Protein AF-A0A6N8GCE9-F1 (afdb_monomer)

Secondary structure (DSSP, 8-state):
---TTHHHHTTTTTHHHHHHHHHHTTTS-SSHHHHHHTTB-TTSSB-HHHHHHHHTT-HHHHHHHHHHHHHHTT--HHHHHHHHHHHHHHS-TTT-EEEHHHHHHHHHHHTT--EEEE---TTTHHHHHHHHT-TT-EEEE-SSHHHHHHHHHHHTSSSTTSEEEEEEHHHHHHHHHHHHHHHHHTT---EEEEEEPPTTTGGG--TT--TTHHHHTGGG-SEEEEPPPPPSSHHHHHHHHHHHHHHHHHHHHHHHSSSP--EEEEEEHHHHHSEEEEHHHHHHSPPPPS---PPPPHHHHHHHHHHHHH-SSEEEEE-GGGGGSTTHHHHHHHHHHHHT--EEE---SSS-SEE----TTTSTTEEEE--TT-HHHHHHHHH-SEEEEES-TT-SHHHH-SPPSSEEEEEES-HHHHHTT----TTS-EEES-HHHHHHHHHHHTTTTTSPPPPPSS-HHHHHHHTT--SSPPPHHHHHHHHHHHHHHHHHHHTSSSEEEEEE-THHHHHHHTTGGGS-TT-EEEE-TT--TTHHHHHHHHHHHSSS--EEEEEEEHHHHHHTTHHHHHHHHTT--EEEEEEE-SB-HHHHHHHHHHH---TT--GGGBPPTT--HHHHHHHTT--EEEEE--TTS-HHHHHHHHHHHHHHHHHHHT-SS-EEEEEE----GGGGTTSS---SSTTTTSS--

Radius of gyration: 27.59 Å; Cα contacts (8 Å, |Δi|>4): 1452; chains: 1; bounding box: 76×66×86 Å

Sequence (693 aa):
MDHPETRKRDLADGEAFVGDLRSALRGQPVDVPSLAGLFRGGDGRVDALRCAQLLSGGRVRAERILHGLCRERGAAEERSAEISRAVVGDLPVGGIRLSGAEAVAVMLAAAGVHSVFAYAGTSELALCDAVERTAAVRLVNGRGDKESAFFAAGASLLRPNRGAAVLHGARGLTNAAGALADARRNESGTMFVVGLPSSGSARFLPPHGEKGLLQGMAALANWTWESPAVPTASAQRAQAGRRFVERFRHGLAATAEPPHGPALFGLPQDVAEQRWIPLQALLEAPVPGPPRRAGADGAALDAAVRALRAAERPLVLIDDYALRYDGVQAALDGLSRTIGAPVLQLRYRRGPMLFERLQPTRVANFGGWMNRFSATHADLLAACDLLITVEDRNCYQRVAGRLPDCRKIAINTDPEKVRKNEYLGSDDPLVIGDPALALRGLAEALGAETGPPRAVWAPIEEIRAAAWETPEPASPEIARGRRGVAEVLAEVLGNWPRPVLVDDSQMFGGLLAEHYDRLPAELRVFGGHGGFVGGGLAYAVGAALAGHGIRVMCTLGDQAFTNSFQGLVAALQEQARVLFVVCNNGASVSLNKQADASFGAQPGRRSYLDNVDGFSYHGVAASMGIPAERVAVPIGGPAEDVDAALVRLAGAMKKAGEAAGPSLVELVLPSDPEVWRGIWLTQGFEQIAEAAV

Foldseek 3Di:
DPDPCVVVCVVVLCVQLLVVLLVQCPPHDLALVSSLCVQADPVRHGNLLNLLLLDLVHLVSSLVSQLVSCVVVPHDNVRSSVSSCSSSVPPPQQPFFDFLLSLLLSVLSSLQAQEEEECDDDLCVLNLVNNVVNRRYHYFHQLALLLRLLLQLLLQLLHASLYEYEAEAPVSCVSNLLSLQLSQLSLRLYEYEYRHAALVCQVVVPVRYDPCSQVVSCVSWQEEDAQHHQDPDLVVLAVSLLVSSQRSLVSSQSCRAPSHHYYYYHAGSNRRPDGRRRSVSSNPRDRDDHHDFFAWDPVLLVLVLVQLVPWPQEEEEEECVLVSFPQLLVLQLLLCQLSLYAYAYWFDLLFDAKDADDDCVSRVNHLYHQDQPFPQNVVSQQPGQEYEYEQCLPCACVTNNDGYPHAYEYEHQDVVSVVVNVPDDPSHRYIHTNNSNSSNSSSVSSPSVNDGGDHRPDDSNVSNVRNLDFPWDFDPQLVVLLQLLLLLVQVLQVPFDQEEEEELARLNSSSNSSVVVSHDNNYIYHYRSSNDQQSQLSSQQSNLSSPPSYAYEYEHEPRSCVNHVSSLVSLVVVLRRYEYEHAYQFFQLLVQVLCCLQPNHDPPPDCVRGDDPPDDSQVVSVVSVAAEEEAEQERPDDNVSNVVSSVVSSVQSNVQSVDSTHHYYYYYYHSDVSSSTSRNDPDDDSPVPPPPD

Nearest PDB structures (foldseek):
  1ozh-assembly1_B  TM=7.887E-01  e=1.002E-26  Klebsiella pneumoniae
  1ozh-assembly1_D  TM=8.028E-01  e=3.265E-26  Klebsiella pneumoniae
  5dx6-assembly1_A  TM=7.936E-01  e=6.701E-26  Klebsiella pneumoniae
  5wdg-assembly1_A  TM=7.971E-01  e=8.663E-26  Klebsiella pneumoniae
  1ozg-assembly1_A-2  TM=7.825E-01  e=1.306E-25  Klebsiella pneumoniae

pLDDT: mean 89.73, std 11.56, range [26.58, 98.81]

Mean predicted aligned error: 6.52 Å

Solvent-accessible surface area (backbone atoms only — not comparable to full-atom values): 35043 Å² total; per-residue (Å²): 125,87,52,86,58,57,76,64,42,70,55,54,68,46,42,43,45,50,46,51,51,53,58,75,47,60,94,55,73,90,47,47,69,54,60,47,48,70,38,31,44,99,86,68,45,75,30,46,64,59,46,44,58,48,37,63,73,31,68,72,49,31,28,50,53,45,23,50,57,27,45,78,70,69,45,53,70,69,59,16,56,49,36,18,47,50,39,62,66,68,51,63,44,90,79,35,50,29,23,41,14,41,50,50,34,44,51,40,38,73,61,55,20,35,27,37,17,28,36,79,49,84,44,34,42,53,36,54,53,29,26,61,73,31,66,45,31,44,68,38,72,23,80,33,27,32,40,4,36,24,20,9,26,19,16,4,61,90,44,47,32,14,8,22,16,40,25,32,31,41,62,24,44,61,55,16,44,66,34,39,44,28,25,34,58,60,39,11,5,16,46,35,37,28,18,24,56,33,62,91,51,47,88,70,48,46,101,51,44,57,90,62,50,71,66,72,48,38,89,40,33,74,33,73,48,70,60,73,72,76,56,85,52,70,74,55,22,52,54,50,26,32,51,50,51,38,51,54,46,49,35,58,44,47,10,56,27,82,78,24,12,22,15,41,38,37,39,22,22,54,45,25,61,43,67,54,29,42,49,48,32,65,62,67,39,73,74,75,71,78,68,72,78,44,67,45,48,65,68,31,46,52,48,38,47,54,52,59,73,72,42,81,37,36,37,36,43,34,27,41,67,39,71,76,45,73,60,24,56,58,17,46,29,47,28,29,33,52,66,12,18,46,32,28,32,64,47,59,55,67,9,54,41,62,37,55,74,91,44,54,93,60,21,72,49,48,22,44,42,48,31,64,77,21,66,68,49,51,51,53,43,67,65,31,49,26,43,35,37,30,37,38,73,61,64,30,55,74,45,58,28,86,75,57,99,48,52,44,32,38,32,24,67,49,70,69,51,51,58,78,44,72,76,77,57,96,83,39,27,64,30,48,18,34,56,29,58,40,33,36,53,50,20,56,78,71,38,44,91,80,50,76,71,40,71,58,79,60,69,52,69,61,46,40,63,35,33,74,59,62,93,40,73,51,56,72,60,32,49,50,38,57,47,50,56,51,48,45,53,20,54,50,45,56,73,41,66,65,28,33,38,22,36,30,26,48,56,58,30,10,53,44,55,78,44,51,92,68,38,46,87,77,45,40,37,44,20,54,60,56,72,57,72,13,48,30,47,18,24,30,38,16,38,34,54,31,77,76,79,44,38,25,39,25,39,23,17,53,71,19,48,73,64,30,51,59,23,57,58,41,19,60,77,69,42,19,36,31,32,36,34,33,47,31,31,68,42,46,57,62,58,50,55,47,43,29,76,72,72,50,80,56,89,97,58,67,70,89,45,45,54,71,83,89,70,52,69,28,56,53,38,41,74,75,70,34,58,46,44,76,40,63,39,54,51,63,54,59,69,68,59,32,50,56,24,48,54,51,41,41,54,52,49,45,57,35,66,66,45,82,29,38,17,38,37,27,40,34,41,64,62,50,65,68,72,42,42,60,38,49,71,73,80,64,70,86,70,57,82,72,82,75,122

Structure (mmCIF, N/CA/C/O backbone):
data_AF-A0A6N8GCE9-F1
#
_entry.id   AF-A0A6N8GCE9-F1
#
loop_
_atom_site.group_PDB
_atom_site.id
_atom_site.type_symbol
_atom_site.label_atom_id
_atom_site.label_alt_id
_atom_site.label_comp_id
_atom_site.label_asym_id
_atom_site.label_entity_id
_atom_site.label_seq_id
_atom_site.pdbx_PDB_ins_code
_atom_site.Cartn_x
_atom_site.Cartn_y
_atom_site.Cartn_z
_atom_site.occupancy
_atom_site.B_iso_or_equiv
_atom_site.auth_seq_id
_atom_site.auth_comp_id
_atom_site.auth_asym_id
_atom_site.auth_atom_id
_atom_site.pdbx_PDB_model_num
ATOM 1 N N . MET A 1 1 ? 4.314 -14.664 1.016 1.00 34.03 1 MET A N 1
ATOM 2 C CA . MET A 1 1 ? 5.022 -15.610 1.915 1.00 34.03 1 MET A CA 1
ATOM 3 C C . MET A 1 1 ? 4.354 -15.570 3.280 1.00 34.03 1 MET A C 1
ATOM 5 O O . MET A 1 1 ? 4.801 -14.833 4.155 1.00 34.03 1 MET A O 1
ATOM 9 N N . ASP A 1 2 ? 3.324 -16.384 3.482 1.00 32.47 2 ASP A N 1
ATOM 10 C CA . ASP A 1 2 ? 2.883 -16.752 4.826 1.00 32.47 2 ASP A CA 1
ATOM 11 C C . ASP A 1 2 ? 3.786 -17.868 5.358 1.00 32.47 2 ASP A C 1
ATOM 13 O O . ASP A 1 2 ? 3.602 -19.061 5.122 1.00 32.47 2 ASP A O 1
ATOM 17 N N . HIS A 1 3 ? 4.848 -17.444 6.040 1.00 27.77 3 HIS A N 1
ATOM 18 C CA . HIS A 1 3 ? 5.704 -18.327 6.820 1.00 27.77 3 HIS A CA 1
ATOM 19 C C . HIS A 1 3 ? 4.835 -19.010 7.900 1.00 27.77 3 HIS A C 1
ATOM 21 O O . HIS A 1 3 ? 4.002 -18.321 8.489 1.00 27.77 3 HIS A O 1
ATOM 27 N N . PRO A 1 4 ? 5.052 -20.289 8.271 1.00 26.58 4 PRO A N 1
ATOM 28 C CA . PRO A 1 4 ? 4.343 -20.989 9.365 1.00 26.58 4 PRO A CA 1
ATOM 29 C C . PRO A 1 4 ? 4.339 -20.277 10.745 1.00 26.58 4 PRO A C 1
ATOM 31 O O . PRO A 1 4 ? 3.676 -20.714 11.683 1.00 26.58 4 PRO A O 1
ATOM 34 N N . GLU A 1 5 ? 5.035 -19.146 10.855 1.00 34.41 5 GLU A N 1
ATOM 35 C CA . GLU A 1 5 ? 4.984 -18.155 11.931 1.00 34.41 5 GLU A CA 1
ATOM 36 C C . GLU A 1 5 ? 3.671 -17.344 11.994 1.00 34.41 5 GLU A C 1
ATOM 38 O O . GLU A 1 5 ? 3.374 -16.786 13.047 1.00 34.41 5 GLU A O 1
ATOM 43 N N . THR A 1 6 ? 2.851 -17.263 10.936 1.00 33.88 6 THR A N 1
ATOM 44 C CA . THR A 1 6 ? 1.575 -16.513 10.985 1.00 33.88 6 THR A CA 1
ATOM 45 C C . THR A 1 6 ? 0.570 -17.124 11.959 1.00 33.88 6 THR A C 1
ATOM 47 O O . THR A 1 6 ? -0.031 -16.389 12.737 1.00 33.88 6 THR A O 1
ATOM 50 N N . ARG A 1 7 ? 0.496 -18.460 12.059 1.00 29.72 7 ARG A N 1
ATOM 51 C CA . ARG A 1 7 ? -0.297 -19.138 13.108 1.00 29.72 7 ARG A CA 1
ATOM 52 C C . ARG A 1 7 ? 0.268 -18.963 14.519 1.00 29.72 7 ARG A C 1
ATOM 54 O O . ARG A 1 7 ? -0.495 -19.003 15.478 1.00 29.72 7 ARG A O 1
ATOM 61 N N . LYS A 1 8 ? 1.583 -18.759 14.667 1.00 29.20 8 LYS A N 1
ATOM 62 C CA . LYS A 1 8 ? 2.183 -18.371 15.956 1.00 29.20 8 LYS A CA 1
ATOM 63 C C . LYS A 1 8 ? 1.929 -16.895 16.292 1.00 29.20 8 LYS A C 1
ATOM 65 O O . LYS A 1 8 ? 2.035 -16.533 17.454 1.00 29.20 8 LYS A O 1
ATOM 70 N N . ARG A 1 9 ? 1.575 -16.052 15.314 1.00 40.53 9 ARG A N 1
ATOM 71 C CA . ARG A 1 9 ? 1.371 -14.600 15.475 1.00 40.53 9 ARG A CA 1
ATOM 72 C C . ARG A 1 9 ? -0.063 -14.175 15.776 1.00 40.53 9 ARG A C 1
ATOM 74 O O . ARG A 1 9 ? -0.219 -13.142 16.410 1.00 40.53 9 ARG A O 1
ATOM 81 N N . ASP A 1 10 ? -1.074 -14.992 15.488 1.00 36.59 10 ASP A N 1
ATOM 82 C CA . ASP A 1 10 ? -2.416 -14.795 16.076 1.00 36.59 10 ASP A CA 1
ATOM 83 C C . ASP A 1 10 ? -2.387 -14.859 17.623 1.00 36.59 10 ASP A C 1
ATOM 85 O O . ASP A 1 10 ? -3.305 -14.392 18.300 1.00 36.59 10 ASP A O 1
ATOM 89 N N . LEU A 1 11 ? -1.308 -15.407 18.203 1.00 34.66 11 LEU A N 1
ATOM 90 C CA . LEU A 1 11 ? -1.023 -15.358 19.639 1.00 34.66 11 LEU A CA 1
ATOM 91 C C . LEU A 1 11 ? -0.397 -14.019 20.085 1.00 34.66 11 LEU A C 1
ATOM 93 O O . LEU A 1 11 ? -0.577 -13.654 21.243 1.00 34.66 11 LEU A O 1
ATOM 97 N N . ALA A 1 12 ? 0.269 -13.268 19.195 1.00 43.06 12 ALA A N 1
ATOM 98 C CA . ALA A 1 12 ? 0.932 -11.994 19.504 1.00 43.06 12 ALA A CA 1
ATOM 99 C C . ALA A 1 12 ? -0.064 -10.829 19.675 1.00 43.06 12 ALA A C 1
ATOM 101 O O . ALA A 1 12 ? 0.099 -10.019 20.582 1.00 43.06 12 ALA A O 1
ATOM 102 N N . ASP A 1 13 ? -1.159 -10.797 18.904 1.00 47.06 13 ASP A N 1
ATOM 103 C CA . ASP A 1 13 ? -2.209 -9.765 19.040 1.00 47.06 13 ASP A CA 1
ATOM 104 C C . ASP A 1 13 ? -3.003 -9.912 20.364 1.00 47.06 13 ASP A C 1
ATOM 106 O O . ASP A 1 13 ? -3.667 -8.986 20.827 1.00 47.06 13 ASP A O 1
ATOM 110 N N . GLY A 1 14 ? -2.912 -11.077 21.020 1.00 56.16 14 GLY A N 1
ATOM 111 C CA . GLY A 1 14 ? -3.415 -11.290 22.378 1.00 56.16 14 GLY A CA 1
ATOM 112 C C . GLY A 1 14 ? -2.440 -10.879 23.485 1.00 56.16 14 GLY A C 1
ATOM 113 O O . GLY A 1 14 ? -2.882 -10.669 24.612 1.00 56.16 14 GLY A O 1
ATOM 114 N N . GLU A 1 15 ? -1.138 -10.747 23.211 1.00 69.38 15 GLU A N 1
ATOM 115 C CA . GLU A 1 15 ? -0.131 -10.550 24.263 1.00 69.38 15 GLU A CA 1
ATOM 116 C C . GLU A 1 15 ? -0.245 -9.205 24.969 1.00 69.38 15 GLU A C 1
ATOM 118 O O . GLU A 1 15 ? -0.011 -9.153 26.174 1.00 69.38 15 GLU A O 1
ATOM 123 N N . ALA A 1 16 ? -0.624 -8.135 24.267 1.00 77.56 16 ALA A N 1
ATOM 124 C CA . ALA A 1 16 ? -0.735 -6.813 24.880 1.00 77.56 16 ALA A CA 1
ATOM 125 C C . ALA A 1 16 ? -1.890 -6.758 25.894 1.00 77.56 16 ALA A C 1
ATOM 127 O O . ALA A 1 16 ? -1.699 -6.350 27.040 1.00 77.56 16 ALA A O 1
ATOM 128 N N . PHE A 1 17 ? -3.065 -7.275 25.517 1.00 86.38 17 PHE A N 1
ATOM 129 C CA . PHE A 1 17 ? -4.209 -7.384 26.426 1.00 86.38 17 PHE A CA 1
ATOM 130 C C . PHE A 1 17 ? -3.944 -8.366 27.575 1.00 86.38 17 PHE A C 1
ATOM 132 O O . PHE A 1 17 ? -4.231 -8.067 28.732 1.00 86.38 17 PHE A O 1
ATOM 139 N N . VAL A 1 18 ? -3.337 -9.522 27.289 1.00 86.25 18 VAL A N 1
ATOM 140 C CA . VAL A 1 18 ? -2.917 -10.469 28.334 1.00 86.25 18 VAL A CA 1
ATOM 141 C C . VAL A 1 18 ? -1.883 -9.820 29.262 1.00 86.25 18 VAL A C 1
ATOM 143 O O . VAL A 1 18 ? -1.948 -10.012 30.472 1.00 86.25 18 VAL A O 1
ATOM 146 N N . GLY A 1 19 ? -0.959 -9.019 28.731 1.00 86.06 19 GLY A N 1
ATOM 147 C CA . GLY A 1 19 ? 0.030 -8.252 29.485 1.00 86.06 19 GLY A CA 1
ATOM 148 C C . GLY A 1 19 ? -0.599 -7.232 30.435 1.00 86.06 19 GLY A C 1
ATOM 149 O O . GLY A 1 19 ? -0.195 -7.174 31.599 1.00 86.06 19 GLY A O 1
ATOM 150 N N . ASP A 1 20 ? -1.621 -6.499 29.982 1.00 87.50 20 ASP A N 1
ATOM 151 C CA . ASP A 1 20 ? -2.422 -5.610 30.836 1.00 87.50 20 ASP A CA 1
ATOM 152 C C . ASP A 1 20 ? -3.073 -6.392 31.988 1.00 87.50 20 ASP A C 1
ATOM 154 O O . ASP A 1 20 ? -2.887 -6.056 33.161 1.00 87.50 20 ASP A O 1
ATOM 158 N N . LEU A 1 21 ? -3.730 -7.519 31.680 1.00 90.50 21 LEU A N 1
ATOM 159 C CA . LEU A 1 21 ? -4.319 -8.388 32.702 1.00 90.50 21 LEU A CA 1
ATOM 160 C C . LEU A 1 21 ? -3.263 -8.905 33.692 1.00 90.50 21 LEU A C 1
ATOM 162 O O . LEU A 1 21 ? -3.479 -8.834 34.901 1.00 90.50 21 LEU A O 1
ATOM 166 N N . ARG A 1 22 ? -2.094 -9.368 33.221 1.00 89.94 22 ARG A N 1
ATOM 167 C CA . ARG A 1 22 ? -0.982 -9.811 34.088 1.00 89.94 22 ARG A CA 1
ATOM 168 C C . ARG A 1 22 ? -0.533 -8.714 35.043 1.00 89.94 22 ARG A C 1
ATOM 170 O O . ARG A 1 22 ? -0.231 -9.010 36.204 1.00 89.94 22 ARG A O 1
ATOM 177 N N . SER A 1 23 ? -0.442 -7.481 34.543 1.00 88.94 23 SER A N 1
ATOM 178 C CA . SER A 1 23 ? -0.054 -6.314 35.330 1.00 88.94 23 SER A CA 1
ATOM 179 C C . SER A 1 23 ? -1.089 -6.028 36.417 1.00 88.94 23 SER A C 1
ATOM 181 O O . SER A 1 23 ? -0.726 -5.930 37.589 1.00 88.94 23 SER A O 1
ATOM 183 N N . ALA A 1 24 ? -2.374 -6.016 36.057 1.00 88.19 24 ALA A N 1
ATOM 184 C CA . ALA A 1 24 ? -3.479 -5.795 36.987 1.00 88.19 24 ALA A CA 1
ATOM 185 C C . ALA A 1 24 ? -3.624 -6.915 38.041 1.00 88.19 24 ALA A C 1
ATOM 187 O O . ALA A 1 24 ? -3.973 -6.646 39.187 1.00 88.19 24 ALA A O 1
ATOM 188 N N . LEU A 1 25 ? -3.285 -8.160 37.688 1.00 88.75 25 LEU A N 1
ATOM 189 C CA . LEU A 1 25 ? -3.241 -9.319 38.595 1.00 88.75 25 LEU A CA 1
ATOM 190 C C . LEU A 1 25 ? -2.006 -9.342 39.516 1.00 88.75 25 LEU A C 1
ATOM 192 O O . LEU A 1 25 ? -1.860 -10.253 40.337 1.00 88.75 25 LEU A O 1
ATOM 196 N N . ARG A 1 26 ? -1.050 -8.416 39.372 1.00 88.38 26 ARG A N 1
ATOM 197 C CA . ARG A 1 26 ? 0.213 -8.467 40.123 1.00 88.38 26 ARG A CA 1
ATOM 198 C C . ARG A 1 26 ? -0.030 -8.300 41.624 1.00 88.38 26 ARG A C 1
ATOM 200 O O . ARG A 1 26 ? -0.511 -7.272 42.075 1.00 88.38 26 ARG A O 1
ATOM 207 N N . GLY A 1 27 ? 0.373 -9.312 42.396 1.00 84.50 27 GLY A N 1
ATOM 208 C CA . GLY A 1 27 ? 0.229 -9.321 43.855 1.00 84.50 27 GLY A CA 1
ATOM 209 C C . GLY A 1 27 ? -1.147 -9.774 44.352 1.00 84.50 27 GLY A C 1
ATOM 210 O O . GLY A 1 27 ? -1.374 -9.752 45.556 1.00 84.50 27 GLY A O 1
ATOM 211 N N . GLN A 1 28 ? -2.043 -10.205 43.457 1.00 87.81 28 GLN A N 1
ATOM 212 C CA . GLN A 1 28 ? -3.352 -10.757 43.810 1.00 87.81 28 GLN A CA 1
ATOM 213 C C . GLN A 1 28 ? -3.366 -12.295 43.733 1.00 87.81 28 GLN A C 1
ATOM 215 O O . GLN A 1 28 ? -2.576 -12.873 42.976 1.00 87.81 28 GLN A O 1
ATOM 220 N N . PRO A 1 29 ? -4.238 -12.976 44.505 1.00 89.50 29 PRO A N 1
ATOM 221 C CA . PRO A 1 29 ? -4.447 -14.412 44.359 1.00 89.50 29 PRO A CA 1
ATOM 222 C C . PRO A 1 29 ? -5.081 -14.753 43.002 1.00 89.50 29 PRO A C 1
ATOM 224 O O . PRO A 1 29 ? -5.680 -13.916 42.331 1.00 89.50 29 PRO A O 1
ATOM 227 N N . VAL A 1 30 ? -4.941 -16.015 42.591 1.00 90.44 30 VAL A N 1
ATOM 228 C CA . VAL A 1 30 ? -5.613 -16.556 41.403 1.00 90.44 30 VAL A CA 1
ATOM 229 C C . VAL A 1 30 ? -6.821 -17.364 41.846 1.00 90.44 30 VAL A C 1
ATOM 231 O O . VAL A 1 30 ? -6.747 -18.569 42.098 1.00 90.44 30 VAL A O 1
ATOM 234 N N . ASP A 1 31 ? -7.936 -16.660 41.964 1.00 93.06 31 ASP A N 1
ATOM 235 C CA . ASP A 1 31 ? -9.258 -17.188 42.265 1.00 93.06 31 ASP A CA 1
ATOM 236 C C . ASP A 1 31 ? -10.333 -16.429 41.466 1.00 93.06 31 ASP A C 1
ATOM 238 O O . ASP A 1 31 ? -10.045 -15.466 40.750 1.00 93.06 31 ASP A O 1
ATOM 242 N N . VAL A 1 32 ? -11.579 -16.905 41.539 1.00 92.88 32 VAL A N 1
ATOM 243 C CA . VAL A 1 32 ? -12.702 -16.297 40.809 1.00 92.88 32 VAL A CA 1
ATOM 244 C C . VAL A 1 32 ? -12.897 -14.820 41.192 1.00 92.88 32 VAL A C 1
ATOM 246 O O . VAL A 1 32 ? -12.979 -14.008 40.269 1.00 92.88 32 VAL A O 1
ATOM 249 N N . PRO A 1 33 ? -12.919 -14.419 42.484 1.00 92.62 33 PRO A N 1
ATOM 250 C CA . PRO A 1 33 ? -13.047 -13.010 42.867 1.00 92.62 33 PRO A CA 1
ATOM 251 C C . PRO A 1 33 ? -11.972 -12.091 42.279 1.00 92.62 33 PRO A C 1
ATOM 253 O O . PRO A 1 33 ? -12.318 -11.048 41.722 1.00 92.62 33 PRO A O 1
ATOM 256 N N . SER A 1 34 ? -10.692 -12.465 42.360 1.00 91.56 34 SER A N 1
ATOM 257 C CA . SER A 1 34 ? -9.597 -11.636 41.848 1.00 91.56 34 SER A CA 1
ATOM 258 C C . SER A 1 34 ? -9.646 -11.487 40.331 1.00 91.56 34 SER A C 1
ATOM 260 O O . SER A 1 34 ? -9.533 -10.371 39.826 1.00 91.56 34 SER A O 1
ATOM 262 N N . LEU A 1 35 ? -9.892 -12.573 39.589 1.00 92.50 35 LEU A N 1
ATOM 263 C CA . LEU A 1 35 ? -10.019 -12.489 38.132 1.00 92.50 35 LEU A CA 1
ATOM 264 C C . LEU A 1 35 ? -11.285 -11.736 37.699 1.00 92.50 35 LEU A C 1
ATOM 266 O O . LEU A 1 35 ? -11.220 -10.920 36.782 1.00 92.50 35 LEU A O 1
ATOM 270 N N . ALA A 1 36 ? -12.426 -11.961 38.356 1.00 91.56 36 ALA A N 1
ATOM 271 C CA . ALA A 1 36 ? -13.659 -11.225 38.075 1.00 91.56 36 ALA A CA 1
ATOM 272 C C . ALA A 1 36 ? -13.522 -9.728 38.403 1.00 91.56 36 ALA A C 1
ATOM 274 O O . ALA A 1 36 ? -14.105 -8.886 37.715 1.00 91.56 36 ALA A O 1
ATOM 275 N N . GLY A 1 37 ? -12.722 -9.390 39.419 1.00 91.44 37 GLY A N 1
ATOM 276 C CA . GLY A 1 37 ? -12.398 -8.019 39.804 1.00 91.44 37 GLY A CA 1
ATOM 277 C C . GLY A 1 37 ? -11.698 -7.221 38.702 1.00 91.44 37 GLY A C 1
ATOM 278 O O . GLY A 1 37 ? -11.915 -6.017 38.607 1.00 91.44 37 GLY A O 1
ATOM 279 N N . LEU A 1 38 ? -10.948 -7.877 37.807 1.00 91.56 38 LEU A N 1
ATOM 280 C CA . LEU A 1 38 ? -10.295 -7.215 36.668 1.00 91.56 38 LEU A CA 1
ATOM 281 C C . LEU A 1 38 ? -11.294 -6.576 35.709 1.00 91.56 38 LEU A C 1
ATOM 283 O O . LEU A 1 38 ? -10.965 -5.595 35.050 1.00 91.56 38 LEU A O 1
ATOM 287 N N . PHE A 1 39 ? -12.506 -7.122 35.632 1.00 92.81 39 PHE A N 1
ATOM 288 C CA . PHE A 1 39 ? -13.575 -6.672 34.743 1.00 92.81 39 PHE A CA 1
ATOM 289 C C . PHE A 1 39 ? -14.533 -5.700 35.437 1.00 92.81 39 PHE A C 1
ATOM 291 O O . PHE A 1 39 ? -15.679 -5.531 35.009 1.00 92.81 39 PHE A O 1
ATOM 298 N N . ARG A 1 40 ? -14.075 -5.061 36.518 1.00 89.81 40 ARG A N 1
ATOM 299 C CA . ARG A 1 40 ? -14.790 -4.018 37.249 1.00 89.81 40 ARG A CA 1
ATOM 300 C C . ARG A 1 40 ? -13.925 -2.762 37.368 1.00 89.81 40 ARG A C 1
ATOM 302 O O . ARG A 1 40 ? -12.711 -2.849 37.520 1.00 89.81 40 ARG A O 1
ATOM 309 N N . GLY A 1 41 ? -14.561 -1.598 37.290 1.00 83.56 41 GLY A N 1
ATOM 310 C CA . GLY A 1 41 ? -13.933 -0.306 37.546 1.00 83.56 41 GLY A CA 1
ATOM 311 C C . GLY A 1 41 ? -13.708 -0.060 39.040 1.00 83.56 41 GLY A C 1
ATOM 312 O O . GLY A 1 41 ? -14.193 -0.806 39.892 1.00 83.56 41 GLY A O 1
ATOM 313 N N . GLY A 1 42 ? -13.006 1.030 39.368 1.00 79.94 42 GLY A N 1
ATOM 314 C CA . GLY A 1 42 ? -12.732 1.423 40.759 1.00 79.94 42 GLY A CA 1
ATOM 315 C C . GLY A 1 42 ? -13.983 1.740 41.593 1.00 79.94 42 GLY A C 1
ATOM 316 O O . GLY A 1 42 ? -13.923 1.727 42.817 1.00 79.94 42 GLY A O 1
ATOM 317 N N . ASP A 1 43 ? -15.125 1.972 40.942 1.00 83.94 43 ASP A N 1
ATOM 318 C CA . ASP A 1 43 ? -16.443 2.154 41.561 1.00 83.94 43 ASP A CA 1
ATOM 319 C C . ASP A 1 43 ? -17.227 0.832 41.734 1.00 83.94 43 ASP A C 1
ATOM 321 O O . ASP A 1 43 ? -18.391 0.840 42.141 1.00 83.94 43 ASP A O 1
ATOM 325 N N . GLY A 1 44 ? -16.616 -0.311 41.397 1.00 81.94 44 GLY A N 1
ATOM 326 C CA . GLY A 1 44 ? -17.207 -1.649 41.473 1.00 81.94 44 GLY A CA 1
ATOM 327 C C . GLY A 1 44 ? -18.161 -2.006 40.325 1.00 81.94 44 GLY A C 1
ATOM 328 O O . GLY A 1 44 ? -18.638 -3.152 40.256 1.00 81.94 44 GLY A O 1
ATOM 329 N N . ARG A 1 45 ? -18.440 -1.070 39.405 1.00 87.62 45 ARG A N 1
ATOM 330 C CA . ARG A 1 45 ? -19.270 -1.324 38.218 1.00 87.62 45 ARG A CA 1
ATOM 331 C C . ARG A 1 45 ? -18.502 -2.138 37.191 1.00 87.62 45 ARG A C 1
ATOM 333 O O . ARG A 1 45 ? -17.282 -2.135 37.167 1.00 87.62 45 ARG A O 1
ATOM 340 N N . VAL A 1 46 ? -19.225 -2.841 36.326 1.00 89.94 46 VAL A N 1
ATOM 341 C CA . VAL A 1 46 ? -18.611 -3.653 35.269 1.00 89.94 46 VAL A CA 1
ATOM 342 C C . VAL A 1 46 ? -17.896 -2.757 34.259 1.00 89.94 46 VAL A C 1
ATOM 344 O O . VAL A 1 46 ? -18.504 -1.846 33.696 1.00 89.94 46 VAL A O 1
ATOM 347 N N . ASP A 1 47 ? -16.627 -3.057 33.995 1.00 92.69 47 ASP A N 1
ATOM 348 C CA . ASP A 1 47 ? -15.858 -2.443 32.919 1.00 92.69 47 ASP A CA 1
ATOM 349 C C . ASP A 1 47 ? -16.258 -3.093 31.592 1.00 92.69 47 ASP A C 1
ATOM 351 O O . ASP A 1 47 ? -15.796 -4.174 31.209 1.00 92.69 47 ASP A O 1
ATOM 355 N N . ALA A 1 48 ? -17.170 -2.426 30.895 1.00 93.19 48 ALA A N 1
ATOM 356 C CA . ALA A 1 48 ? -17.699 -2.901 29.632 1.00 93.19 48 ALA A CA 1
ATOM 357 C C . ALA A 1 48 ? -16.618 -3.054 28.553 1.00 93.19 48 ALA A C 1
ATOM 359 O O . ALA A 1 48 ? -16.656 -4.035 27.809 1.00 93.19 48 ALA A O 1
ATOM 360 N N . LEU A 1 49 ? -15.667 -2.115 28.467 1.00 93.38 49 LEU A N 1
ATOM 361 C CA . LEU A 1 49 ? -14.625 -2.126 27.442 1.00 93.38 49 LEU A CA 1
ATOM 362 C C . LEU A 1 49 ? -13.676 -3.303 27.670 1.00 93.38 49 LEU A C 1
ATOM 364 O O . LEU A 1 49 ? -13.379 -4.044 26.733 1.00 93.38 49 LEU A O 1
ATOM 368 N N . ARG A 1 50 ? -13.250 -3.539 28.914 1.00 92.75 50 ARG A N 1
ATOM 369 C CA . ARG A 1 50 ? -12.389 -4.683 29.239 1.00 92.75 50 ARG A CA 1
ATOM 370 C C . ARG A 1 50 ? -13.109 -6.021 29.045 1.00 92.75 50 ARG A C 1
ATOM 372 O O . ARG A 1 50 ? -12.513 -6.956 28.508 1.00 92.75 50 ARG A O 1
ATOM 379 N N . CYS A 1 51 ? -14.400 -6.103 29.387 1.00 94.12 51 CYS A N 1
ATOM 380 C CA . CYS A 1 51 ? -15.231 -7.267 29.049 1.00 94.12 51 CYS A CA 1
ATOM 381 C C . CYS A 1 51 ? -15.265 -7.507 27.534 1.00 94.12 51 CYS A C 1
ATOM 383 O O . CYS A 1 51 ? -15.127 -8.643 27.086 1.00 94.12 51 CYS A O 1
ATOM 385 N N . ALA A 1 52 ? -15.436 -6.444 26.743 1.00 93.88 52 ALA A N 1
ATOM 386 C CA . ALA A 1 52 ? -15.486 -6.524 25.290 1.00 93.88 52 ALA A CA 1
ATOM 387 C C . ALA A 1 52 ? -14.158 -6.965 24.672 1.00 93.88 52 ALA A C 1
ATOM 389 O O . ALA A 1 52 ? -14.171 -7.813 23.784 1.00 93.88 52 ALA A O 1
ATOM 390 N N . GLN A 1 53 ? -13.026 -6.461 25.169 1.00 92.94 53 GLN A N 1
ATOM 391 C CA . GLN A 1 53 ? -11.698 -6.894 24.729 1.00 92.94 53 GLN A CA 1
ATOM 392 C C . GLN A 1 53 ? -11.497 -8.399 24.958 1.00 92.94 53 GLN A C 1
ATOM 394 O O . GLN A 1 53 ? -11.153 -9.113 24.014 1.00 92.94 53 GLN A O 1
ATOM 399 N N . LEU A 1 54 ? -11.820 -8.901 26.159 1.00 92.38 54 LEU A N 1
ATOM 400 C CA . LEU A 1 54 ? -11.732 -10.330 26.478 1.00 92.38 54 LEU A CA 1
ATOM 401 C C . LEU A 1 54 ? -12.638 -11.181 25.573 1.00 92.38 54 LEU A C 1
ATOM 403 O O . LEU A 1 54 ? -12.224 -12.223 25.065 1.00 92.38 54 LEU A O 1
ATOM 407 N N . LEU A 1 55 ? -13.884 -10.744 25.391 1.00 91.50 55 LEU A N 1
ATOM 408 C CA . LEU A 1 55 ? -14.928 -11.511 24.713 1.00 91.50 55 LEU A CA 1
ATOM 409 C C . LEU A 1 55 ? -14.933 -11.343 23.187 1.00 91.50 55 LEU A C 1
ATOM 411 O O . LEU A 1 55 ? -15.641 -12.084 22.510 1.00 91.50 55 LEU A O 1
ATOM 415 N N . SER A 1 56 ? -14.142 -10.426 22.629 1.00 86.44 56 SER A N 1
ATOM 416 C CA . SER A 1 56 ? -14.106 -10.110 21.191 1.00 86.44 56 SER A CA 1
ATOM 417 C C . SER A 1 56 ? -13.844 -11.321 20.284 1.00 86.44 56 SER A C 1
ATOM 419 O O . SER A 1 56 ? -14.375 -11.382 19.178 1.00 86.44 56 SER A O 1
ATOM 421 N N . GLY A 1 57 ? -13.074 -12.307 20.761 1.00 81.62 57 GLY A N 1
ATOM 422 C CA . GLY A 1 57 ? -12.823 -13.577 20.069 1.00 81.62 57 GLY A CA 1
ATOM 423 C C . GLY A 1 57 ? -13.676 -14.754 20.555 1.00 81.62 57 GLY A C 1
ATOM 424 O O . GLY A 1 57 ? -13.321 -15.904 20.303 1.00 81.62 57 GLY A O 1
ATOM 425 N N . GLY A 1 58 ? -14.763 -14.485 21.279 1.00 87.56 58 GLY A N 1
ATOM 426 C CA . GLY A 1 58 ? -15.684 -15.485 21.816 1.00 87.56 58 GLY A CA 1
ATOM 427 C C . GLY A 1 58 ? -15.286 -16.053 23.183 1.00 87.56 58 GLY A C 1
ATOM 428 O O . GLY A 1 58 ? -14.151 -15.926 23.646 1.00 87.56 58 GLY A O 1
ATOM 429 N N . ARG A 1 59 ? -16.248 -16.727 23.831 1.00 91.06 59 ARG A N 1
ATOM 430 C CA . ARG A 1 59 ? -16.101 -17.286 25.190 1.00 91.06 59 ARG A CA 1
ATOM 431 C C . ARG A 1 59 ? -14.959 -18.298 25.302 1.00 91.06 59 ARG A C 1
ATOM 433 O O . ARG A 1 59 ? -14.188 -18.235 26.246 1.00 91.06 59 ARG A O 1
ATOM 440 N N . VAL A 1 60 ? -14.777 -19.154 24.297 1.00 90.75 60 VAL A N 1
ATOM 441 C CA . VAL A 1 60 ? -13.699 -20.163 24.290 1.00 90.75 60 VAL A CA 1
ATOM 442 C C . VAL A 1 60 ? -12.310 -19.512 24.299 1.00 90.75 60 VAL A C 1
ATOM 444 O O . VAL A 1 60 ? -11.406 -19.977 24.994 1.00 90.75 60 VAL A O 1
ATOM 447 N N . ARG A 1 61 ? -12.116 -18.419 23.545 1.00 89.25 61 ARG A N 1
ATOM 448 C CA . ARG A 1 61 ? -10.849 -17.670 23.560 1.00 89.25 61 ARG A CA 1
ATOM 449 C C . ARG A 1 61 ? -10.653 -16.965 24.901 1.00 89.25 61 ARG A C 1
ATOM 451 O O . ARG A 1 61 ? -9.551 -17.016 25.439 1.00 89.25 61 ARG A O 1
ATOM 458 N N . ALA A 1 62 ? -11.709 -16.354 25.439 1.00 91.62 62 ALA A N 1
ATOM 459 C CA . ALA A 1 62 ? -11.694 -15.714 26.752 1.00 91.62 62 ALA A CA 1
ATOM 460 C C . ALA A 1 62 ? -11.275 -16.694 27.861 1.00 91.62 62 ALA A C 1
ATOM 462 O O . ALA A 1 62 ? -10.357 -16.404 28.627 1.00 91.62 62 ALA A O 1
ATOM 463 N N . GLU A 1 63 ? -11.884 -17.882 27.893 1.00 94.62 63 GLU A N 1
ATOM 464 C CA . GLU A 1 63 ? -11.547 -18.949 28.841 1.00 94.62 63 GLU A CA 1
ATOM 465 C C . GLU A 1 63 ? -10.083 -19.364 28.701 1.00 94.62 63 GLU A C 1
ATOM 467 O O . GLU A 1 63 ? -9.379 -19.454 29.700 1.00 94.62 63 GLU A O 1
ATOM 472 N N . ARG A 1 64 ? -9.584 -19.529 27.468 1.00 93.38 64 ARG A N 1
ATOM 473 C CA . ARG A 1 64 ? -8.177 -19.876 27.212 1.00 93.38 64 ARG A CA 1
ATOM 474 C C . ARG A 1 64 ? -7.202 -18.808 27.713 1.00 93.38 64 ARG A C 1
ATOM 476 O O . ARG A 1 64 ? -6.158 -19.159 28.257 1.00 93.38 64 ARG A O 1
ATOM 483 N N . ILE A 1 65 ? -7.530 -17.528 27.533 1.00 92.06 65 ILE A N 1
ATOM 484 C CA . ILE A 1 65 ? -6.721 -16.405 28.028 1.00 92.06 65 ILE A CA 1
ATOM 485 C C . ILE A 1 65 ? -6.629 -16.455 29.556 1.00 92.06 65 ILE A C 1
ATOM 487 O O . ILE A 1 65 ? -5.528 -16.465 30.105 1.00 92.06 65 ILE A O 1
ATOM 491 N N . LEU A 1 66 ? -7.774 -16.538 30.240 1.00 94.38 66 LEU A N 1
ATOM 492 C CA . LEU A 1 66 ? -7.802 -16.588 31.703 1.00 94.38 66 LEU A CA 1
ATOM 493 C C . LEU A 1 66 ? -7.160 -17.871 32.241 1.00 94.38 66 LEU A C 1
ATOM 495 O O . LEU A 1 66 ? -6.427 -17.821 33.223 1.00 94.38 66 LEU A O 1
ATOM 499 N N . HIS A 1 67 ? -7.365 -19.003 31.565 1.00 94.69 67 HIS A N 1
ATOM 500 C CA . HIS A 1 67 ? -6.698 -20.263 31.875 1.00 94.69 67 HIS A CA 1
ATOM 501 C C . HIS A 1 67 ? -5.174 -20.107 31.829 1.00 94.69 67 HIS A C 1
ATOM 503 O O . HIS A 1 67 ? -4.498 -20.470 32.787 1.00 94.69 67 HIS A O 1
ATOM 509 N N . GLY A 1 68 ? -4.634 -19.521 30.755 1.00 92.56 68 GLY A N 1
ATOM 510 C CA . GLY A 1 68 ? -3.201 -19.244 30.623 1.00 92.56 68 GLY A CA 1
ATOM 511 C C . GLY A 1 68 ? -2.661 -18.400 31.779 1.00 92.56 68 GLY A C 1
ATOM 512 O O . GLY A 1 68 ? -1.671 -18.784 32.398 1.00 92.56 68 GLY A O 1
ATOM 513 N N . LEU A 1 69 ? -3.364 -17.323 32.145 1.00 91.56 69 LEU A N 1
ATOM 514 C CA . LEU A 1 69 ? -3.011 -16.478 33.294 1.00 91.56 69 LEU A CA 1
ATOM 515 C C . LEU A 1 69 ? -2.990 -17.260 34.616 1.00 91.56 69 LEU A C 1
ATOM 517 O O . LEU A 1 69 ? -2.084 -17.075 35.430 1.00 91.56 69 LEU A O 1
ATOM 521 N N . CYS A 1 70 ? -3.956 -18.157 34.829 1.00 92.94 70 CYS A N 1
ATOM 522 C CA . CYS A 1 70 ? -3.984 -19.019 36.009 1.00 92.94 70 CYS A CA 1
ATOM 523 C C . CYS A 1 70 ? -2.784 -19.980 36.046 1.00 92.94 70 CYS A C 1
ATOM 525 O O . CYS A 1 70 ? -2.145 -20.135 37.092 1.00 92.94 70 CYS A O 1
ATOM 527 N N . ARG A 1 71 ? -2.441 -20.595 34.904 1.00 93.12 71 ARG A N 1
ATOM 528 C CA . ARG A 1 71 ? -1.304 -21.525 34.786 1.00 93.12 71 ARG A CA 1
ATOM 529 C C . ARG A 1 71 ? 0.035 -20.823 34.995 1.00 93.12 71 ARG A C 1
ATOM 531 O O . ARG A 1 71 ? 0.869 -21.346 35.730 1.00 93.12 71 ARG A O 1
ATOM 538 N N . GLU A 1 72 ? 0.213 -19.621 34.442 1.00 90.25 72 GLU A N 1
ATOM 539 C CA . GLU A 1 72 ? 1.399 -18.771 34.657 1.00 90.25 72 GLU A CA 1
ATOM 540 C C . GLU A 1 72 ? 1.630 -18.449 36.147 1.00 90.25 72 GLU A C 1
ATOM 542 O O . GLU A 1 72 ? 2.757 -18.206 36.575 1.00 90.25 72 GLU A O 1
ATOM 547 N N . ARG A 1 73 ? 0.569 -18.483 36.960 1.00 89.12 73 ARG A N 1
ATOM 548 C CA . ARG A 1 73 ? 0.593 -18.226 38.407 1.00 89.12 73 ARG A CA 1
ATOM 549 C C . ARG A 1 73 ? 0.641 -19.497 39.262 1.00 89.12 73 ARG A C 1
ATOM 551 O O . ARG A 1 73 ? 0.505 -19.415 40.479 1.00 89.12 73 ARG A O 1
ATOM 558 N N . GLY A 1 74 ? 0.837 -20.663 38.645 1.00 88.88 74 GLY A N 1
ATOM 559 C CA . GLY A 1 74 ? 1.031 -21.933 39.346 1.00 88.88 74 GLY A CA 1
ATOM 560 C C . GLY A 1 74 ? -0.254 -22.642 39.785 1.00 88.88 74 GLY A C 1
ATOM 561 O O . GLY A 1 74 ? -0.172 -23.619 40.528 1.00 88.88 74 GLY A O 1
ATOM 562 N N . ALA A 1 75 ? -1.437 -22.208 39.334 1.00 90.88 75 ALA A N 1
ATOM 563 C CA . ALA A 1 75 ? -2.666 -22.962 39.577 1.00 90.88 75 ALA A CA 1
ATOM 564 C C . ALA A 1 75 ? -2.646 -24.302 38.815 1.00 90.88 75 ALA A C 1
ATOM 566 O O . ALA A 1 75 ? -2.161 -24.380 37.682 1.00 90.88 75 ALA A O 1
ATOM 567 N N . ALA A 1 76 ? -3.186 -25.365 39.422 1.00 94.19 76 ALA A N 1
ATOM 568 C CA . ALA A 1 76 ? -3.337 -26.673 38.776 1.00 94.19 76 ALA A CA 1
ATOM 569 C C . ALA A 1 76 ? -4.242 -26.590 37.528 1.00 94.19 76 ALA A C 1
ATOM 571 O O . ALA A 1 76 ? -5.062 -25.677 37.421 1.00 94.19 76 ALA A O 1
ATOM 572 N N . GLU A 1 77 ? -4.105 -27.539 36.596 1.00 93.31 77 GLU A N 1
ATOM 573 C CA . GLU A 1 77 ? -4.849 -27.564 35.321 1.00 93.31 77 GLU A CA 1
ATOM 574 C C . GLU A 1 77 ? -6.372 -27.519 35.539 1.00 93.31 77 GLU A C 1
ATOM 576 O O . GLU A 1 77 ? -7.042 -26.593 35.087 1.00 93.31 77 GLU A O 1
ATOM 581 N N . GLU A 1 78 ? -6.913 -28.455 36.325 1.00 93.69 78 GLU A N 1
ATOM 582 C CA . GLU A 1 78 ? -8.355 -28.545 36.601 1.00 93.69 78 GLU A CA 1
ATOM 583 C C . GLU A 1 78 ? -8.897 -27.275 37.266 1.00 93.69 78 GLU A C 1
ATOM 585 O O . GLU A 1 78 ? -9.914 -26.727 36.838 1.00 93.69 78 GLU A O 1
ATOM 590 N N . ARG A 1 79 ? -8.160 -26.746 38.250 1.00 93.38 79 ARG A N 1
ATOM 591 C CA . ARG A 1 79 ? -8.518 -25.505 38.948 1.00 93.38 79 ARG A CA 1
ATOM 592 C C . ARG A 1 79 ? -8.475 -24.289 38.019 1.00 93.38 79 ARG A C 1
ATOM 594 O O . ARG A 1 79 ? -9.322 -23.408 38.117 1.00 93.38 79 ARG A O 1
ATOM 601 N N . SER A 1 80 ? -7.518 -24.236 37.095 1.00 93.38 80 SER A N 1
ATOM 602 C CA . SER A 1 80 ? -7.418 -23.160 36.098 1.00 93.38 80 SER A CA 1
ATOM 603 C C . SER A 1 80 ? -8.609 -23.187 35.136 1.00 93.38 80 SER A C 1
ATOM 605 O O . SER A 1 80 ? -9.164 -22.134 34.805 1.00 93.38 80 SER A O 1
ATOM 607 N N . ALA A 1 81 ? -9.034 -24.380 34.710 1.00 93.75 81 ALA A N 1
ATOM 608 C CA . ALA A 1 81 ? -10.202 -24.571 33.852 1.00 93.75 81 ALA A CA 1
ATOM 609 C C . ALA A 1 81 ? -11.520 -24.253 34.578 1.00 93.75 81 ALA A C 1
ATOM 611 O O . ALA A 1 81 ? -12.458 -23.734 33.975 1.00 93.75 81 ALA A O 1
ATOM 612 N N . GLU A 1 82 ? -11.610 -24.545 35.874 1.00 96.06 82 GLU A N 1
ATOM 613 C CA . GLU A 1 82 ? -12.752 -24.171 36.712 1.00 96.06 82 GLU A CA 1
ATOM 614 C C . GLU A 1 82 ? -12.862 -22.649 36.875 1.00 96.06 82 GLU A C 1
ATOM 616 O O . GLU A 1 82 ? -13.892 -22.074 36.522 1.00 96.06 82 GLU A O 1
ATOM 621 N N . ILE A 1 83 ? -11.786 -21.986 37.319 1.00 95.00 83 ILE A N 1
ATOM 622 C CA . ILE A 1 83 ? -11.766 -20.532 37.545 1.00 95.00 83 ILE A CA 1
ATOM 623 C C . ILE A 1 83 ? -12.094 -19.775 36.254 1.00 95.00 83 ILE A C 1
ATOM 625 O O . ILE A 1 83 ? -12.934 -18.878 36.259 1.00 95.00 83 ILE A O 1
ATOM 629 N N . SER A 1 84 ? -11.451 -20.131 35.138 1.00 94.75 84 SER A N 1
ATOM 630 C CA . SER A 1 84 ? -11.656 -19.445 33.856 1.00 94.75 84 SER A CA 1
ATOM 631 C C . SER A 1 84 ? -13.095 -19.563 33.343 1.00 94.75 84 SER A C 1
ATOM 633 O O . SER A 1 84 ? -13.678 -18.551 32.951 1.00 94.75 84 SER A O 1
ATOM 635 N N . ARG A 1 85 ? -13.697 -20.761 33.402 1.00 96.06 85 ARG A N 1
ATOM 636 C CA . ARG A 1 85 ? -15.106 -20.974 33.027 1.00 96.06 85 ARG A CA 1
ATOM 637 C C . ARG A 1 85 ? -16.066 -20.232 33.945 1.00 96.06 85 ARG A C 1
ATOM 639 O O . ARG A 1 85 ? -17.011 -19.634 33.441 1.00 96.06 85 ARG A O 1
ATOM 646 N N . ALA A 1 86 ? -15.814 -20.232 35.255 1.00 95.81 86 ALA A N 1
ATOM 647 C CA . ALA A 1 86 ? -16.637 -19.497 36.213 1.00 95.81 86 ALA A CA 1
ATOM 648 C C . ALA A 1 86 ? -16.624 -17.991 35.909 1.00 95.81 86 ALA A C 1
ATOM 650 O O . ALA A 1 86 ? -17.676 -17.393 35.697 1.00 95.81 86 ALA A O 1
ATOM 651 N N . VAL A 1 87 ? -15.436 -17.394 35.759 1.00 94.69 87 VAL A N 1
ATOM 652 C CA . VAL A 1 87 ? -15.300 -15.957 35.473 1.00 94.69 87 VAL A CA 1
ATOM 653 C C . VAL A 1 87 ? -15.973 -15.582 34.151 1.00 94.69 87 VAL A C 1
ATOM 655 O O . VAL A 1 87 ? -16.735 -14.621 34.117 1.00 94.69 87 VAL A O 1
ATOM 658 N N . VAL A 1 88 ? -15.736 -16.328 33.063 1.00 93.31 88 VAL A N 1
ATOM 659 C CA . VAL A 1 88 ? -16.355 -16.039 31.752 1.00 93.31 88 VAL A CA 1
ATOM 660 C C . VAL A 1 88 ? -17.866 -16.297 31.764 1.00 93.31 88 VAL A C 1
ATOM 662 O O . VAL A 1 88 ? -18.624 -15.576 31.106 1.00 93.31 88 VAL A O 1
ATOM 665 N N . GLY A 1 89 ? -18.319 -17.312 32.501 1.00 90.81 89 GLY A N 1
ATOM 666 C CA . GLY A 1 89 ? -19.730 -17.630 32.717 1.00 90.81 89 GLY A CA 1
ATOM 667 C C . GLY A 1 89 ? -20.492 -16.483 33.379 1.00 90.81 89 GLY A C 1
ATOM 668 O O . GLY A 1 89 ? -21.553 -16.104 32.883 1.00 90.81 89 GLY A O 1
ATOM 669 N N . ASP A 1 90 ? -19.895 -15.884 34.410 1.00 90.25 90 ASP A N 1
ATOM 670 C CA . ASP A 1 90 ? -20.514 -14.864 35.264 1.00 90.25 90 ASP A CA 1
ATOM 671 C C . ASP A 1 90 ? -20.502 -13.443 34.674 1.00 90.25 90 ASP A C 1
ATOM 673 O O . ASP A 1 90 ? -21.134 -12.532 35.221 1.00 90.25 90 ASP A O 1
ATOM 677 N N . LEU A 1 91 ? -19.814 -13.213 33.548 1.00 89.50 91 LEU A N 1
ATOM 678 C CA . LEU A 1 91 ? -19.828 -11.905 32.891 1.00 89.50 91 LEU A CA 1
ATOM 679 C C . LEU A 1 91 ? -21.259 -11.546 32.432 1.00 89.50 91 LEU A C 1
ATOM 681 O O . LEU A 1 91 ? -21.863 -12.296 31.657 1.00 89.50 91 LEU A O 1
ATOM 685 N N . PRO A 1 92 ? -21.812 -10.376 32.820 1.00 86.25 92 PRO A N 1
ATOM 686 C CA . PRO A 1 92 ? -23.216 -10.036 32.582 1.00 86.25 92 PRO A CA 1
ATOM 687 C C . PRO A 1 92 ? -23.468 -9.511 31.157 1.00 86.25 92 PRO A C 1
ATOM 689 O O . PRO A 1 92 ? -23.961 -8.399 30.954 1.00 86.25 92 PRO A O 1
ATOM 692 N N . VAL A 1 93 ? -23.152 -10.318 30.142 1.00 85.38 93 VAL A N 1
ATOM 693 C CA . VAL A 1 93 ? -23.136 -9.921 28.722 1.00 85.38 93 VAL A CA 1
ATOM 694 C C . VAL A 1 93 ? -24.442 -9.258 28.255 1.00 85.38 93 VAL A C 1
ATOM 696 O O . VAL A 1 93 ? -24.405 -8.254 27.542 1.00 85.38 93 VAL A O 1
ATOM 699 N N . GLY A 1 94 ? -25.601 -9.767 28.688 1.00 81.69 94 GLY A N 1
ATOM 700 C CA . GLY A 1 94 ? -26.912 -9.226 28.304 1.00 81.69 94 GLY A CA 1
ATOM 701 C C . GLY A 1 94 ? -27.198 -7.815 28.842 1.00 81.69 94 GLY A C 1
ATOM 702 O O . GLY A 1 94 ? -27.919 -7.042 28.199 1.00 81.69 94 GLY A O 1
ATOM 703 N N . GLY A 1 95 ? -26.600 -7.453 29.982 1.00 85.31 95 GLY A N 1
ATOM 704 C CA . GLY A 1 95 ? -26.798 -6.167 30.660 1.00 85.31 95 GLY A CA 1
ATOM 705 C C . GLY A 1 95 ? -25.789 -5.082 30.277 1.00 85.31 95 GLY A C 1
ATOM 706 O O . GLY A 1 95 ? -26.030 -3.905 30.530 1.00 85.31 95 GLY A O 1
ATOM 707 N N . ILE A 1 96 ? -24.676 -5.449 29.636 1.00 90.62 96 ILE A N 1
ATOM 708 C CA . ILE A 1 96 ? -23.601 -4.510 29.302 1.00 90.62 96 ILE A CA 1
ATOM 709 C C . ILE A 1 96 ? -23.893 -3.812 27.967 1.00 90.62 96 ILE A C 1
ATOM 711 O O . ILE A 1 96 ? -24.335 -4.426 26.985 1.00 90.62 96 ILE A O 1
ATOM 715 N N . ARG A 1 97 ? -23.627 -2.504 27.927 1.00 93.88 97 ARG A N 1
ATOM 716 C CA . ARG A 1 97 ? -23.630 -1.689 26.709 1.00 93.88 97 ARG A CA 1
ATOM 717 C C . ARG A 1 97 ? -22.293 -0.976 26.554 1.00 93.88 97 ARG A C 1
ATOM 719 O O . ARG A 1 97 ? -21.771 -0.431 27.527 1.00 93.88 97 ARG A O 1
ATOM 726 N N . LEU A 1 98 ? -21.783 -0.959 25.333 1.00 96.44 98 LEU A N 1
ATOM 727 C CA . LEU A 1 98 ? -20.621 -0.187 24.909 1.00 96.44 98 LEU A CA 1
ATOM 728 C C . LEU A 1 98 ? -21.064 1.126 24.280 1.00 96.44 98 LEU A C 1
ATOM 730 O O . LEU A 1 98 ? -22.188 1.228 23.763 1.00 96.44 98 LEU A O 1
ATOM 734 N N . SER A 1 99 ? -20.170 2.109 24.306 1.00 97.75 99 SER A N 1
ATOM 735 C CA . SER A 1 99 ? -20.297 3.236 23.392 1.00 97.75 99 SER A CA 1
ATOM 736 C C . SER A 1 99 ? -20.006 2.827 21.945 1.00 97.75 99 SER A C 1
ATOM 738 O O . SER A 1 99 ? -19.415 1.771 21.698 1.00 97.75 99 SER A O 1
ATOM 740 N N . GLY A 1 100 ? -20.445 3.634 20.974 1.00 97.94 100 GLY A N 1
ATOM 741 C CA . GLY A 1 100 ? -20.094 3.399 19.569 1.00 97.94 100 GLY A CA 1
ATOM 742 C C . GLY A 1 100 ? -18.577 3.413 19.362 1.00 97.94 100 GLY A C 1
ATOM 743 O O . GLY A 1 100 ? -18.039 2.536 18.689 1.00 97.94 100 GLY A O 1
ATOM 744 N N . ALA A 1 101 ? -17.887 4.346 20.024 1.00 98.25 101 ALA A N 1
ATOM 745 C CA . ALA A 1 101 ? -16.431 4.449 20.039 1.00 98.25 101 ALA A CA 1
ATOM 746 C C . ALA A 1 101 ? -15.743 3.192 20.603 1.00 98.25 101 ALA A C 1
ATOM 748 O O . ALA A 1 101 ? -14.849 2.640 19.964 1.00 98.25 101 ALA A O 1
ATOM 749 N N . GLU A 1 102 ? -16.191 2.694 21.760 1.00 97.94 102 GLU A N 1
ATOM 750 C CA . GLU A 1 102 ? -15.652 1.472 22.377 1.00 97.94 102 GLU A CA 1
ATOM 751 C C . GLU A 1 102 ? -15.861 0.242 21.484 1.00 97.94 102 GLU A C 1
ATOM 753 O O . GLU A 1 102 ? -14.962 -0.585 21.346 1.00 97.94 102 GLU A O 1
ATOM 758 N N . ALA A 1 103 ? -17.026 0.125 20.837 1.00 97.50 103 ALA A N 1
ATOM 759 C CA . ALA A 1 103 ? -17.289 -0.970 19.908 1.00 97.50 103 ALA A CA 1
ATOM 760 C C . ALA A 1 103 ? -16.351 -0.925 18.689 1.00 97.50 103 ALA A C 1
ATOM 762 O O . ALA A 1 103 ? -15.816 -1.964 18.300 1.00 97.50 103 ALA A O 1
ATOM 763 N N . VAL A 1 104 ? -16.122 0.259 18.108 1.00 98.00 104 VAL A N 1
ATOM 764 C CA . VAL A 1 104 ? -15.177 0.451 16.994 1.00 98.00 104 VAL A CA 1
ATOM 765 C C . VAL A 1 104 ? -13.753 0.087 17.412 1.00 98.00 104 VAL A C 1
ATOM 767 O O . VAL A 1 104 ? -13.120 -0.711 16.724 1.00 98.00 104 VAL A O 1
ATOM 770 N N . ALA A 1 105 ? -13.267 0.598 18.546 1.00 97.50 105 ALA A N 1
ATOM 771 C CA . ALA A 1 105 ? -11.916 0.318 19.037 1.00 97.50 105 ALA A CA 1
ATOM 772 C C . ALA A 1 105 ? -11.672 -1.189 19.241 1.00 97.50 105 ALA A C 1
ATOM 774 O O . ALA A 1 105 ? -10.678 -1.734 18.759 1.00 97.50 105 ALA A O 1
ATOM 775 N N . VAL A 1 106 ? -12.630 -1.892 19.859 1.00 95.56 106 VAL A N 1
ATOM 776 C CA . VAL A 1 106 ? -12.558 -3.351 20.055 1.00 95.56 106 VAL A CA 1
ATOM 777 C C . VAL A 1 106 ? -12.569 -4.104 18.725 1.00 95.56 106 VAL A C 1
ATOM 779 O O . VAL A 1 106 ? -11.843 -5.085 18.572 1.00 95.56 106 VAL A O 1
ATOM 782 N N . MET A 1 107 ? -13.375 -3.673 17.750 1.00 95.56 107 MET A N 1
ATOM 783 C CA . MET A 1 107 ? -13.421 -4.325 16.438 1.00 95.56 107 MET A CA 1
ATOM 784 C C . MET A 1 107 ? -12.158 -4.077 15.605 1.00 95.56 107 MET A C 1
ATOM 786 O O . MET A 1 107 ? -11.728 -4.994 14.909 1.00 95.56 107 MET A O 1
ATOM 790 N N . LEU A 1 108 ? -11.546 -2.891 15.695 1.00 95.50 108 LEU A N 1
ATOM 791 C CA . LEU A 1 108 ? -10.240 -2.607 15.086 1.00 95.50 108 LEU A CA 1
ATOM 792 C C . LEU A 1 108 ? -9.164 -3.531 15.671 1.00 95.50 108 LEU A C 1
ATOM 794 O O . LEU A 1 108 ? -8.473 -4.218 14.920 1.00 95.50 108 LEU A O 1
ATOM 798 N N . ALA A 1 109 ? -9.090 -3.617 17.003 1.00 92.69 109 ALA A N 1
ATOM 799 C CA . ALA A 1 109 ? -8.170 -4.515 17.700 1.00 92.69 109 ALA A CA 1
ATOM 800 C C . ALA A 1 109 ? -8.373 -5.980 17.279 1.00 92.69 109 ALA A C 1
ATOM 802 O O . ALA A 1 109 ? -7.422 -6.681 16.940 1.00 92.69 109 ALA A O 1
ATOM 803 N N . ALA A 1 110 ? -9.628 -6.438 17.235 1.00 89.62 110 ALA A N 1
ATOM 804 C CA . ALA A 1 110 ? -9.967 -7.803 16.839 1.00 89.62 110 ALA A CA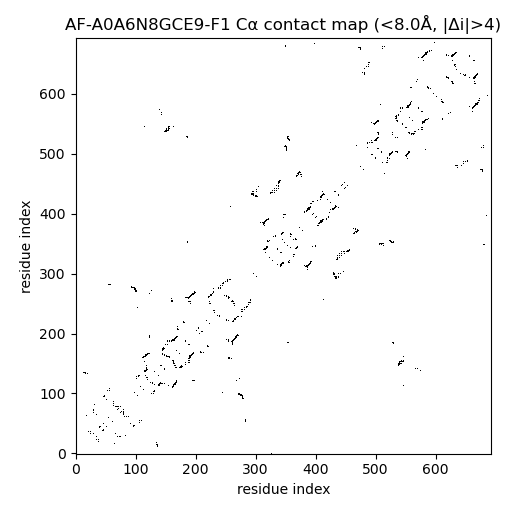 1
ATOM 805 C C . ALA A 1 110 ? -9.625 -8.118 15.371 1.00 89.62 110 ALA A C 1
ATOM 807 O O . ALA A 1 110 ? -9.418 -9.283 15.039 1.00 89.62 110 ALA A O 1
ATOM 808 N N . ALA A 1 111 ? -9.556 -7.103 14.505 1.00 89.25 111 ALA A N 1
ATOM 809 C CA . ALA A 1 111 ? -9.141 -7.235 13.109 1.00 89.25 111 ALA A CA 1
ATOM 810 C C . ALA A 1 111 ? -7.613 -7.202 12.911 1.00 89.25 111 ALA A C 1
ATOM 812 O O . ALA A 1 111 ? -7.142 -7.332 11.780 1.00 89.25 111 ALA A O 1
ATOM 813 N N . GLY A 1 112 ? -6.838 -7.046 13.991 1.00 89.19 112 GLY A N 1
ATOM 814 C CA . GLY A 1 112 ? -5.377 -6.996 13.949 1.00 89.19 112 GLY A CA 1
ATOM 815 C C . GLY A 1 112 ? -4.805 -5.622 13.591 1.00 89.19 112 GLY A C 1
ATOM 816 O O . GLY A 1 112 ? -3.640 -5.543 13.183 1.00 89.19 112 GLY A O 1
ATOM 817 N N . VAL A 1 113 ? -5.600 -4.552 13.734 1.00 93.00 113 VAL A N 1
ATOM 818 C CA . VAL A 1 113 ? -5.105 -3.174 13.624 1.00 93.00 113 VAL A CA 1
ATOM 819 C C . VAL A 1 113 ? -4.160 -2.919 14.787 1.00 93.00 113 VAL A C 1
ATOM 821 O O . VAL A 1 113 ? -4.561 -2.987 15.943 1.00 93.00 113 VAL A O 1
ATOM 824 N N . HIS A 1 114 ? -2.906 -2.614 14.470 1.00 91.31 114 HIS A N 1
ATOM 825 C CA . HIS A 1 114 ? -1.860 -2.364 15.458 1.00 91.31 114 HIS A CA 1
ATOM 826 C C . HIS A 1 114 ? -1.759 -0.878 15.813 1.00 91.31 114 HIS A C 1
ATOM 828 O O . HIS A 1 114 ? -1.420 -0.509 16.938 1.00 91.31 114 HIS A O 1
ATOM 834 N N . SER A 1 115 ? -2.030 0.004 14.849 1.00 94.25 115 SER A N 1
ATOM 835 C CA . SER A 1 115 ? -1.908 1.448 15.043 1.00 94.25 115 SER A CA 1
ATOM 836 C C . SER A 1 115 ? -3.068 2.200 14.413 1.00 94.25 115 SER A C 1
ATOM 838 O O . SER A 1 115 ? -3.459 1.942 13.274 1.00 94.25 115 SER A O 1
ATOM 840 N N . VAL A 1 116 ? -3.610 3.147 15.168 1.00 97.56 116 VAL A N 1
ATOM 841 C CA . VAL A 1 116 ? -4.629 4.087 14.714 1.00 97.56 116 VAL A CA 1
ATOM 842 C C . VAL A 1 116 ? -4.001 5.468 14.675 1.00 97.56 116 VAL A C 1
ATOM 844 O O . VAL A 1 116 ? -3.499 5.958 15.684 1.00 97.56 116 VAL A O 1
ATOM 847 N N . PHE A 1 117 ? -4.036 6.095 13.509 1.00 97.81 117 PHE A N 1
ATOM 848 C CA . PHE A 1 117 ? -3.477 7.420 13.286 1.00 97.81 117 PHE A CA 1
ATOM 849 C C . PHE A 1 117 ? -4.606 8.440 13.297 1.00 97.81 117 PHE A C 1
ATOM 851 O O . PHE A 1 117 ? -5.568 8.310 12.540 1.00 97.81 117 PHE A O 1
ATOM 858 N N . ALA A 1 118 ? -4.512 9.437 14.167 1.00 96.19 118 ALA A N 1
ATOM 859 C CA . ALA A 1 118 ? -5.573 10.417 14.344 1.00 96.19 118 ALA A CA 1
ATOM 860 C C . ALA A 1 118 ? -5.018 11.837 14.373 1.00 96.19 118 ALA A C 1
ATOM 862 O O . ALA A 1 118 ? -4.012 12.114 15.034 1.00 96.19 118 ALA A O 1
ATOM 863 N N . TYR A 1 119 ? -5.735 12.751 13.729 1.00 91.62 119 TYR A N 1
ATOM 864 C CA . TYR A 1 119 ? -5.614 14.181 13.974 1.00 91.62 119 TYR A CA 1
ATOM 865 C C . TYR A 1 119 ? -6.921 14.670 14.596 1.00 91.62 119 TYR A C 1
ATOM 867 O O . TYR A 1 119 ? -7.821 15.156 13.923 1.00 91.62 119 TYR A O 1
ATOM 875 N N . ALA A 1 120 ? -7.053 14.413 15.897 1.00 81.88 120 ALA A N 1
ATOM 876 C CA . ALA A 1 120 ? 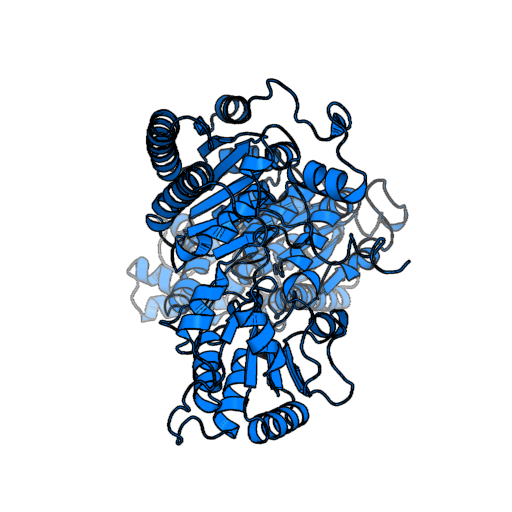-8.339 14.470 16.573 1.00 81.88 120 ALA A CA 1
ATOM 877 C C . ALA A 1 120 ? -8.879 15.902 16.735 1.00 81.88 120 ALA A C 1
ATOM 879 O O . ALA A 1 120 ? -8.235 16.765 17.332 1.00 81.88 120 ALA A O 1
ATOM 880 N N . GLY A 1 121 ? -10.107 16.109 16.275 1.00 84.31 121 GLY A N 1
ATOM 881 C CA . GLY A 1 121 ? -11.042 17.149 16.685 1.00 84.31 121 GLY A CA 1
ATOM 882 C C . GLY A 1 121 ? -12.081 16.653 17.704 1.00 84.31 121 GLY A C 1
ATOM 883 O O . GLY A 1 121 ? -11.962 15.584 18.306 1.00 84.31 121 GLY A O 1
ATOM 884 N N . THR A 1 122 ? -13.120 17.460 17.932 1.00 85.69 122 THR A N 1
ATOM 885 C CA . THR A 1 122 ? -14.115 17.220 18.993 1.00 85.69 122 THR A CA 1
ATOM 886 C C . THR A 1 122 ? -15.080 16.067 18.711 1.00 85.69 122 THR A C 1
ATOM 888 O O . THR A 1 122 ? -15.564 15.456 19.658 1.00 85.69 122 THR A O 1
ATOM 891 N N . SER A 1 123 ? -15.372 15.753 17.445 1.00 89.56 123 SER A N 1
ATOM 892 C CA . SER A 1 123 ? -16.392 14.754 17.069 1.00 89.56 123 SER A CA 1
ATOM 893 C C . SER A 1 123 ? -15.917 13.308 17.261 1.00 89.56 123 SER A C 1
ATOM 895 O O . SER A 1 123 ? -16.712 12.390 17.435 1.00 89.56 123 SER A O 1
ATOM 897 N N . GLU A 1 124 ? -14.607 13.111 17.240 1.00 92.56 124 GLU A N 1
ATOM 898 C CA . GLU A 1 124 ? -13.897 11.840 17.237 1.00 92.56 124 GLU A CA 1
ATOM 899 C C . GLU A 1 124 ? -13.126 11.595 18.540 1.00 92.56 124 GLU A C 1
ATOM 901 O O . GLU A 1 124 ? -12.562 10.518 18.727 1.00 92.56 124 GLU A O 1
ATOM 906 N N . LEU A 1 125 ? -13.125 12.560 19.468 1.00 94.94 125 LEU A N 1
ATOM 907 C CA . LEU A 1 125 ? -12.387 12.473 20.730 1.00 94.94 125 LEU A CA 1
ATOM 908 C C . LEU A 1 125 ? -12.778 11.233 21.546 1.00 94.94 125 LEU A C 1
ATOM 910 O O . LEU A 1 125 ? -11.910 10.571 22.108 1.00 94.94 125 LEU A O 1
ATOM 914 N N . ALA A 1 126 ? -14.065 10.872 21.549 1.00 96.88 126 ALA A N 1
ATOM 915 C CA . ALA A 1 126 ? -14.546 9.653 22.197 1.00 96.88 126 ALA A CA 1
ATOM 916 C C . ALA A 1 126 ? -13.940 8.378 21.587 1.00 96.88 126 ALA A C 1
ATOM 918 O O . ALA A 1 126 ? -13.674 7.417 22.308 1.00 96.88 126 ALA A O 1
ATOM 919 N N . LEU A 1 127 ? -13.710 8.361 20.269 1.00 97.69 127 LEU A N 1
ATOM 920 C CA . LEU A 1 127 ? -13.046 7.248 19.592 1.00 97.69 127 LEU A CA 1
ATOM 921 C C . LEU A 1 127 ? -11.557 7.202 19.933 1.00 97.69 127 LEU A C 1
ATOM 923 O O . LEU A 1 127 ? -11.055 6.125 20.240 1.00 97.69 127 LEU A O 1
ATOM 927 N N . CYS A 1 128 ? -10.872 8.345 19.939 1.00 97.31 128 CYS A N 1
ATOM 928 C CA . CYS A 1 128 ? -9.474 8.423 20.360 1.00 97.31 128 CYS A CA 1
ATOM 929 C C . CYS A 1 128 ? -9.287 7.922 21.803 1.00 97.31 128 CYS A C 1
ATOM 931 O O . CYS A 1 128 ? -8.430 7.076 22.038 1.00 97.31 128 CYS A O 1
ATOM 933 N N . ASP A 1 129 ? -10.137 8.354 22.741 1.00 96.81 129 ASP A N 1
ATOM 934 C CA . ASP A 1 129 ? -10.134 7.857 24.127 1.00 96.81 129 ASP A CA 1
ATOM 935 C C . ASP A 1 129 ? -10.356 6.336 24.200 1.00 96.81 129 ASP A C 1
ATOM 937 O O . ASP A 1 129 ? -9.643 5.623 24.906 1.00 96.81 129 ASP A O 1
ATOM 941 N N . ALA A 1 130 ? -11.324 5.814 23.443 1.00 97.00 130 ALA A N 1
ATOM 942 C CA . ALA A 1 130 ? -11.604 4.382 23.426 1.00 97.00 130 ALA A CA 1
ATOM 943 C C . ALA A 1 130 ? -10.441 3.555 22.852 1.00 97.00 130 ALA A C 1
ATOM 945 O O . ALA A 1 130 ? -10.160 2.464 23.354 1.00 97.00 130 ALA A O 1
ATOM 946 N N . VAL A 1 131 ? -9.771 4.061 21.813 1.00 96.75 131 VAL A N 1
ATOM 947 C CA . VAL A 1 131 ? -8.581 3.429 21.229 1.00 96.75 131 VAL A CA 1
ATOM 948 C C . VAL A 1 131 ? -7.427 3.432 22.228 1.00 96.75 131 VAL A C 1
ATOM 950 O O . VAL A 1 131 ? -6.849 2.375 22.450 1.00 96.75 131 VAL A O 1
ATOM 953 N N . GLU A 1 132 ? -7.150 4.560 22.886 1.00 95.19 132 GLU A N 1
ATOM 954 C CA . GLU A 1 132 ? -6.090 4.673 23.902 1.00 95.19 132 GLU A CA 1
ATOM 955 C C . GLU A 1 132 ? -6.288 3.677 25.061 1.00 95.19 132 GLU A C 1
ATOM 957 O O . GLU A 1 132 ? -5.337 3.081 25.562 1.00 95.19 132 GLU A O 1
ATOM 962 N N . ARG A 1 133 ? -7.543 3.433 25.462 1.00 93.75 133 ARG A N 1
ATOM 963 C CA . ARG A 1 133 ? -7.896 2.452 26.506 1.00 93.75 133 ARG A CA 1
ATOM 964 C C . ARG A 1 133 ? -7.942 0.995 26.017 1.00 93.75 133 ARG A C 1
ATOM 966 O O . ARG A 1 133 ? -8.242 0.095 26.808 1.00 93.75 133 ARG A O 1
ATOM 973 N N . THR A 1 134 ? -7.678 0.735 24.737 1.00 93.62 134 THR A N 1
ATOM 974 C CA . THR A 1 134 ? -7.689 -0.611 24.147 1.00 93.62 134 THR A CA 1
ATOM 975 C C . THR A 1 134 ? -6.260 -1.138 24.016 1.00 93.62 134 THR A C 1
ATOM 977 O O . THR A 1 134 ? -5.508 -0.715 23.148 1.00 93.62 134 THR A O 1
ATOM 980 N N . ALA A 1 135 ? -5.887 -2.118 24.844 1.00 83.31 135 ALA A N 1
ATOM 981 C CA . ALA A 1 135 ? -4.490 -2.510 25.074 1.00 83.31 135 ALA A CA 1
ATOM 982 C C . ALA A 1 135 ? -3.724 -3.004 23.828 1.00 83.31 135 ALA A C 1
ATOM 984 O O . ALA A 1 135 ? -2.498 -2.983 23.820 1.00 83.31 135 ALA A O 1
ATOM 985 N N . ALA A 1 136 ? -4.424 -3.472 22.790 1.00 79.62 136 ALA A N 1
ATOM 986 C CA . ALA A 1 136 ? -3.821 -4.029 21.575 1.00 79.62 136 ALA A CA 1
ATOM 987 C C . ALA A 1 136 ? -3.633 -3.011 20.434 1.00 79.62 136 ALA A C 1
ATOM 989 O O . ALA A 1 136 ? -3.126 -3.381 19.376 1.00 79.62 136 ALA A O 1
ATOM 990 N N . VAL A 1 137 ? -4.048 -1.754 20.621 1.00 89.12 137 VAL A N 1
ATOM 991 C CA . VAL A 1 137 ? -4.017 -0.732 19.568 1.00 89.12 137 VAL A CA 1
ATOM 992 C C . VAL A 1 137 ? -3.285 0.496 20.073 1.00 89.12 137 VAL A C 1
ATOM 994 O O . VAL A 1 137 ? -3.623 1.055 21.110 1.00 89.12 137 VAL A O 1
ATOM 997 N N . ARG A 1 138 ? -2.293 0.952 19.313 1.00 91.69 138 ARG A N 1
ATOM 998 C CA . ARG A 1 138 ? -1.579 2.190 19.613 1.00 91.69 138 ARG A CA 1
ATOM 999 C C . ARG A 1 138 ? -2.269 3.374 18.945 1.00 91.69 138 ARG A C 1
ATOM 1001 O O . ARG A 1 138 ? -2.406 3.376 17.721 1.00 91.69 138 ARG A O 1
ATOM 1008 N N . LEU A 1 139 ? -2.642 4.396 19.712 1.00 95.25 139 LEU A N 1
ATOM 1009 C CA . LEU A 1 139 ? -3.038 5.683 19.148 1.00 95.25 139 LEU A CA 1
ATOM 1010 C C . LEU A 1 139 ? -1.785 6.507 18.825 1.00 95.25 139 LEU A C 1
ATOM 1012 O O . LEU A 1 139 ? -0.903 6.681 19.662 1.00 95.25 139 LEU A O 1
ATOM 1016 N N . VAL A 1 140 ? -1.703 7.012 17.599 1.00 95.81 140 VAL A N 1
ATOM 1017 C CA . VAL A 1 140 ? -0.592 7.838 17.120 1.00 95.81 140 VAL A CA 1
ATOM 1018 C C . VAL A 1 140 ? -1.151 9.159 16.614 1.00 95.81 140 VAL A C 1
ATOM 1020 O O . VAL A 1 140 ? -2.102 9.189 15.831 1.00 95.81 140 VAL A O 1
ATOM 1023 N N . ASN A 1 141 ? -0.547 10.271 17.035 1.00 94.75 141 ASN A N 1
ATOM 1024 C CA . ASN A 1 141 ? -0.916 11.578 16.505 1.00 94.75 141 ASN A CA 1
ATOM 1025 C C . ASN A 1 141 ? -0.414 11.700 15.063 1.00 94.75 141 ASN A C 1
ATOM 1027 O O . ASN A 1 141 ? 0.789 11.794 14.817 1.00 94.75 141 ASN A O 1
ATOM 1031 N N . GLY A 1 142 ? -1.344 11.729 14.115 1.00 91.75 142 GLY A N 1
ATOM 1032 C CA . GLY A 1 142 ? -1.037 11.758 12.694 1.00 91.75 142 GLY A CA 1
ATOM 1033 C C . GLY A 1 142 ? -0.683 13.139 12.147 1.00 91.75 142 GLY A C 1
ATOM 1034 O O . GLY A 1 142 ? -0.444 13.246 10.957 1.00 91.75 142 GLY A O 1
ATOM 1035 N N . ARG A 1 143 ? -0.619 14.203 12.963 1.00 93.00 143 ARG A N 1
ATOM 1036 C CA . ARG A 1 143 ? -0.128 15.551 12.574 1.00 93.00 143 ARG A CA 1
ATOM 1037 C C . ARG A 1 143 ? -0.895 16.268 11.446 1.00 93.00 143 ARG A C 1
ATOM 1039 O O . ARG A 1 143 ? -0.513 17.372 11.068 1.00 93.00 143 ARG A O 1
ATOM 1046 N N . GLY A 1 144 ? -1.983 15.670 10.980 1.00 94.56 144 GLY A N 1
ATOM 1047 C CA . GLY A 1 144 ? -2.905 16.148 9.955 1.00 94.56 144 GLY A CA 1
ATOM 1048 C C . GLY A 1 144 ? -3.741 14.976 9.434 1.00 94.56 144 GLY A C 1
ATOM 1049 O O . GLY A 1 144 ? -3.352 13.817 9.587 1.00 94.56 144 GLY A O 1
ATOM 1050 N N . ASP A 1 145 ? -4.909 15.235 8.848 1.00 95.81 145 ASP A N 1
ATOM 1051 C CA . ASP A 1 145 ? -5.773 14.168 8.315 1.00 95.81 145 ASP A CA 1
ATOM 1052 C C . ASP A 1 145 ? -5.163 13.471 7.092 1.00 95.81 145 ASP A C 1
ATOM 1054 O O . ASP A 1 145 ? -5.235 12.248 6.970 1.00 95.81 145 ASP A O 1
ATOM 1058 N N . LYS A 1 146 ? -4.510 14.241 6.210 1.00 95.31 146 LYS A N 1
ATOM 1059 C CA . LYS A 1 146 ? -3.788 13.719 5.040 1.00 95.31 146 LYS A CA 1
ATOM 1060 C C . LYS A 1 146 ? -2.685 12.757 5.481 1.00 95.31 146 LYS A C 1
ATOM 1062 O O . LYS A 1 146 ? -2.585 11.642 4.979 1.00 95.31 146 LYS A O 1
ATOM 1067 N N . GLU A 1 147 ? -1.880 13.175 6.446 1.00 95.69 147 GLU A N 1
ATOM 1068 C CA . GLU A 1 147 ? -0.796 12.384 7.011 1.00 95.69 147 GLU A CA 1
ATOM 1069 C C . GLU A 1 147 ? -1.318 11.171 7.783 1.00 95.69 147 GLU A C 1
ATOM 1071 O O . GLU A 1 147 ? -0.819 10.073 7.567 1.00 95.69 147 GLU A O 1
ATOM 1076 N N . SER A 1 148 ? -2.366 11.328 8.603 1.00 97.19 148 SER A N 1
ATOM 1077 C CA . SER A 1 148 ? -3.040 10.210 9.287 1.00 97.19 148 SER A CA 1
ATOM 1078 C C . SER A 1 148 ? -3.473 9.136 8.291 1.00 97.19 148 SER A C 1
ATOM 1080 O O . SER A 1 148 ? -3.251 7.945 8.519 1.00 97.19 148 SER A O 1
ATOM 1082 N N . ALA A 1 149 ? -4.035 9.558 7.157 1.00 97.00 149 ALA A N 1
ATOM 1083 C CA . ALA A 1 149 ? -4.438 8.656 6.094 1.00 97.00 149 ALA A CA 1
ATOM 1084 C C . ALA A 1 149 ? -3.243 7.940 5.437 1.00 97.00 149 ALA A C 1
ATOM 1086 O O . ALA A 1 149 ? -3.286 6.719 5.274 1.00 97.00 149 ALA A O 1
ATOM 1087 N N . PHE A 1 150 ? -2.158 8.656 5.123 1.00 96.62 150 PHE A N 1
ATOM 1088 C CA . PHE A 1 150 ? -0.942 8.044 4.575 1.00 96.62 150 PHE A CA 1
ATOM 1089 C C . PHE A 1 150 ? -0.226 7.118 5.567 1.00 96.62 150 PHE A C 1
ATOM 1091 O O . PHE A 1 150 ? 0.225 6.047 5.166 1.00 96.62 150 PHE A O 1
ATOM 1098 N N . PHE A 1 151 ? -0.154 7.463 6.857 1.00 97.25 151 PHE A N 1
ATOM 1099 C CA . PHE A 1 151 ? 0.405 6.577 7.881 1.00 97.25 151 PHE A CA 1
ATOM 1100 C C . PHE A 1 151 ? -0.401 5.276 7.977 1.00 97.25 151 PHE A C 1
ATOM 1102 O O . PHE A 1 151 ? 0.174 4.187 7.989 1.00 97.25 151 PHE A O 1
ATOM 1109 N N . ALA A 1 152 ? -1.735 5.365 7.993 1.00 97.56 152 ALA A N 1
ATOM 1110 C CA . ALA A 1 152 ? -2.604 4.192 8.054 1.00 97.56 152 ALA A CA 1
ATOM 1111 C C . ALA A 1 152 ? -2.461 3.297 6.812 1.00 97.56 152 ALA A C 1
ATOM 1113 O O . ALA A 1 152 ? -2.373 2.068 6.936 1.00 97.56 152 ALA A O 1
ATOM 1114 N N . ALA A 1 153 ? -2.379 3.914 5.629 1.00 95.94 153 ALA A N 1
ATOM 1115 C CA . ALA A 1 153 ? -2.134 3.216 4.375 1.00 95.94 153 ALA A CA 1
ATOM 1116 C C . ALA A 1 153 ? -0.734 2.578 4.345 1.00 95.94 153 ALA A C 1
ATOM 1118 O O . ALA A 1 153 ? -0.613 1.432 3.922 1.00 95.94 153 ALA A O 1
ATOM 1119 N N . GLY A 1 154 ? 0.290 3.262 4.869 1.00 94.94 154 GLY A N 1
ATOM 1120 C CA . GLY A 1 154 ? 1.657 2.763 5.077 1.00 94.94 154 GLY A CA 1
ATOM 1121 C C . GLY A 1 154 ? 1.728 1.543 5.961 1.00 94.94 154 GLY A C 1
ATOM 1122 O O . GLY A 1 154 ? 2.305 0.525 5.577 1.00 94.94 154 GLY A O 1
ATOM 1123 N N . ALA A 1 155 ? 1.067 1.609 7.112 1.00 95.44 155 ALA A N 1
ATOM 1124 C CA . ALA A 1 155 ? 0.987 0.480 8.021 1.00 95.44 155 ALA A CA 1
ATOM 1125 C C . ALA A 1 155 ? 0.333 -0.741 7.355 1.00 95.44 155 ALA A C 1
ATOM 1127 O O . ALA A 1 155 ? 0.699 -1.874 7.660 1.00 95.44 155 ALA A O 1
ATOM 1128 N N . SER A 1 156 ? -0.580 -0.511 6.404 1.00 94.56 156 SER A N 1
ATOM 1129 C CA . SER A 1 156 ? -1.350 -1.553 5.717 1.00 94.56 156 SER A CA 1
ATOM 1130 C C . SER A 1 156 ? -0.784 -1.994 4.353 1.00 94.56 156 SER A C 1
ATOM 1132 O O . SER A 1 156 ? -1.385 -2.842 3.695 1.00 94.56 156 SER A O 1
ATOM 1134 N N . LEU A 1 157 ? 0.375 -1.473 3.919 1.00 88.94 157 LEU A N 1
ATOM 1135 C CA . LEU A 1 157 ? 0.959 -1.766 2.595 1.00 88.94 157 LEU A CA 1
ATOM 1136 C C . LEU A 1 157 ? 1.255 -3.255 2.376 1.00 88.94 157 LEU A C 1
ATOM 1138 O O . LEU A 1 157 ? 1.054 -3.793 1.284 1.00 88.94 157 LEU A O 1
ATOM 1142 N N . LEU A 1 158 ? 1.770 -3.910 3.420 1.00 87.38 158 LEU A N 1
ATOM 1143 C CA . LEU A 1 158 ? 2.163 -5.318 3.377 1.00 87.38 158 LEU A CA 1
ATOM 1144 C C . LEU A 1 158 ? 0.998 -6.261 3.654 1.00 87.38 158 LEU A C 1
ATOM 1146 O O . LEU A 1 158 ? 0.975 -7.371 3.126 1.00 87.38 158 LEU A O 1
ATOM 1150 N N . ARG A 1 159 ? 0.084 -5.848 4.533 1.00 89.38 159 ARG A N 1
ATOM 1151 C CA . ARG A 1 159 ? -1.086 -6.619 4.952 1.00 89.38 159 ARG A CA 1
ATOM 1152 C C . ARG A 1 159 ? -2.230 -5.655 5.258 1.00 89.38 159 ARG A C 1
ATOM 1154 O O . ARG A 1 159 ? -1.987 -4.677 5.964 1.00 89.38 159 ARG A O 1
ATOM 1161 N N . PRO A 1 160 ? -3.460 -5.942 4.807 1.00 92.44 160 PRO A N 1
ATOM 1162 C CA . PRO A 1 160 ? -4.600 -5.081 5.082 1.00 92.44 160 PRO A CA 1
ATOM 1163 C C . PRO A 1 160 ? -4.884 -4.994 6.589 1.00 92.44 160 PRO A C 1
ATOM 1165 O O . PRO A 1 160 ? -4.539 -5.898 7.362 1.00 92.44 160 PRO A O 1
ATOM 1168 N N . ASN A 1 161 ? -5.542 -3.907 6.995 1.00 93.69 161 ASN A N 1
ATOM 1169 C CA . ASN A 1 161 ? -6.007 -3.649 8.362 1.00 93.69 161 ASN A CA 1
ATOM 1170 C C . ASN A 1 161 ? -4.914 -3.711 9.434 1.00 93.69 161 ASN A C 1
ATOM 1172 O O . ASN A 1 161 ? -5.165 -4.152 10.551 1.00 93.69 161 ASN A O 1
ATOM 1176 N N . ARG A 1 162 ? -3.693 -3.275 9.119 1.00 94.38 162 ARG A N 1
ATOM 1177 C CA . ARG A 1 162 ? -2.633 -3.115 10.130 1.00 94.38 162 ARG A CA 1
ATOM 1178 C C . ARG A 1 162 ? -2.569 -1.695 10.672 1.00 94.38 162 ARG A C 1
ATOM 1180 O O . ARG A 1 162 ? -2.248 -1.510 11.845 1.00 94.38 162 ARG A O 1
ATOM 1187 N N . GLY A 1 163 ? -2.952 -0.723 9.847 1.00 96.00 163 GLY A N 1
ATOM 1188 C CA . GLY A 1 163 ? -3.268 0.636 10.263 1.00 96.00 163 GLY A CA 1
ATOM 1189 C C . GLY A 1 163 ? -4.734 0.983 10.032 1.00 96.00 163 GLY A C 1
ATOM 1190 O O . GLY A 1 163 ? -5.382 0.440 9.135 1.00 96.00 163 GLY A O 1
ATOM 1191 N N . ALA A 1 164 ? -5.236 1.934 10.811 1.00 98.06 164 ALA A N 1
ATOM 1192 C CA . ALA A 1 164 ? -6.479 2.644 10.530 1.00 98.06 164 ALA A CA 1
ATOM 1193 C C . ALA A 1 164 ? -6.289 4.144 10.770 1.00 98.06 164 ALA A C 1
ATOM 1195 O O . ALA A 1 164 ? -5.418 4.541 11.544 1.00 98.06 164 ALA A O 1
ATOM 1196 N N . ALA A 1 165 ? -7.089 4.977 10.111 1.00 98.12 165 ALA A N 1
ATOM 1197 C CA . ALA A 1 165 ? -7.072 6.418 10.338 1.00 98.12 165 ALA A CA 1
ATOM 1198 C C . ALA A 1 165 ? -8.394 6.889 10.942 1.00 98.12 165 ALA A C 1
ATOM 1200 O O . ALA A 1 165 ? -9.463 6.431 10.535 1.00 98.12 165 ALA A O 1
ATOM 1201 N N . VAL A 1 166 ? -8.312 7.832 11.874 1.00 97.94 166 VAL A N 1
ATOM 1202 C CA . VAL A 1 166 ? -9.454 8.618 12.342 1.00 97.94 166 VAL A CA 1
ATOM 1203 C C . VAL A 1 166 ? -9.339 9.999 11.717 1.00 97.94 166 VAL A C 1
ATOM 1205 O O . VAL A 1 166 ? -8.369 10.714 11.970 1.00 97.94 166 VAL A O 1
ATOM 1208 N N . LEU A 1 167 ? -10.311 10.335 10.872 1.00 95.94 167 LEU A N 1
ATOM 1209 C CA . LEU A 1 167 ? -10.337 11.569 10.096 1.00 95.94 167 LEU A CA 1
ATOM 1210 C C . LEU A 1 167 ? -11.412 12.511 10.625 1.00 95.94 167 LEU A C 1
ATOM 1212 O O . LEU A 1 167 ? -12.534 12.088 10.928 1.00 95.94 167 LEU A O 1
ATOM 1216 N N . HIS A 1 168 ? -11.093 13.796 10.667 1.00 93.62 168 HIS A N 1
ATOM 1217 C CA . HIS A 1 168 ? -12.009 14.822 11.122 1.00 93.62 168 HIS A CA 1
ATOM 1218 C C . HIS A 1 168 ? -13.064 15.154 10.059 1.00 93.62 168 HIS A C 1
ATOM 1220 O O . HIS A 1 168 ? -12.735 15.721 9.022 1.00 93.62 168 HIS A O 1
ATOM 1226 N N . GLY A 1 169 ? -14.342 14.893 10.337 1.00 88.38 169 GLY A N 1
ATOM 1227 C CA . GLY A 1 169 ? -15.513 15.448 9.644 1.00 88.38 169 GLY A CA 1
ATOM 1228 C C . GLY A 1 169 ? -15.378 15.694 8.146 1.00 88.38 169 GLY A C 1
ATOM 1229 O O . GLY A 1 169 ? -14.787 14.915 7.400 1.00 88.38 169 GLY A O 1
ATOM 1230 N N . ALA A 1 170 ? -15.958 16.801 7.686 1.00 89.69 170 ALA A N 1
ATOM 1231 C CA . ALA A 1 170 ? -15.852 17.171 6.286 1.00 89.69 170 ALA A CA 1
ATOM 1232 C C . ALA A 1 170 ? -14.450 17.656 5.909 1.00 89.69 170 ALA A C 1
ATOM 1234 O O . ALA A 1 170 ? -13.903 17.230 4.897 1.00 89.69 170 ALA A O 1
ATOM 1235 N N . ARG A 1 171 ? -13.859 18.540 6.723 1.00 90.75 171 ARG A N 1
ATOM 1236 C CA . ARG A 1 171 ? -12.598 19.224 6.389 1.00 90.75 171 ARG A CA 1
ATOM 1237 C C . ARG A 1 171 ? -11.407 18.267 6.379 1.00 90.75 171 ARG A C 1
ATOM 1239 O O . ARG A 1 171 ? -10.608 18.298 5.446 1.00 90.75 171 ARG A O 1
ATOM 1246 N N . GLY A 1 172 ? -11.323 17.391 7.372 1.00 94.00 172 GLY A N 1
ATOM 1247 C CA . GLY A 1 172 ? -10.300 16.357 7.445 1.00 94.00 172 GLY A CA 1
ATOM 1248 C C . GLY A 1 172 ? -10.469 15.301 6.360 1.00 94.00 172 GLY A C 1
ATOM 1249 O O . GLY A 1 172 ? -9.498 14.990 5.676 1.00 94.00 172 GLY A O 1
ATOM 1250 N N . LEU A 1 173 ? -11.698 14.841 6.087 1.00 94.06 173 LEU A N 1
ATOM 1251 C CA . LEU A 1 173 ? -11.947 13.936 4.957 1.00 94.06 173 LEU A CA 1
ATOM 1252 C C . LEU A 1 173 ? -11.532 14.561 3.614 1.00 94.06 173 LEU A C 1
ATOM 1254 O O . LEU A 1 173 ? -10.888 13.891 2.808 1.00 94.06 173 LEU A O 1
ATOM 1258 N N . THR A 1 174 ? -11.840 15.841 3.371 1.00 95.00 174 THR A N 1
ATOM 1259 C CA . THR A 1 174 ? -11.392 16.521 2.143 1.00 95.00 174 THR A CA 1
ATOM 1260 C C . THR A 1 174 ? -9.878 16.710 2.092 1.00 95.00 174 THR A C 1
ATOM 1262 O O . THR A 1 174 ? -9.295 16.533 1.026 1.00 95.00 174 THR A O 1
ATOM 1265 N N . ASN A 1 175 ? -9.221 16.986 3.225 1.00 94.06 175 ASN A N 1
ATOM 1266 C CA . ASN A 1 175 ? -7.756 17.044 3.299 1.00 94.06 175 ASN A CA 1
ATOM 1267 C C . ASN A 1 175 ? -7.117 15.674 3.009 1.00 94.06 175 ASN A C 1
ATOM 1269 O O . ASN A 1 175 ? -6.063 15.599 2.381 1.00 94.06 175 ASN A O 1
ATOM 1273 N N . ALA A 1 176 ? -7.767 14.588 3.430 1.00 95.25 176 ALA A N 1
ATOM 1274 C CA . ALA A 1 176 ? -7.309 13.218 3.230 1.00 95.25 176 ALA A CA 1
ATOM 1275 C C . ALA A 1 176 ? -7.655 12.627 1.852 1.00 95.25 176 ALA A C 1
ATOM 1277 O O . ALA A 1 176 ? -7.172 11.543 1.527 1.00 95.25 176 ALA A O 1
ATOM 1278 N N . ALA A 1 177 ? -8.451 13.306 1.019 1.00 94.44 177 ALA A N 1
ATOM 1279 C CA . ALA A 1 177 ? -8.942 12.755 -0.248 1.00 94.44 177 ALA A CA 1
ATOM 1280 C C . ALA A 1 177 ? -7.813 12.302 -1.192 1.00 94.44 177 ALA A C 1
ATOM 1282 O O . ALA A 1 177 ? -7.912 11.240 -1.807 1.00 94.44 177 ALA A O 1
ATOM 1283 N N . GLY A 1 178 ? -6.711 13.059 -1.255 1.00 92.62 178 GLY A N 1
ATOM 1284 C CA . GLY A 1 178 ? -5.529 12.673 -2.031 1.00 92.62 178 GLY A CA 1
ATOM 1285 C C . GLY A 1 178 ? -4.876 11.381 -1.528 1.00 92.62 178 GLY A C 1
ATOM 1286 O O . GLY A 1 178 ? -4.543 10.509 -2.326 1.00 92.62 178 GLY A O 1
ATOM 1287 N N . ALA A 1 179 ? -4.778 11.216 -0.206 1.00 93.88 179 ALA A N 1
ATOM 1288 C CA . ALA A 1 179 ? -4.248 10.004 0.416 1.00 93.88 179 ALA A CA 1
ATOM 1289 C C . ALA A 1 179 ? -5.177 8.795 0.220 1.00 93.88 179 ALA A C 1
ATOM 1291 O O . ALA A 1 179 ? -4.699 7.690 -0.016 1.00 93.88 179 ALA A O 1
ATOM 1292 N N . LEU A 1 180 ? -6.501 8.994 0.254 1.00 94.81 180 LEU A N 1
ATOM 1293 C CA . LEU A 1 180 ? -7.484 7.946 -0.052 1.00 94.81 180 LEU A CA 1
ATOM 1294 C C . LEU A 1 180 ? -7.361 7.459 -1.499 1.00 94.81 180 LEU A C 1
ATOM 1296 O O . LEU A 1 180 ? -7.331 6.253 -1.751 1.00 94.81 180 LEU A O 1
ATOM 1300 N N . ALA A 1 181 ? -7.266 8.396 -2.446 1.00 93.56 181 ALA A N 1
ATOM 1301 C CA . ALA A 1 181 ? -7.094 8.080 -3.859 1.00 93.56 181 ALA A CA 1
ATOM 1302 C C . ALA A 1 181 ? -5.796 7.296 -4.105 1.00 93.56 181 ALA A C 1
ATOM 1304 O O . ALA A 1 181 ? -5.802 6.291 -4.820 1.00 93.56 181 ALA A O 1
ATOM 1305 N N . ASP A 1 182 ? -4.702 7.717 -3.471 1.00 91.81 182 ASP A N 1
ATOM 1306 C CA . ASP A 1 1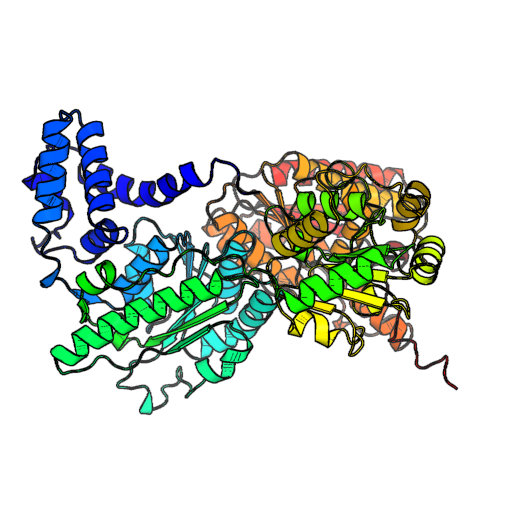82 ? -3.413 7.046 -3.590 1.00 91.81 182 ASP A CA 1
ATOM 1307 C C . ASP A 1 182 ? -3.411 5.666 -2.904 1.00 91.81 182 ASP A C 1
ATOM 1309 O O . ASP A 1 182 ? -2.972 4.688 -3.506 1.00 91.81 182 ASP A O 1
ATOM 1313 N N . ALA A 1 183 ? -4.022 5.523 -1.722 1.00 92.69 183 ALA A N 1
ATOM 1314 C CA . ALA A 1 183 ? -4.192 4.232 -1.049 1.00 92.69 183 ALA A CA 1
ATOM 1315 C C . ALA A 1 183 ? -5.007 3.235 -1.892 1.00 92.69 183 ALA A C 1
ATOM 1317 O O . ALA A 1 183 ? -4.633 2.066 -1.995 1.00 92.69 183 ALA A O 1
ATOM 1318 N N . ARG A 1 184 ? -6.080 3.688 -2.560 1.00 91.69 184 ARG A N 1
ATOM 1319 C CA . ARG A 1 184 ? -6.825 2.872 -3.538 1.00 91.69 184 ARG A CA 1
ATOM 1320 C C . ARG A 1 184 ? -5.938 2.456 -4.705 1.00 91.69 184 ARG A C 1
ATOM 1322 O O . ARG A 1 184 ? -6.011 1.317 -5.160 1.00 91.69 184 ARG A O 1
ATOM 1329 N N . ARG A 1 185 ? -5.111 3.371 -5.215 1.00 88.25 185 ARG A N 1
ATOM 1330 C CA . ARG A 1 185 ? -4.262 3.119 -6.383 1.00 88.25 185 ARG A CA 1
ATOM 1331 C C . ARG A 1 185 ? -3.123 2.145 -6.057 1.00 88.25 185 ARG A C 1
ATOM 1333 O O . ARG A 1 185 ? -2.839 1.279 -6.879 1.00 88.25 185 ARG A O 1
ATOM 1340 N N . ASN A 1 186 ? -2.572 2.217 -4.848 1.00 87.94 186 ASN A N 1
ATOM 1341 C CA . ASN A 1 186 ? -1.575 1.285 -4.310 1.00 87.94 186 ASN A CA 1
ATOM 1342 C C . ASN A 1 186 ? -2.179 -0.019 -3.758 1.00 87.94 186 ASN A C 1
ATOM 1344 O O . ASN A 1 186 ? -1.449 -0.854 -3.226 1.00 87.94 186 ASN A O 1
ATOM 1348 N N . GLU A 1 187 ? -3.501 -0.198 -3.870 1.00 90.81 187 GLU A N 1
ATOM 1349 C CA . GLU A 1 187 ? -4.234 -1.334 -3.311 1.00 90.81 187 GLU A CA 1
ATOM 1350 C C . GLU A 1 187 ? -3.847 -1.581 -1.833 1.00 90.81 187 GLU A C 1
ATOM 1352 O O . GLU A 1 187 ? -3.425 -2.675 -1.443 1.00 90.81 187 GLU A O 1
ATOM 1357 N N . SER A 1 188 ? -3.907 -0.526 -1.011 1.00 92.38 188 SER A N 1
ATOM 1358 C CA . SER A 1 188 ? -3.697 -0.600 0.437 1.00 92.38 188 SER A CA 1
ATOM 1359 C C . SER A 1 188 ? -5.041 -0.732 1.154 1.00 92.38 188 SER A C 1
ATOM 1361 O O . SER A 1 188 ? -5.888 0.164 1.115 1.00 92.38 188 SER A O 1
ATOM 1363 N N . GLY A 1 189 ? -5.254 -1.893 1.775 1.00 95.12 189 GLY A N 1
ATOM 1364 C CA . GLY A 1 189 ? -6.489 -2.230 2.477 1.00 95.12 189 GLY A CA 1
ATOM 1365 C C . GLY A 1 189 ? -6.560 -1.558 3.840 1.00 95.12 189 GLY A C 1
ATOM 1366 O O . GLY A 1 189 ? -6.049 -2.101 4.819 1.00 95.12 189 GLY A O 1
ATOM 1367 N N . THR A 1 190 ? -7.188 -0.385 3.918 1.00 97.56 190 THR A N 1
ATOM 1368 C CA . THR A 1 190 ? -7.161 0.464 5.120 1.00 97.56 190 THR A CA 1
ATOM 1369 C C . THR A 1 190 ? -8.551 0.950 5.512 1.00 97.56 190 THR A C 1
ATOM 1371 O O . THR A 1 190 ? -9.325 1.413 4.674 1.00 97.56 190 THR A O 1
ATOM 1374 N N . MET A 1 191 ? -8.860 0.863 6.808 1.00 98.12 191 MET A N 1
ATOM 1375 C CA . MET A 1 191 ? -10.082 1.416 7.391 1.00 98.12 191 MET A CA 1
ATOM 1376 C C . MET A 1 191 ? -9.882 2.891 7.758 1.00 98.12 191 MET A C 1
ATOM 1378 O O . MET A 1 191 ? -8.980 3.226 8.530 1.00 98.12 191 MET A O 1
ATOM 1382 N N . PHE A 1 192 ? -10.757 3.759 7.256 1.00 98.19 192 PHE A N 1
ATOM 1383 C CA . PHE A 1 192 ? -10.813 5.178 7.597 1.00 98.19 192 PHE A CA 1
ATOM 1384 C C . PHE A 1 192 ? -12.131 5.465 8.319 1.00 98.19 192 PHE A C 1
ATOM 1386 O O . PHE A 1 192 ? -13.214 5.379 7.733 1.00 98.19 192 PHE A O 1
ATOM 1393 N N . VAL A 1 193 ? -12.046 5.805 9.603 1.00 98.12 193 VAL A N 1
ATOM 1394 C CA . VAL A 1 193 ? -13.198 6.197 10.416 1.00 98.12 193 VAL A CA 1
ATOM 1395 C C . VAL A 1 193 ? -13.316 7.714 10.386 1.00 98.12 193 VAL A C 1
ATOM 1397 O O . VAL A 1 193 ? -12.428 8.420 10.854 1.00 98.12 193 VAL A O 1
ATOM 1400 N N . VAL A 1 194 ? -14.404 8.225 9.823 1.00 96.38 194 VAL A N 1
ATOM 1401 C CA . VAL A 1 194 ? -14.645 9.663 9.669 1.00 96.38 194 VAL A CA 1
ATOM 1402 C C . VAL A 1 194 ? -15.555 10.126 10.802 1.00 96.38 194 VAL A C 1
ATOM 1404 O O . VAL A 1 194 ? -16.718 9.725 10.858 1.00 96.38 194 VAL A O 1
ATOM 1407 N N . GLY A 1 195 ? -15.042 10.953 11.712 1.00 94.69 195 GLY A N 1
ATOM 1408 C CA . GLY A 1 195 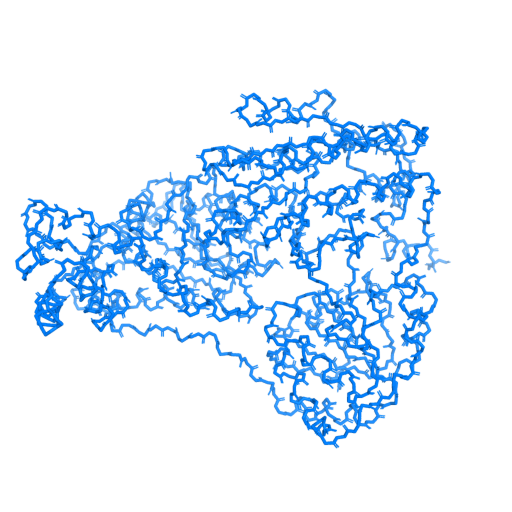? -15.824 11.523 12.810 1.00 94.69 195 GLY A CA 1
ATOM 1409 C C . GLY A 1 195 ? -16.783 12.590 12.293 1.00 94.69 195 GLY A C 1
ATOM 1410 O O . GLY A 1 195 ? -16.341 13.621 11.807 1.00 94.69 195 GLY A O 1
ATOM 1411 N N . LEU A 1 196 ? -18.091 12.364 12.377 1.00 93.38 196 LEU A N 1
ATOM 1412 C CA . LEU A 1 196 ? -19.112 13.266 11.839 1.00 93.38 196 LEU A CA 1
ATOM 1413 C C . LEU A 1 196 ? -19.754 14.115 12.948 1.00 93.38 196 LEU A C 1
ATOM 1415 O O . LEU A 1 196 ? -19.799 13.682 14.104 1.00 93.38 196 LEU A O 1
ATOM 1419 N N . PRO A 1 197 ? -20.322 15.291 12.616 1.00 92.56 197 PRO A N 1
ATOM 1420 C CA . PRO A 1 197 ? -21.125 16.050 13.566 1.00 92.56 197 PRO A CA 1
ATOM 1421 C C . PRO A 1 197 ? -22.251 15.201 14.163 1.00 92.56 197 PRO A C 1
ATOM 1423 O O . PRO A 1 197 ? -22.768 14.291 13.513 1.00 92.56 197 PRO A O 1
ATOM 1426 N N . SER A 1 198 ? -22.670 15.539 15.383 1.00 93.44 198 SER A N 1
ATOM 1427 C CA . SER A 1 198 ? -23.818 14.894 16.027 1.00 93.44 198 SER A CA 1
ATOM 1428 C C . SER A 1 198 ? -25.041 14.861 15.103 1.00 93.44 198 SER A C 1
ATOM 1430 O O . SER A 1 198 ? -25.422 15.873 14.506 1.00 93.44 198 SER A O 1
ATOM 1432 N N . SER A 1 199 ? -25.722 13.720 15.044 1.00 90.81 199 SER A N 1
ATOM 1433 C CA . SER A 1 199 ? -26.882 13.500 14.169 1.00 90.81 199 SER A CA 1
ATOM 1434 C C . SER A 1 199 ? -27.997 14.528 14.413 1.00 90.81 199 SER A C 1
ATOM 1436 O O . SER A 1 199 ? -28.675 14.974 13.487 1.00 90.81 199 SER A O 1
ATOM 1438 N N . GLY A 1 200 ? -28.156 14.965 15.669 1.00 87.62 200 GLY A N 1
ATOM 1439 C CA . GLY A 1 200 ? -29.113 15.998 16.069 1.00 87.62 200 GLY A CA 1
ATOM 1440 C C . GLY A 1 200 ? -28.795 17.413 15.568 1.00 87.62 200 GLY A C 1
ATOM 1441 O O . GLY A 1 200 ? -29.719 18.224 15.472 1.00 87.62 200 GLY A O 1
ATOM 1442 N N . SER A 1 201 ? -27.540 17.722 15.227 1.00 87.00 201 SER A N 1
ATOM 1443 C CA . SER A 1 201 ? -27.122 19.031 14.702 1.00 87.00 201 SER A CA 1
ATOM 1444 C C . SER A 1 201 ? -26.757 19.006 13.215 1.00 87.00 201 SER A C 1
ATOM 1446 O O . SER A 1 201 ? -26.755 20.060 12.584 1.00 87.00 201 SER A O 1
ATOM 1448 N N . ALA A 1 202 ? -26.544 17.827 12.622 1.00 85.00 202 ALA A N 1
ATOM 1449 C CA . ALA A 1 202 ? -26.156 17.659 11.218 1.00 85.00 202 ALA A CA 1
ATOM 1450 C C . ALA A 1 202 ? -27.084 18.382 10.218 1.00 85.00 202 ALA A C 1
ATOM 1452 O O . ALA A 1 202 ? -26.614 18.912 9.213 1.00 85.00 202 ALA A O 1
ATOM 1453 N N . ARG A 1 203 ? -28.392 18.486 10.515 1.00 83.44 203 ARG A N 1
ATOM 1454 C CA . ARG A 1 203 ? -29.368 19.213 9.672 1.00 83.44 203 ARG A CA 1
ATOM 1455 C C . ARG A 1 203 ? -29.063 20.703 9.499 1.00 83.44 203 ARG A C 1
ATOM 1457 O O . ARG A 1 203 ? -29.553 21.308 8.554 1.00 83.44 203 ARG A O 1
ATOM 1464 N N . PHE A 1 204 ? -28.306 21.288 10.424 1.00 86.56 204 PHE A N 1
ATOM 1465 C CA . PHE A 1 204 ? -27.936 22.698 10.390 1.00 86.56 204 PHE A CA 1
ATOM 1466 C C . PHE A 1 204 ? -26.659 22.954 9.593 1.00 86.56 204 PHE A C 1
ATOM 1468 O O . PHE A 1 204 ? -26.251 24.106 9.518 1.00 86.56 204 PHE A O 1
ATOM 1475 N N . LEU A 1 205 ? -26.038 21.903 9.032 1.00 80.25 205 LEU A N 1
ATOM 1476 C CA . LEU A 1 205 ? -24.752 21.976 8.334 1.00 80.25 205 LEU A CA 1
ATOM 1477 C C . LEU A 1 205 ? -23.749 22.816 9.135 1.00 80.25 205 LEU A C 1
ATOM 1479 O O . LEU A 1 205 ? -23.337 23.886 8.682 1.00 80.25 205 LEU A O 1
ATOM 1483 N N . PRO A 1 206 ? -23.396 22.382 10.364 1.00 79.69 206 PRO A N 1
ATOM 1484 C CA . PRO A 1 206 ? -22.392 23.099 11.137 1.00 79.69 206 PRO A CA 1
ATOM 1485 C C . PRO A 1 206 ? -21.117 23.245 10.289 1.00 79.69 206 PRO A C 1
ATOM 1487 O O . PRO A 1 206 ? -20.901 22.419 9.405 1.00 79.69 206 PRO A O 1
ATOM 1490 N N . PRO A 1 207 ? -20.233 24.220 10.561 1.00 73.88 207 PRO A N 1
ATOM 1491 C CA . PRO A 1 207 ? -19.083 24.543 9.696 1.00 73.88 207 PRO A CA 1
ATOM 1492 C C . PRO A 1 207 ? -18.183 23.359 9.267 1.00 73.88 207 PRO A C 1
ATOM 1494 O O . PRO A 1 207 ? -17.442 23.450 8.282 1.00 73.88 207 PRO A O 1
ATOM 1497 N N . HIS A 1 208 ? -18.254 22.246 10.003 1.00 77.00 208 HIS A N 1
ATOM 1498 C CA . HIS A 1 208 ? -17.500 21.006 9.810 1.00 77.00 208 HIS A CA 1
ATOM 1499 C C . HIS A 1 208 ? -18.309 19.846 9.181 1.00 77.00 208 HIS A C 1
ATOM 1501 O O . HIS A 1 208 ? -17.788 18.734 9.086 1.00 77.00 208 HIS A O 1
ATOM 1507 N N . GLY A 1 209 ? -19.564 20.065 8.770 1.00 84.25 209 GLY A N 1
ATOM 1508 C CA . GLY A 1 209 ? -20.448 19.064 8.166 1.00 84.25 209 GLY A CA 1
ATOM 1509 C C . GLY A 1 209 ? -20.826 19.399 6.724 1.00 84.25 209 GLY A C 1
ATOM 1510 O O . GLY A 1 209 ? -21.141 20.540 6.414 1.00 84.25 209 GLY A O 1
ATOM 1511 N N . GLU A 1 210 ? -20.844 18.388 5.858 1.00 89.56 210 GLU A N 1
ATOM 1512 C CA . GLU A 1 210 ? -21.237 18.504 4.449 1.00 89.56 210 GLU A CA 1
ATOM 1513 C C . GLU A 1 210 ? -22.170 17.338 4.105 1.00 89.56 210 GLU A C 1
ATOM 1515 O O . GLU A 1 210 ? -21.850 16.170 4.351 1.00 89.56 210 GLU A O 1
ATOM 1520 N N . LYS A 1 211 ? -23.352 17.633 3.555 1.00 87.44 211 LYS A N 1
ATOM 1521 C CA . LYS A 1 211 ? -24.355 16.598 3.272 1.00 87.44 211 LYS A CA 1
ATOM 1522 C C . LYS A 1 211 ? -23.869 15.673 2.154 1.00 87.44 211 LYS A C 1
ATOM 1524 O O . LYS A 1 211 ? -23.599 16.126 1.048 1.00 87.44 211 LYS A O 1
ATOM 1529 N N . GLY A 1 212 ? -23.840 14.368 2.419 1.00 88.88 212 GLY A N 1
ATOM 1530 C CA . GLY A 1 212 ? -23.524 13.354 1.407 1.00 88.88 212 GLY A CA 1
ATOM 1531 C C . GLY A 1 212 ? -22.053 13.304 0.986 1.00 88.88 212 GLY A C 1
ATOM 1532 O O . GLY A 1 212 ? -21.738 12.613 0.021 1.00 88.88 212 GLY A O 1
ATOM 1533 N N . LEU A 1 213 ? -21.148 13.984 1.698 1.00 91.38 213 LEU A N 1
ATOM 1534 C CA . LEU A 1 213 ? -19.723 14.009 1.359 1.00 91.38 213 LEU A CA 1
ATOM 1535 C C . LEU A 1 213 ? -19.104 12.605 1.319 1.00 91.38 213 LEU A C 1
ATOM 1537 O O . LEU A 1 213 ? -18.387 12.280 0.378 1.00 91.38 213 LEU A O 1
ATOM 1541 N N . LEU A 1 214 ? -19.418 11.752 2.299 1.00 91.88 214 LEU A N 1
ATOM 1542 C CA . LEU A 1 214 ? -18.887 10.386 2.357 1.00 91.88 214 LEU A CA 1
ATOM 1543 C C . LEU A 1 214 ? -19.335 9.549 1.147 1.00 91.88 214 LEU A C 1
ATOM 1545 O O . LEU A 1 214 ? -18.540 8.803 0.581 1.00 91.88 214 LEU A O 1
ATOM 1549 N N . GLN A 1 215 ? -20.581 9.735 0.696 1.00 91.38 215 GLN A N 1
ATOM 1550 C CA . GLN A 1 215 ? -21.092 9.119 -0.530 1.00 91.38 215 GLN A CA 1
ATOM 1551 C C . GLN A 1 215 ? -20.430 9.706 -1.786 1.00 91.38 215 GLN A C 1
ATOM 1553 O O . GLN A 1 215 ? -20.131 8.962 -2.716 1.00 91.38 215 GLN A O 1
ATOM 1558 N N . GLY A 1 216 ? -20.166 11.016 -1.810 1.00 93.75 216 GLY A N 1
ATOM 1559 C CA . GLY A 1 216 ? -19.432 11.674 -2.895 1.00 93.75 216 GLY A CA 1
ATOM 1560 C C . GLY A 1 216 ? -18.002 11.147 -3.058 1.00 93.75 216 GLY A C 1
ATOM 1561 O O . GLY A 1 216 ? -17.490 11.096 -4.172 1.00 93.75 216 GLY A O 1
ATOM 1562 N N . MET A 1 217 ? -17.389 10.675 -1.970 1.00 93.38 217 MET A N 1
ATOM 1563 C CA . MET A 1 217 ? -16.054 10.067 -1.964 1.00 93.38 217 MET A CA 1
ATOM 1564 C C . MET A 1 217 ? -16.062 8.549 -2.216 1.00 93.38 217 MET A C 1
ATOM 1566 O O . MET A 1 217 ? -15.000 7.928 -2.204 1.00 93.38 217 MET A O 1
ATOM 1570 N N . ALA A 1 218 ? -17.220 7.927 -2.473 1.00 91.31 218 ALA A N 1
ATOM 1571 C CA . ALA A 1 218 ? -17.325 6.470 -2.600 1.00 91.31 218 ALA A CA 1
ATOM 1572 C C . ALA A 1 218 ? -16.475 5.885 -3.740 1.00 91.31 218 ALA A C 1
ATOM 1574 O O . ALA A 1 218 ? -15.999 4.762 -3.620 1.00 91.31 218 ALA A O 1
ATOM 1575 N N . ALA A 1 219 ? -16.207 6.651 -4.803 1.00 92.62 219 ALA A N 1
ATOM 1576 C CA . ALA A 1 219 ? -15.321 6.223 -5.890 1.00 92.62 219 ALA A CA 1
ATOM 1577 C C . ALA A 1 219 ? -13.863 5.984 -5.441 1.00 92.62 219 ALA A C 1
ATOM 1579 O O . ALA A 1 219 ? -13.111 5.286 -6.120 1.00 92.62 219 ALA A O 1
ATOM 1580 N N . LEU A 1 220 ? -13.458 6.547 -4.297 1.00 94.19 220 LEU A N 1
ATOM 1581 C CA . LEU A 1 220 ? -12.121 6.384 -3.722 1.00 94.19 220 LEU A CA 1
ATOM 1582 C C . LEU A 1 220 ? -12.022 5.180 -2.773 1.00 94.19 220 LEU A C 1
ATOM 1584 O O . LEU A 1 220 ? -10.936 4.884 -2.285 1.00 94.19 220 LEU A O 1
ATOM 1588 N N . ALA A 1 221 ? -13.117 4.457 -2.529 1.00 95.62 221 ALA A N 1
ATOM 1589 C CA . ALA A 1 221 ? -13.174 3.361 -1.568 1.00 95.62 221 ALA A CA 1
ATOM 1590 C C . ALA A 1 221 ? -13.815 2.103 -2.170 1.00 95.62 221 ALA A C 1
ATOM 1592 O O . ALA A 1 221 ? -14.603 2.166 -3.110 1.00 95.62 221 ALA A O 1
ATOM 1593 N N . ASN A 1 222 ? -13.464 0.939 -1.634 1.00 94.88 222 ASN A N 1
ATOM 1594 C CA . ASN A 1 222 ? -14.124 -0.328 -1.961 1.00 94.88 222 ASN A CA 1
ATOM 1595 C C . ASN A 1 222 ? -15.447 -0.469 -1.203 1.00 94.88 222 ASN A C 1
ATOM 1597 O O . ASN A 1 222 ? -16.331 -1.227 -1.599 1.00 94.88 222 ASN A O 1
ATOM 1601 N N . TRP A 1 223 ? -15.583 0.259 -0.095 1.00 96.81 223 TRP A N 1
ATOM 1602 C CA . TRP A 1 223 ? -16.751 0.195 0.761 1.00 96.81 223 TRP A CA 1
ATOM 1603 C C . TRP A 1 223 ? -16.970 1.510 1.498 1.00 96.81 223 TRP A C 1
ATOM 1605 O O . TRP A 1 223 ? -16.021 2.128 1.984 1.00 96.81 223 TRP A O 1
ATOM 1615 N N . THR A 1 224 ? -18.229 1.916 1.630 1.00 97.44 224 THR A N 1
ATOM 1616 C CA . THR A 1 224 ? -18.613 3.082 2.422 1.00 97.44 224 THR A CA 1
ATOM 1617 C C . THR A 1 224 ? -19.867 2.798 3.240 1.00 97.44 224 THR A C 1
ATOM 1619 O O . THR A 1 224 ? -20.778 2.083 2.809 1.00 97.44 224 THR A O 1
ATOM 1622 N N . TRP A 1 225 ? -19.931 3.372 4.437 1.00 97.50 225 TRP A N 1
ATOM 1623 C CA . TRP A 1 225 ? -21.148 3.390 5.238 1.00 97.50 225 TRP A CA 1
ATOM 1624 C C . TRP A 1 225 ? -21.134 4.549 6.223 1.00 97.50 225 TRP A C 1
ATOM 1626 O O . TRP A 1 225 ? -20.128 4.807 6.874 1.00 97.50 225 TRP A O 1
ATOM 1636 N N . GLU A 1 226 ? -22.276 5.208 6.369 1.00 95.56 226 GLU A N 1
ATOM 1637 C CA . GLU A 1 226 ? -22.498 6.251 7.364 1.00 95.56 226 GLU A CA 1
ATOM 1638 C C . GLU A 1 226 ? -23.493 5.745 8.411 1.00 95.56 226 GLU A C 1
ATOM 1640 O O . GLU A 1 226 ? -24.570 5.237 8.068 1.00 95.56 226 GLU A O 1
ATOM 1645 N N . SER A 1 227 ? -23.132 5.850 9.692 1.00 95.81 227 SER A N 1
ATOM 1646 C CA . SER A 1 227 ? -24.020 5.421 10.767 1.00 95.81 227 SER A CA 1
ATOM 1647 C C . SER A 1 227 ? -25.209 6.372 10.907 1.00 95.81 227 SER A C 1
ATOM 1649 O O . SER A 1 227 ? -25.004 7.575 11.047 1.00 95.81 227 SER A O 1
ATOM 1651 N N . PRO A 1 228 ? -26.452 5.859 10.964 1.00 94.38 228 PRO A N 1
ATOM 1652 C CA . PRO A 1 228 ? -27.601 6.680 11.321 1.00 94.38 228 PRO A CA 1
ATOM 1653 C C . PRO A 1 228 ? -27.596 7.022 12.819 1.00 94.38 228 PRO A C 1
ATOM 1655 O O . PRO A 1 228 ? -26.876 6.405 13.611 1.00 94.38 228 PRO A O 1
ATOM 1658 N N . ALA A 1 229 ? -28.471 7.955 13.202 1.00 94.56 229 ALA A N 1
ATOM 1659 C CA . ALA A 1 229 ? -28.740 8.300 14.595 1.00 94.56 229 ALA A CA 1
ATOM 1660 C C . ALA A 1 229 ? -29.188 7.082 15.421 1.00 94.56 229 ALA A C 1
ATOM 1662 O O . ALA A 1 229 ? -29.880 6.186 14.921 1.00 94.56 229 ALA A O 1
ATOM 1663 N N . VAL A 1 230 ? -28.851 7.081 16.712 1.00 95.56 230 VAL A N 1
ATOM 1664 C CA . VAL A 1 230 ? -29.264 6.019 17.637 1.00 95.56 230 VAL A CA 1
ATOM 1665 C C . VAL A 1 230 ? -30.781 6.081 17.869 1.00 95.56 230 VAL A C 1
ATOM 1667 O O . VAL A 1 230 ? -31.286 7.115 18.317 1.00 95.56 230 VAL A O 1
ATOM 1670 N N . PRO A 1 231 ? -31.535 4.987 17.644 1.00 93.94 231 PRO A N 1
ATOM 1671 C CA . PRO A 1 231 ? -32.964 4.968 17.935 1.00 93.94 231 PRO A CA 1
ATOM 1672 C C . PRO A 1 231 ? -33.272 5.216 19.419 1.00 93.94 231 PRO A C 1
ATOM 1674 O O . PRO A 1 231 ? -32.576 4.737 20.327 1.00 93.94 231 PRO A O 1
ATOM 1677 N N . THR A 1 232 ? -34.370 5.927 19.674 1.00 90.44 232 THR A N 1
ATOM 1678 C CA . THR A 1 232 ? -34.877 6.187 21.030 1.00 90.44 232 THR A CA 1
ATOM 1679 C C . THR A 1 232 ? -35.553 4.954 21.632 1.00 90.44 232 THR A C 1
ATOM 1681 O O . THR A 1 232 ? -35.383 4.679 22.818 1.00 90.44 232 THR A O 1
ATOM 1684 N N . ALA A 1 233 ? -36.270 4.167 20.822 1.00 90.62 233 ALA A N 1
ATOM 1685 C CA . ALA A 1 233 ? -36.949 2.953 21.267 1.00 90.62 233 ALA A CA 1
ATOM 1686 C C . ALA A 1 233 ? -35.960 1.805 21.555 1.00 90.62 233 ALA A C 1
ATOM 1688 O O . ALA A 1 233 ? -35.154 1.430 20.702 1.00 90.62 233 ALA A O 1
ATOM 1689 N N . SER A 1 234 ? -36.070 1.191 22.740 1.00 83.19 234 SER A N 1
ATOM 1690 C CA . SER A 1 234 ? -35.130 0.166 23.233 1.00 83.19 234 SER A CA 1
ATOM 1691 C C . SER A 1 234 ? -34.972 -1.041 22.290 1.00 83.19 234 SER A C 1
ATOM 1693 O O . SER A 1 234 ? -33.850 -1.452 21.990 1.00 83.19 234 SER A O 1
ATOM 1695 N N . ALA A 1 235 ? -36.078 -1.569 21.751 1.00 83.56 235 ALA A N 1
ATOM 1696 C CA . ALA A 1 235 ? -36.044 -2.709 20.829 1.00 83.56 235 ALA A CA 1
ATOM 1697 C C . ALA A 1 235 ? -35.302 -2.381 19.518 1.00 83.56 235 ALA A C 1
ATOM 1699 O O . ALA A 1 235 ? -34.447 -3.146 19.069 1.00 83.56 235 ALA A O 1
ATOM 1700 N N . GLN A 1 236 ? -35.566 -1.203 18.944 1.00 91.38 236 GLN A N 1
ATOM 1701 C CA . GLN A 1 236 ? -34.896 -0.728 17.729 1.00 91.38 236 GLN A CA 1
ATOM 1702 C C . GLN A 1 236 ? -33.411 -0.451 17.977 1.00 91.38 236 GLN A C 1
ATOM 1704 O O . GLN A 1 236 ? -32.578 -0.730 17.118 1.00 91.38 236 GLN A O 1
ATOM 1709 N N . ARG A 1 237 ? -33.059 0.045 19.169 1.00 92.94 237 ARG A N 1
ATOM 1710 C CA . ARG A 1 237 ? -31.672 0.307 19.564 1.00 92.94 237 ARG A CA 1
ATOM 1711 C C . ARG A 1 237 ? -30.830 -0.973 19.579 1.00 92.94 237 ARG A C 1
ATOM 1713 O O . ARG A 1 237 ? -29.704 -0.958 19.091 1.00 92.94 237 ARG A O 1
ATOM 1720 N N . ALA A 1 238 ? -31.374 -2.088 20.072 1.00 89.19 238 ALA A N 1
ATOM 1721 C CA . ALA A 1 238 ? -30.675 -3.375 20.056 1.00 89.19 238 ALA A CA 1
ATOM 1722 C C . ALA A 1 238 ? -30.409 -3.878 18.624 1.00 89.19 238 ALA A C 1
ATOM 1724 O O . ALA A 1 238 ? -29.295 -4.309 18.321 1.00 89.19 238 ALA A O 1
ATOM 1725 N N . GLN A 1 239 ? -31.402 -3.779 17.734 1.00 92.25 239 GLN A N 1
ATOM 1726 C CA . GLN A 1 239 ? -31.252 -4.146 16.321 1.00 92.25 239 GLN A CA 1
ATOM 1727 C C . GLN A 1 239 ? -30.259 -3.228 15.595 1.00 92.25 239 GLN A C 1
ATOM 1729 O O . GLN A 1 239 ? -29.397 -3.707 14.859 1.00 92.25 239 GLN A O 1
ATOM 1734 N N . ALA A 1 240 ? -30.334 -1.917 15.835 1.00 95.44 240 ALA A N 1
ATOM 1735 C CA . ALA A 1 240 ? -29.392 -0.951 15.285 1.00 95.44 240 ALA A CA 1
ATOM 1736 C C . ALA A 1 240 ? -27.957 -1.234 15.758 1.00 95.44 240 ALA A C 1
ATOM 1738 O O . ALA A 1 240 ? -27.028 -1.131 14.961 1.00 95.44 240 ALA A O 1
ATOM 1739 N N . GLY A 1 241 ? -27.779 -1.659 17.015 1.00 95.56 241 GLY A N 1
ATOM 1740 C CA . GLY A 1 241 ? -26.472 -2.037 17.548 1.00 95.56 241 GLY A CA 1
ATOM 1741 C C . GLY A 1 241 ? -25.880 -3.264 16.851 1.00 95.56 241 GLY A C 1
ATOM 1742 O O . GLY A 1 241 ? -24.703 -3.252 16.502 1.00 95.56 241 GLY A O 1
ATOM 1743 N N . ARG A 1 242 ? -26.698 -4.290 16.562 1.00 94.31 242 ARG A N 1
ATOM 1744 C CA . ARG A 1 242 ? -26.279 -5.443 15.736 1.00 94.31 242 ARG A CA 1
ATOM 1745 C C . ARG A 1 242 ? -25.849 -4.999 14.339 1.00 94.31 242 ARG A C 1
ATOM 1747 O O . ARG A 1 242 ? -24.744 -5.317 13.913 1.00 94.31 242 ARG A O 1
ATOM 1754 N N . ARG A 1 243 ? -26.672 -4.178 13.674 1.00 96.06 243 ARG A N 1
ATOM 1755 C CA . ARG A 1 243 ? -26.366 -3.644 12.339 1.00 96.06 243 ARG A CA 1
ATOM 1756 C C . ARG A 1 243 ? -25.076 -2.819 12.325 1.00 96.06 243 ARG A C 1
ATOM 1758 O O . ARG A 1 243 ? -24.327 -2.909 11.363 1.00 96.06 243 ARG A O 1
ATOM 1765 N N . PHE A 1 244 ? -24.814 -2.018 13.357 1.00 97.81 244 PHE A N 1
ATOM 1766 C CA . PHE A 1 244 ? -23.579 -1.235 13.474 1.00 97.81 244 PHE A CA 1
ATOM 1767 C C . PHE A 1 244 ? -22.341 -2.144 13.491 1.00 97.81 244 PHE A C 1
ATOM 1769 O O . PHE A 1 244 ? -21.419 -1.939 12.703 1.00 97.81 244 PHE A O 1
ATOM 1776 N N . VAL A 1 245 ? -22.359 -3.190 14.327 1.00 97.00 245 VAL A N 1
ATOM 1777 C CA . VAL A 1 245 ? -21.277 -4.187 14.418 1.00 97.00 245 VAL A CA 1
ATOM 1778 C C . VAL A 1 245 ? -21.081 -4.915 13.085 1.00 97.00 245 VAL A C 1
ATOM 1780 O O . VAL A 1 245 ? -19.959 -5.007 12.591 1.00 97.00 245 VAL A O 1
ATOM 1783 N N . GLU A 1 246 ? -22.166 -5.388 12.467 1.00 96.12 246 GLU A N 1
ATOM 1784 C CA . GLU A 1 246 ? -22.127 -6.063 11.162 1.00 96.12 246 GLU A CA 1
ATOM 1785 C C . GLU A 1 246 ? -21.522 -5.172 10.075 1.00 96.12 246 GLU A C 1
ATOM 1787 O O . GLU A 1 246 ? -20.653 -5.607 9.321 1.00 96.12 246 GLU A O 1
ATOM 1792 N N . ARG A 1 247 ? -21.948 -3.905 10.004 1.00 97.50 247 ARG A N 1
ATOM 1793 C CA . ARG A 1 247 ? -21.473 -2.967 8.982 1.00 97.50 247 ARG A CA 1
ATOM 1794 C C . ARG A 1 247 ? -20.003 -2.640 9.166 1.00 97.50 247 ARG A C 1
ATOM 1796 O O . ARG A 1 247 ? -19.269 -2.686 8.186 1.00 97.50 247 ARG A O 1
ATOM 1803 N N . PHE A 1 248 ? -19.556 -2.391 10.393 1.00 97.69 248 PHE A N 1
ATOM 1804 C CA . PHE A 1 248 ? -18.140 -2.138 10.648 1.00 97.69 248 PHE A CA 1
ATOM 1805 C C . PHE A 1 248 ? -17.266 -3.343 10.260 1.00 97.69 248 PHE A C 1
ATOM 1807 O O . PHE A 1 248 ? -16.266 -3.190 9.558 1.00 97.69 248 PHE A O 1
ATOM 1814 N N . ARG A 1 249 ? -17.688 -4.562 10.626 1.00 95.44 249 ARG A N 1
ATOM 1815 C CA . ARG A 1 249 ? -17.002 -5.804 10.230 1.00 95.44 249 ARG A CA 1
ATOM 1816 C C . ARG A 1 249 ? -17.000 -6.030 8.721 1.00 95.44 249 ARG A C 1
ATOM 1818 O O . ARG A 1 249 ? -15.995 -6.485 8.190 1.00 95.44 249 ARG A O 1
ATOM 1825 N N . HIS A 1 250 ? -18.085 -5.700 8.025 1.00 95.69 250 HIS A N 1
ATOM 1826 C CA . HIS A 1 250 ? -18.126 -5.757 6.561 1.00 95.69 250 HIS A CA 1
ATOM 1827 C C . HIS A 1 250 ? -17.141 -4.774 5.925 1.00 95.69 250 HIS A C 1
ATOM 1829 O O . HIS A 1 250 ? -16.482 -5.140 4.959 1.00 95.69 250 HIS A O 1
ATOM 1835 N N . GLY A 1 251 ? -17.001 -3.565 6.476 1.00 96.69 251 GLY A N 1
ATOM 1836 C CA . GLY A 1 251 ? -15.987 -2.617 6.022 1.00 96.69 251 GLY A CA 1
ATOM 1837 C C . GLY A 1 251 ? -14.568 -3.172 6.176 1.00 96.69 251 GLY A C 1
ATOM 1838 O O . GLY A 1 251 ? -13.799 -3.136 5.224 1.00 96.69 251 GLY A O 1
ATOM 1839 N N . LEU A 1 252 ? -14.245 -3.769 7.329 1.00 95.81 252 LEU A N 1
ATOM 1840 C CA . LEU A 1 252 ? -12.957 -4.445 7.556 1.00 95.81 252 LEU A CA 1
ATOM 1841 C C . LEU A 1 252 ? -12.738 -5.661 6.640 1.00 95.81 252 LEU A C 1
ATOM 1843 O O . LEU A 1 252 ? -11.610 -5.949 6.252 1.00 95.81 252 LEU A O 1
ATOM 1847 N N . ALA A 1 253 ? -13.794 -6.396 6.299 1.00 94.56 253 ALA A N 1
ATOM 1848 C CA . ALA A 1 253 ? -13.693 -7.495 5.344 1.00 94.56 253 ALA A CA 1
ATOM 1849 C C . ALA A 1 253 ? -13.433 -6.975 3.922 1.00 94.56 253 ALA A C 1
ATOM 1851 O O . ALA A 1 253 ? -12.588 -7.516 3.218 1.00 94.56 253 ALA A O 1
ATOM 1852 N N . ALA A 1 254 ? -14.097 -5.887 3.527 1.00 94.25 254 ALA A N 1
ATOM 1853 C CA . ALA A 1 254 ? -13.927 -5.275 2.213 1.00 94.25 254 ALA A CA 1
ATOM 1854 C C . ALA A 1 254 ? -12.517 -4.702 1.990 1.00 94.25 254 ALA A C 1
ATOM 1856 O O . ALA A 1 254 ? -12.022 -4.737 0.867 1.00 94.25 254 ALA A O 1
ATOM 1857 N N . THR A 1 255 ? -11.847 -4.204 3.035 1.00 95.38 255 THR A N 1
ATOM 1858 C CA . THR A 1 255 ? -10.436 -3.787 2.933 1.00 95.38 255 THR A CA 1
ATOM 1859 C C . THR A 1 255 ? -9.485 -4.977 2.787 1.00 95.38 255 THR A C 1
ATOM 1861 O O . THR A 1 255 ? -8.415 -4.833 2.198 1.00 95.38 255 THR A O 1
ATOM 1864 N N . ALA A 1 256 ? -9.855 -6.144 3.325 1.00 92.25 256 ALA A N 1
ATOM 1865 C CA . ALA A 1 256 ? -9.055 -7.363 3.277 1.00 92.25 256 ALA A CA 1
ATOM 1866 C C . ALA A 1 256 ? -9.270 -8.193 2.002 1.00 92.25 256 ALA A C 1
ATOM 1868 O O . ALA A 1 256 ? -8.423 -9.021 1.680 1.00 92.25 256 ALA A O 1
ATOM 1869 N N . GLU A 1 257 ? -10.359 -7.972 1.267 1.00 90.00 257 GLU A N 1
ATOM 1870 C CA . GLU A 1 257 ? -10.629 -8.630 -0.014 1.00 90.00 257 GLU A CA 1
ATOM 1871 C C . GLU A 1 257 ? -9.692 -8.084 -1.111 1.00 90.00 257 GLU A C 1
ATOM 1873 O O . GLU A 1 257 ? -9.560 -6.864 -1.236 1.00 90.00 257 GLU A O 1
ATOM 1878 N N . PRO A 1 258 ? -8.994 -8.937 -1.882 1.00 88.00 258 PRO A N 1
ATOM 1879 C CA . PRO A 1 258 ? -8.265 -8.506 -3.072 1.00 88.00 258 PRO A CA 1
ATOM 1880 C C . PRO A 1 258 ? -9.207 -8.133 -4.241 1.00 88.00 258 PRO A C 1
ATOM 1882 O O . PRO A 1 258 ? -10.207 -8.817 -4.446 1.00 88.00 258 PRO A O 1
ATOM 1885 N N . PRO A 1 259 ? -8.881 -7.116 -5.062 1.00 88.69 259 PRO A N 1
ATOM 1886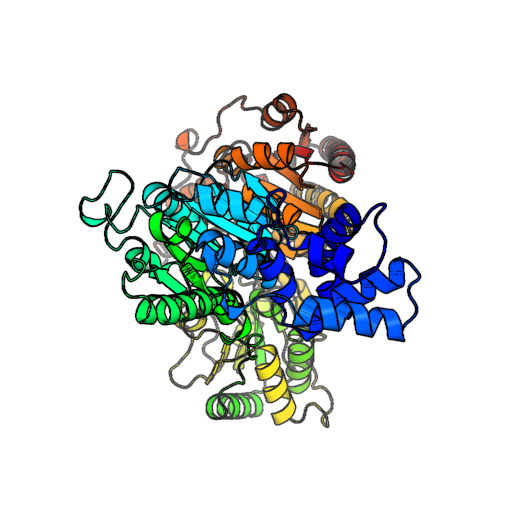 C CA . PRO A 1 259 ? -7.818 -6.142 -4.842 1.00 88.69 259 PRO A CA 1
ATOM 1887 C C . PRO A 1 259 ? -8.135 -5.253 -3.633 1.00 88.69 259 PRO A C 1
ATOM 1889 O O . PRO A 1 259 ? -9.217 -4.671 -3.519 1.00 88.69 259 PRO A O 1
ATOM 1892 N N . HIS A 1 260 ? -7.165 -5.138 -2.727 1.00 92.25 260 HIS A N 1
ATOM 1893 C CA . HIS A 1 260 ? -7.341 -4.405 -1.478 1.00 92.25 260 HIS A CA 1
ATOM 1894 C C . HIS A 1 260 ? -7.597 -2.920 -1.735 1.00 92.25 260 HIS A C 1
ATOM 1896 O O . HIS A 1 260 ? -7.142 -2.353 -2.729 1.00 92.25 260 HIS A O 1
ATOM 1902 N N . GLY A 1 261 ? -8.275 -2.255 -0.805 1.00 93.94 261 GLY A N 1
ATOM 1903 C CA . GLY A 1 261 ? -8.492 -0.821 -0.917 1.00 93.94 261 GLY A CA 1
ATOM 1904 C C . GLY A 1 261 ? -9.149 -0.186 0.305 1.00 93.94 261 GLY A C 1
ATOM 1905 O O . GLY A 1 261 ? -9.461 -0.879 1.278 1.00 93.94 261 GLY A O 1
ATOM 1906 N N . PRO A 1 262 ? -9.359 1.140 0.266 1.00 97.06 262 PRO A N 1
ATOM 1907 C CA . PRO A 1 262 ? -9.939 1.897 1.367 1.00 97.06 262 PRO A CA 1
ATOM 1908 C C . PRO A 1 262 ? -11.372 1.483 1.706 1.00 97.06 262 PRO A C 1
ATOM 1910 O O . PRO A 1 262 ? -12.172 1.200 0.813 1.00 97.06 262 PRO A O 1
ATOM 1913 N N . ALA A 1 263 ? -11.728 1.566 2.986 1.00 97.94 263 ALA A N 1
ATOM 1914 C CA . ALA A 1 263 ? -13.114 1.592 3.447 1.00 97.94 263 ALA A CA 1
ATOM 1915 C C . ALA A 1 263 ? -13.376 2.858 4.268 1.00 97.94 263 ALA A C 1
ATOM 1917 O O . ALA A 1 263 ? -12.562 3.216 5.119 1.00 97.94 263 ALA A O 1
ATOM 1918 N N . LEU A 1 264 ? -14.513 3.520 4.033 1.00 98.19 264 LEU A N 1
ATOM 1919 C CA . LEU A 1 264 ? -14.925 4.717 4.773 1.00 98.19 264 LEU A CA 1
ATOM 1920 C C . LEU A 1 264 ? -16.084 4.394 5.717 1.00 98.19 264 LEU A C 1
ATOM 1922 O O . LEU A 1 264 ? -17.143 3.937 5.280 1.00 98.19 264 LEU A O 1
ATOM 1926 N N . PHE A 1 265 ? -15.909 4.686 7.001 1.00 98.00 265 PHE A N 1
ATOM 1927 C CA . PHE A 1 265 ? -16.936 4.507 8.022 1.00 98.00 265 PHE A CA 1
ATOM 1928 C C . PHE A 1 265 ? -17.257 5.842 8.700 1.00 98.00 265 PHE A C 1
ATOM 1930 O O . PHE A 1 265 ? -16.472 6.344 9.500 1.00 98.00 265 PHE A O 1
ATOM 1937 N N . GLY A 1 266 ? -18.412 6.424 8.385 1.00 96.62 266 GLY A N 1
ATOM 1938 C CA . GLY A 1 266 ? -18.898 7.657 9.000 1.00 96.62 266 GLY A CA 1
ATOM 1939 C C . GLY A 1 266 ? -19.489 7.400 10.384 1.00 96.62 266 GLY A C 1
ATOM 1940 O O . GLY A 1 266 ? -20.459 6.648 10.516 1.00 96.62 266 GLY A O 1
ATOM 1941 N N . LEU A 1 267 ? -18.931 8.045 11.407 1.00 97.00 267 LEU A N 1
ATOM 1942 C CA . LEU A 1 267 ? -19.315 7.886 12.806 1.00 97.00 267 LEU A CA 1
ATOM 1943 C C . LEU A 1 267 ? -19.736 9.239 13.407 1.00 97.00 267 LEU A C 1
ATOM 1945 O O . LEU A 1 267 ? -18.866 10.029 13.771 1.00 97.00 267 LEU A O 1
ATOM 1949 N N . PRO A 1 268 ? -21.045 9.522 13.539 1.00 95.75 268 PRO A N 1
ATOM 1950 C CA . PRO A 1 268 ? -21.528 10.712 14.236 1.00 95.75 268 PRO A CA 1
ATOM 1951 C C . PRO A 1 268 ? -21.100 10.746 15.703 1.00 95.75 268 PRO A C 1
ATOM 1953 O O . PRO A 1 268 ? -21.108 9.718 16.383 1.00 95.75 268 PRO A O 1
ATOM 1956 N N . GLN A 1 269 ? -20.785 11.939 16.204 1.00 95.81 269 GLN A N 1
ATOM 1957 C CA . GLN A 1 269 ? -20.329 12.154 17.579 1.00 95.81 269 GLN A CA 1
ATOM 1958 C C . GLN A 1 269 ? -21.296 11.577 18.630 1.00 95.81 269 GLN A C 1
ATOM 1960 O O . GLN A 1 269 ? -20.882 10.844 19.524 1.00 95.81 269 GLN A O 1
ATOM 1965 N N . ASP A 1 270 ? -22.600 11.830 18.496 1.00 95.25 270 ASP A N 1
ATOM 1966 C CA . ASP A 1 270 ? -23.622 11.326 19.424 1.00 95.25 270 ASP A CA 1
ATOM 1967 C C . ASP A 1 270 ? -23.724 9.792 19.415 1.00 95.25 270 ASP A C 1
ATOM 1969 O O . ASP A 1 270 ? -23.938 9.160 20.454 1.00 95.25 270 ASP A O 1
ATOM 1973 N N . VAL A 1 271 ? -23.509 9.181 18.247 1.00 97.44 271 VAL A N 1
ATOM 1974 C CA . VAL A 1 271 ? -23.434 7.725 18.078 1.00 97.44 271 VAL A CA 1
ATOM 1975 C C . VAL A 1 271 ? -22.167 7.157 18.727 1.00 97.44 271 VAL A C 1
ATOM 1977 O O . VAL A 1 271 ? -22.219 6.072 19.317 1.00 97.44 271 VAL A O 1
ATOM 1980 N N . ALA A 1 272 ? -21.043 7.874 18.631 1.00 97.75 272 ALA A N 1
ATOM 1981 C CA . ALA A 1 272 ? -19.765 7.488 19.222 1.00 97.75 272 ALA A CA 1
ATOM 1982 C C . ALA A 1 272 ? -19.797 7.536 20.756 1.00 97.75 272 ALA A C 1
ATOM 1984 O O . ALA A 1 272 ? -19.320 6.600 21.399 1.00 97.75 272 ALA A O 1
ATOM 1985 N N . GLU A 1 273 ? -20.372 8.595 21.330 1.00 97.25 273 GLU A N 1
ATOM 1986 C CA . GLU A 1 273 ? -20.354 8.894 22.768 1.00 97.25 273 GLU A CA 1
ATOM 1987 C C . GLU A 1 273 ? -21.398 8.105 23.570 1.00 97.25 273 GLU A C 1
ATOM 1989 O O . GLU A 1 273 ? -21.125 7.643 24.683 1.00 97.25 273 GLU A O 1
ATOM 1994 N N . GLN A 1 274 ? -22.607 7.923 23.029 1.00 95.62 274 GLN A N 1
ATOM 1995 C CA . GLN A 1 274 ? -23.677 7.249 23.759 1.00 95.62 274 GLN A CA 1
ATOM 1996 C C . GLN A 1 274 ? -23.337 5.773 24.009 1.00 95.62 274 GLN A C 1
ATOM 1998 O O . GLN A 1 274 ? -22.847 5.093 23.117 1.00 95.62 274 GLN A O 1
ATOM 2003 N N . ARG A 1 275 ? -23.688 5.226 25.184 1.00 94.94 275 ARG A N 1
ATOM 2004 C CA . ARG A 1 275 ? -23.656 3.772 25.442 1.00 94.94 275 ARG A CA 1
ATOM 2005 C C . ARG A 1 275 ? -24.940 3.113 24.937 1.00 94.94 275 ARG A C 1
ATOM 2007 O O . ARG A 1 275 ? -26.004 3.262 25.543 1.00 94.94 275 ARG A O 1
ATOM 2014 N N . TRP A 1 276 ? -24.867 2.395 23.821 1.00 95.44 276 TRP A N 1
ATOM 2015 C CA . TRP A 1 276 ? -26.051 1.811 23.176 1.00 95.44 276 TRP A CA 1
ATOM 2016 C C . TRP A 1 276 ? -25.811 0.465 22.486 1.00 95.44 276 TRP A C 1
ATOM 2018 O O . TRP A 1 276 ? -26.787 -0.249 22.252 1.00 95.44 276 TRP A O 1
ATOM 2028 N N . ILE A 1 277 ? -24.556 0.076 22.229 1.00 96.06 277 ILE A N 1
ATOM 2029 C CA . ILE A 1 277 ? -24.213 -1.186 21.562 1.00 96.06 277 ILE A CA 1
ATOM 2030 C C . ILE A 1 277 ? -24.248 -2.336 22.578 1.00 96.06 277 ILE A C 1
ATOM 2032 O O . ILE A 1 277 ? -23.459 -2.328 23.524 1.00 96.06 277 ILE A O 1
ATOM 2036 N N . PRO A 1 278 ? -25.128 -3.344 22.436 1.00 93.56 278 PRO A N 1
ATOM 2037 C CA . PRO A 1 278 ? -25.094 -4.535 23.283 1.00 93.56 278 PRO A CA 1
ATOM 2038 C C . PRO A 1 278 ? -23.780 -5.289 23.125 1.00 93.56 278 PRO A C 1
ATOM 2040 O O . PRO A 1 278 ? -23.399 -5.607 22.004 1.00 93.56 278 PRO A O 1
ATOM 2043 N N . LEU A 1 279 ? -23.130 -5.660 24.232 1.00 93.06 279 LEU A N 1
ATOM 2044 C CA . LEU A 1 279 ? -21.944 -6.522 24.160 1.00 93.06 279 LEU A CA 1
ATOM 2045 C C . LEU A 1 279 ? -22.267 -7.856 23.467 1.00 93.06 279 LEU A C 1
ATOM 2047 O O . LEU A 1 279 ? -21.482 -8.352 22.665 1.00 93.06 279 LEU A O 1
ATOM 2051 N N . GLN A 1 280 ? -23.474 -8.381 23.697 1.00 91.81 280 GLN A N 1
ATOM 2052 C CA . GLN A 1 280 ? -23.988 -9.559 22.999 1.00 91.81 280 GLN A CA 1
ATOM 2053 C C . GLN A 1 280 ? -23.943 -9.412 21.466 1.00 91.81 280 GLN A C 1
ATOM 2055 O O . GLN A 1 280 ? -23.715 -10.395 20.771 1.00 91.81 280 GLN A O 1
ATOM 2060 N N . ALA A 1 281 ? -24.102 -8.198 20.923 1.00 92.12 281 ALA A N 1
ATOM 2061 C CA . ALA A 1 281 ? -24.025 -7.973 19.482 1.00 92.12 281 ALA A CA 1
ATOM 2062 C C . ALA A 1 281 ? -22.619 -8.249 18.928 1.00 92.12 281 ALA A C 1
ATOM 2064 O O . ALA A 1 281 ? -22.512 -8.783 17.833 1.00 92.12 281 ALA A O 1
ATOM 2065 N N . LEU A 1 282 ? -21.547 -7.965 19.678 1.00 90.44 282 LEU A N 1
ATOM 2066 C CA . LEU A 1 282 ? -20.186 -8.340 19.269 1.00 90.44 282 LEU A CA 1
ATOM 2067 C C . LEU A 1 282 ? -19.976 -9.857 19.262 1.00 90.44 282 LEU 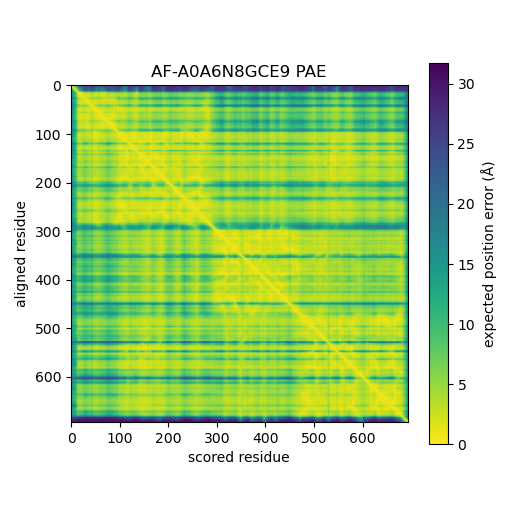A C 1
ATOM 2069 O O . LEU A 1 282 ? -19.233 -10.356 18.420 1.00 90.44 282 LEU A O 1
ATOM 2073 N N . LEU A 1 283 ? -20.625 -10.585 20.171 1.00 88.06 283 LEU A N 1
ATOM 2074 C CA . LEU A 1 283 ? -20.519 -12.043 20.245 1.00 88.06 283 LEU A CA 1
ATOM 2075 C C . LEU A 1 283 ? -21.326 -12.763 19.164 1.00 88.06 283 LEU A C 1
ATOM 2077 O O . LEU A 1 283 ? -20.879 -13.783 18.652 1.00 88.06 283 LEU A O 1
ATOM 2081 N N . GLU A 1 284 ? -22.522 -12.261 18.861 1.00 87.75 284 GLU A N 1
ATOM 2082 C CA . GLU A 1 284 ? -23.472 -12.930 17.966 1.00 87.75 284 GLU A CA 1
ATOM 2083 C C . GLU A 1 284 ? -23.376 -12.472 16.518 1.00 87.75 284 GLU A C 1
ATOM 2085 O O . GLU A 1 284 ? -23.717 -13.245 15.623 1.00 87.75 284 GLU A O 1
ATOM 2090 N N . ALA A 1 285 ? -22.976 -11.218 16.270 1.00 83.94 285 ALA A N 1
ATOM 2091 C CA . ALA A 1 285 ? -22.881 -10.735 14.903 1.00 83.94 285 ALA A CA 1
ATOM 2092 C C . ALA A 1 285 ? -21.883 -11.612 14.130 1.00 83.94 285 ALA A C 1
ATOM 2094 O O . ALA A 1 285 ? -20.827 -11.959 14.675 1.00 83.94 285 ALA A O 1
ATOM 2095 N N . PRO A 1 286 ? -22.172 -11.949 12.865 1.00 81.06 286 PRO A N 1
ATOM 2096 C CA . PRO A 1 286 ? -21.241 -12.697 12.043 1.00 81.06 286 PRO A CA 1
ATOM 2097 C C . PRO A 1 286 ? -19.896 -11.973 11.984 1.00 81.06 286 PRO A C 1
ATOM 2099 O O . PRO A 1 286 ? -19.830 -10.750 11.822 1.00 81.06 286 PRO A O 1
ATOM 2102 N N . VAL A 1 287 ? -18.814 -12.728 12.129 1.00 79.06 287 VAL A N 1
ATOM 2103 C CA . VAL A 1 287 ? -17.491 -12.276 11.705 1.00 79.06 287 VAL A CA 1
ATOM 2104 C C . VAL A 1 287 ? -17.343 -12.766 10.270 1.00 79.06 287 VAL A C 1
ATOM 2106 O O . VAL A 1 287 ? -17.428 -13.980 10.059 1.00 79.06 287 VAL A O 1
ATOM 2109 N N . PRO A 1 288 ? -17.193 -11.872 9.275 1.00 80.50 288 PRO A N 1
ATOM 2110 C CA . PRO A 1 288 ? -16.885 -12.303 7.921 1.00 80.50 288 PRO A CA 1
ATOM 2111 C C . PRO A 1 288 ? -15.674 -13.238 7.947 1.00 80.50 288 PRO A C 1
ATOM 2113 O O . PRO A 1 288 ? -14.690 -12.963 8.635 1.00 80.50 288 PRO A O 1
ATOM 2116 N N . GLY A 1 289 ? -15.773 -14.370 7.251 1.00 70.25 289 GLY A N 1
ATOM 2117 C CA . GLY A 1 289 ? -14.641 -15.284 7.115 1.00 70.25 289 GLY A CA 1
ATOM 2118 C C . GLY A 1 289 ? -13.465 -14.608 6.400 1.00 70.25 289 GLY A C 1
ATOM 2119 O O . GLY A 1 289 ? -13.639 -13.530 5.826 1.00 70.25 289 GLY A O 1
ATOM 2120 N N . PRO A 1 290 ? -12.274 -15.234 6.398 1.00 69.88 290 PRO A N 1
ATOM 2121 C CA . PRO A 1 290 ? -11.181 -14.747 5.569 1.00 69.88 290 PRO A CA 1
ATOM 2122 C C . PRO A 1 290 ? -11.648 -14.632 4.107 1.00 69.88 290 PRO A C 1
ATOM 2124 O O . PRO A 1 290 ? -12.487 -15.448 3.691 1.00 69.88 290 PRO A O 1
ATOM 2127 N N . PRO A 1 291 ? -11.109 -13.663 3.341 1.00 69.69 291 PRO A N 1
ATOM 2128 C CA . PRO A 1 291 ? -11.374 -13.531 1.913 1.00 69.69 291 PRO A CA 1
ATOM 2129 C C . PRO A 1 291 ? -11.292 -14.901 1.249 1.00 69.69 291 PRO A C 1
ATOM 2131 O O . PRO A 1 291 ? -10.285 -15.612 1.380 1.00 69.69 291 PRO A O 1
ATOM 2134 N N . ARG A 1 292 ? -12.369 -15.330 0.587 1.00 69.75 292 ARG A N 1
ATOM 2135 C CA . ARG A 1 292 ? -12.309 -16.574 -0.179 1.00 69.75 292 ARG A CA 1
ATOM 2136 C C . ARG A 1 292 ? -11.542 -16.256 -1.445 1.00 69.75 292 ARG A C 1
ATOM 2138 O O . ARG A 1 292 ? -12.003 -15.448 -2.237 1.00 69.75 292 ARG A O 1
ATOM 2145 N N . ARG A 1 293 ? -10.414 -16.935 -1.661 1.00 76.94 293 ARG A N 1
ATOM 2146 C CA . ARG A 1 293 ? -9.706 -16.872 -2.943 1.00 76.94 293 ARG A CA 1
ATOM 2147 C C . ARG A 1 293 ? -10.695 -17.237 -4.048 1.00 76.94 293 ARG A C 1
ATOM 2149 O O . ARG A 1 293 ? -11.172 -18.373 -4.086 1.00 76.94 293 ARG A O 1
ATOM 2156 N N . ALA A 1 294 ? -11.048 -16.265 -4.882 1.00 76.69 294 ALA A N 1
ATOM 2157 C CA . ALA A 1 294 ? -12.014 -16.471 -5.945 1.00 76.69 294 ALA A CA 1
ATOM 2158 C C . ALA A 1 294 ? -11.465 -17.515 -6.928 1.00 76.69 294 ALA A C 1
ATOM 2160 O O . ALA A 1 294 ? -10.355 -17.368 -7.440 1.00 76.69 294 ALA A O 1
ATOM 2161 N N . GLY A 1 295 ? -12.222 -18.588 -7.163 1.00 78.88 295 GLY A N 1
ATOM 2162 C CA . GLY A 1 295 ? -11.939 -19.499 -8.269 1.00 78.88 295 GLY A CA 1
ATOM 2163 C C . GLY A 1 295 ? -12.189 -18.802 -9.606 1.00 78.88 295 GLY A C 1
ATOM 2164 O O . GLY A 1 295 ? -12.977 -17.860 -9.672 1.00 78.88 295 GLY A O 1
ATOM 2165 N N . ALA A 1 296 ? -11.523 -19.270 -10.657 1.00 81.38 296 ALA A N 1
ATOM 2166 C CA . ALA A 1 296 ? -11.780 -18.806 -12.014 1.00 81.38 296 ALA A CA 1
ATOM 2167 C C . ALA A 1 296 ? -13.139 -19.306 -12.534 1.00 81.38 296 ALA A C 1
ATOM 2169 O O . ALA A 1 296 ? -13.552 -20.422 -12.210 1.00 81.38 296 ALA A O 1
ATOM 2170 N N . ASP A 1 297 ? -13.801 -18.513 -13.383 1.00 85.94 297 ASP A N 1
ATOM 2171 C CA . ASP A 1 297 ? -14.950 -18.984 -14.164 1.00 85.94 297 ASP A CA 1
ATOM 2172 C C . ASP A 1 297 ? -14.538 -20.154 -15.073 1.00 85.94 297 ASP A C 1
ATOM 2174 O O . ASP A 1 297 ? -13.586 -20.047 -15.850 1.00 85.94 297 ASP A O 1
ATOM 2178 N N . GLY A 1 298 ? -15.270 -21.268 -14.987 1.00 88.94 298 GLY A N 1
ATOM 2179 C CA . GLY A 1 298 ? -14.962 -22.495 -15.718 1.00 88.94 298 GLY A CA 1
ATOM 2180 C C . GLY A 1 298 ? -15.017 -22.311 -17.234 1.00 88.94 298 GLY A C 1
ATOM 2181 O O . GLY A 1 298 ? -14.149 -22.817 -17.937 1.00 88.94 298 GLY A O 1
ATOM 2182 N N . ALA A 1 299 ? -15.967 -21.522 -17.748 1.00 92.50 299 ALA A N 1
ATOM 2183 C CA . ALA A 1 299 ? -16.082 -21.291 -19.188 1.00 92.50 299 ALA A CA 1
ATOM 2184 C C . ALA A 1 299 ? -14.897 -20.475 -19.737 1.00 92.50 299 ALA A C 1
ATOM 2186 O O . ALA A 1 299 ? -14.335 -20.820 -20.783 1.00 92.50 299 ALA A O 1
ATOM 2187 N N . ALA A 1 300 ? -14.490 -19.423 -19.017 1.00 94.25 300 ALA A N 1
ATOM 2188 C CA . ALA A 1 300 ? -13.296 -18.647 -19.341 1.00 94.25 300 ALA A CA 1
ATOM 2189 C C . ALA A 1 300 ? -12.017 -19.497 -19.243 1.00 94.25 300 ALA A C 1
ATOM 2191 O O . ALA A 1 300 ? -11.161 -19.423 -20.129 1.00 94.25 300 ALA A O 1
ATOM 2192 N N . LEU A 1 301 ? -11.907 -20.342 -18.211 1.00 95.50 301 LEU A N 1
ATOM 2193 C CA . LEU A 1 301 ? -10.785 -21.264 -18.031 1.00 95.50 301 LEU A CA 1
ATOM 2194 C C . LEU A 1 301 ? -10.701 -22.266 -19.192 1.00 95.50 301 LEU A C 1
ATOM 2196 O O . LEU A 1 301 ? -9.640 -22.420 -19.791 1.00 95.50 301 LEU A O 1
ATOM 2200 N N . ASP A 1 302 ? -11.818 -22.877 -19.586 1.00 96.50 302 ASP A N 1
ATOM 2201 C CA . ASP A 1 302 ? -11.880 -23.810 -20.714 1.00 96.50 302 ASP A CA 1
ATOM 2202 C C . ASP A 1 302 ? -11.499 -23.138 -22.039 1.00 96.50 302 ASP A C 1
ATOM 2204 O O . ASP A 1 302 ? -10.817 -23.732 -22.881 1.00 96.50 302 ASP A O 1
ATOM 2208 N N . ALA A 1 303 ? -11.927 -21.889 -22.245 1.00 97.31 303 ALA A N 1
ATOM 2209 C CA . ALA A 1 303 ? -11.544 -21.102 -23.414 1.00 97.31 303 ALA A CA 1
ATOM 2210 C C . ALA A 1 303 ? -10.037 -20.802 -23.435 1.00 97.31 303 ALA A C 1
ATOM 2212 O O . ALA A 1 303 ? -9.403 -20.939 -24.486 1.00 97.31 303 ALA A O 1
ATOM 2213 N N . ALA A 1 304 ? -9.457 -20.463 -22.282 1.00 98.12 304 ALA A N 1
ATOM 2214 C CA . ALA A 1 304 ? -8.019 -20.280 -22.125 1.00 98.12 304 ALA A CA 1
ATOM 2215 C C . ALA A 1 304 ? -7.245 -21.586 -22.376 1.00 98.12 304 ALA A C 1
ATOM 2217 O O . ALA A 1 304 ? -6.268 -21.575 -23.121 1.00 98.12 304 ALA A O 1
ATOM 2218 N N . VAL A 1 305 ? -7.711 -22.731 -21.861 1.00 98.19 305 VAL A N 1
ATOM 2219 C CA . VAL A 1 305 ? -7.101 -24.051 -22.121 1.00 98.19 305 VAL A CA 1
ATOM 2220 C C . VAL A 1 305 ? -7.115 -24.388 -23.612 1.00 98.19 305 VAL A C 1
ATOM 2222 O O . VAL A 1 305 ? -6.106 -24.860 -24.137 1.00 98.19 305 VAL A O 1
ATOM 2225 N N . ARG A 1 306 ? -8.221 -24.127 -24.325 1.00 97.88 306 ARG A N 1
ATOM 2226 C CA . ARG A 1 306 ? -8.286 -24.332 -25.785 1.00 97.88 306 ARG A CA 1
ATOM 2227 C C . ARG A 1 306 ? -7.260 -23.476 -26.525 1.00 97.88 306 ARG A C 1
ATOM 2229 O O . ARG A 1 306 ? -6.573 -24.000 -27.397 1.00 97.88 306 ARG A O 1
ATOM 2236 N N . ALA A 1 307 ? -7.133 -22.201 -26.159 1.00 98.12 307 ALA A N 1
ATOM 2237 C CA . ALA A 1 307 ? -6.136 -21.311 -26.748 1.00 98.12 307 ALA A CA 1
ATOM 2238 C C . ALA A 1 307 ? -4.700 -21.788 -26.454 1.00 98.12 307 ALA A C 1
ATOM 2240 O O . ALA A 1 307 ? -3.892 -21.873 -27.372 1.00 98.12 307 ALA A O 1
ATOM 2241 N N . LEU A 1 308 ? -4.405 -22.199 -25.215 1.00 98.06 308 LEU A N 1
ATOM 2242 C CA . LEU A 1 308 ? -3.089 -22.720 -24.819 1.00 98.06 308 LEU A CA 1
ATOM 2243 C C . LEU A 1 308 ? -2.714 -24.017 -25.547 1.00 98.06 308 LEU A C 1
ATOM 2245 O O . LEU A 1 308 ? -1.551 -24.210 -25.881 1.00 98.06 308 LEU A O 1
ATOM 2249 N N . ARG A 1 309 ? -3.679 -24.910 -25.808 1.00 96.56 309 ARG A N 1
ATOM 2250 C CA . ARG A 1 309 ? -3.433 -26.153 -26.564 1.00 96.56 309 ARG A CA 1
ATOM 2251 C C . ARG A 1 309 ? -3.129 -25.907 -28.042 1.00 96.56 309 ARG A C 1
ATOM 2253 O O . ARG A 1 309 ? -2.454 -26.736 -28.641 1.00 96.56 309 ARG A O 1
ATOM 2260 N N . ALA A 1 310 ? -3.654 -24.824 -28.611 1.00 96.81 310 ALA A N 1
ATOM 2261 C CA . ALA A 1 310 ? -3.451 -24.461 -30.011 1.00 96.81 310 ALA A CA 1
ATOM 2262 C C . ALA A 1 310 ? -2.177 -23.631 -30.248 1.00 96.81 310 ALA A C 1
ATOM 2264 O O . ALA A 1 310 ? -1.743 -23.526 -31.390 1.00 96.81 310 ALA A O 1
ATOM 2265 N N . ALA A 1 311 ? -1.604 -23.035 -29.199 1.00 97.75 311 ALA A N 1
ATOM 2266 C CA . ALA A 1 311 ? -0.434 -22.173 -29.301 1.00 97.75 311 ALA A CA 1
ATOM 2267 C C . ALA A 1 311 ? 0.870 -22.968 -29.448 1.00 97.75 311 ALA A C 1
ATOM 2269 O O . ALA A 1 311 ? 1.110 -23.941 -28.726 1.00 97.75 311 ALA A O 1
ATOM 2270 N N . GLU A 1 312 ? 1.744 -22.498 -30.333 1.00 97.38 312 GLU A N 1
ATOM 2271 C CA . GLU A 1 312 ? 3.100 -23.018 -30.515 1.00 97.38 312 GLU A CA 1
ATOM 2272 C C . GLU A 1 312 ? 4.146 -22.102 -29.872 1.00 97.38 312 GLU A C 1
ATOM 2274 O O . GLU A 1 312 ? 5.185 -22.582 -29.413 1.00 97.38 312 GLU A O 1
ATOM 2279 N N . ARG A 1 313 ? 3.878 -20.791 -29.814 1.00 98.19 313 ARG A N 1
ATOM 2280 C CA . ARG A 1 313 ? 4.806 -19.762 -29.322 1.00 98.19 313 ARG A CA 1
ATOM 2281 C C . ARG A 1 313 ? 4.154 -18.876 -28.247 1.00 98.19 313 ARG A C 1
ATOM 2283 O O . ARG A 1 313 ? 4.063 -17.659 -28.428 1.00 98.19 313 ARG A O 1
ATOM 2290 N N . PRO A 1 314 ? 3.717 -19.456 -27.108 1.00 98.44 314 PRO A N 1
ATOM 2291 C CA . PRO A 1 314 ? 3.092 -18.695 -26.032 1.00 98.44 314 PRO A CA 1
ATOM 2292 C C . PRO A 1 314 ? 4.104 -17.822 -25.278 1.00 98.44 314 PRO A C 1
ATOM 2294 O O . PRO A 1 314 ? 5.205 -18.272 -24.958 1.00 98.44 314 PRO A O 1
ATOM 2297 N N . LEU A 1 315 ? 3.717 -16.603 -24.910 1.00 98.56 315 LEU A N 1
ATOM 2298 C CA . LEU A 1 315 ? 4.530 -15.679 -24.109 1.00 98.56 315 LEU A CA 1
ATOM 2299 C C . LEU A 1 315 ? 3.741 -15.190 -22.895 1.00 98.56 315 LEU A C 1
ATOM 2301 O O . LEU A 1 315 ? 2.588 -14.785 -23.033 1.00 98.56 315 LEU A O 1
ATOM 2305 N N . VAL A 1 316 ? 4.369 -15.167 -21.716 1.00 98.56 316 VAL A N 1
ATOM 2306 C CA . VAL A 1 316 ? 3.750 -14.611 -20.505 1.00 98.56 316 VAL A CA 1
ATOM 2307 C C . VAL A 1 316 ? 4.310 -13.224 -20.196 1.00 98.56 316 VAL A C 1
ATOM 2309 O O . VAL A 1 316 ? 5.522 -13.061 -20.055 1.00 98.56 316 VAL A O 1
ATOM 2312 N N . LEU A 1 317 ? 3.420 -12.246 -20.019 1.00 97.62 317 LEU A N 1
ATOM 2313 C CA . LEU A 1 317 ? 3.704 -10.948 -19.410 1.00 97.62 317 LEU A CA 1
ATOM 2314 C C . LEU A 1 317 ? 3.052 -10.871 -18.028 1.00 97.62 317 LEU A C 1
ATOM 2316 O O . LEU A 1 317 ? 1.835 -10.977 -17.892 1.00 97.62 317 LEU A O 1
ATOM 2320 N N . ILE A 1 318 ? 3.855 -10.653 -16.993 1.00 96.44 318 ILE A N 1
ATOM 2321 C CA . ILE A 1 318 ? 3.381 -10.558 -15.609 1.00 96.44 318 ILE A CA 1
ATOM 2322 C C . ILE A 1 318 ? 3.654 -9.174 -15.030 1.00 96.44 318 ILE A C 1
ATOM 2324 O O . ILE A 1 318 ? 4.741 -8.623 -15.186 1.00 96.44 318 ILE A O 1
ATOM 2328 N N . ASP A 1 319 ? 2.658 -8.613 -14.359 1.00 93.56 319 ASP A N 1
ATOM 2329 C CA . ASP A 1 319 ? 2.795 -7.389 -13.572 1.00 93.56 319 ASP A CA 1
ATOM 2330 C C . ASP A 1 319 ? 3.201 -7.732 -12.131 1.00 93.56 319 ASP A C 1
ATOM 2332 O O . ASP A 1 319 ? 2.865 -8.801 -11.612 1.00 93.56 319 ASP A O 1
ATOM 2336 N N . ASP A 1 320 ? 3.917 -6.835 -11.459 1.00 89.12 320 ASP A N 1
ATOM 2337 C CA . ASP A 1 320 ? 4.379 -7.049 -10.081 1.00 89.12 320 ASP A CA 1
ATOM 2338 C C . ASP A 1 320 ? 3.221 -7.224 -9.079 1.00 89.12 320 ASP A C 1
ATOM 2340 O O . ASP A 1 320 ? 3.377 -7.935 -8.084 1.00 89.12 320 ASP A O 1
ATOM 2344 N N . TYR A 1 321 ? 2.030 -6.695 -9.383 1.00 89.88 321 TYR A N 1
ATOM 2345 C CA . TYR A 1 321 ? 0.802 -6.920 -8.612 1.00 89.88 321 TYR A CA 1
ATOM 2346 C C . TYR A 1 321 ? 0.450 -8.403 -8.460 1.00 89.88 321 TYR A C 1
ATOM 2348 O O . TYR A 1 321 ? -0.095 -8.796 -7.426 1.00 89.88 321 TYR A O 1
ATOM 2356 N N . ALA A 1 322 ? 0.824 -9.250 -9.425 1.00 92.56 322 ALA A N 1
ATOM 2357 C CA . ALA A 1 322 ? 0.669 -10.695 -9.303 1.00 92.56 322 ALA A CA 1
ATOM 2358 C C . ALA A 1 322 ? 1.396 -11.256 -8.085 1.00 92.56 322 ALA A C 1
ATOM 2360 O O . ALA A 1 322 ? 0.890 -12.163 -7.428 1.00 92.56 322 ALA A O 1
ATOM 2361 N N . LEU A 1 323 ? 2.554 -10.692 -7.741 1.00 91.12 323 LEU A N 1
ATOM 2362 C CA . LEU A 1 323 ? 3.432 -11.188 -6.683 1.00 91.12 323 LEU A CA 1
ATOM 2363 C C . LEU A 1 323 ? 2.884 -10.942 -5.271 1.00 91.12 323 LEU A C 1
ATOM 2365 O O . LEU A 1 323 ? 3.389 -11.535 -4.316 1.00 91.12 323 LEU A O 1
ATOM 2369 N N . ARG A 1 324 ? 1.799 -10.166 -5.139 1.00 87.44 324 ARG A N 1
ATOM 2370 C CA . ARG A 1 324 ? 1.048 -10.024 -3.882 1.00 87.44 324 ARG A CA 1
ATOM 2371 C C . ARG A 1 324 ? 0.279 -11.296 -3.507 1.00 87.44 324 ARG A C 1
ATOM 2373 O O . ARG A 1 324 ? -0.052 -11.472 -2.337 1.00 87.44 324 ARG A O 1
ATOM 2380 N N . TYR A 1 325 ? 0.023 -12.188 -4.466 1.00 90.31 325 TYR A N 1
ATOM 2381 C CA . TYR A 1 325 ? -0.780 -13.392 -4.261 1.00 90.31 325 TYR A CA 1
ATOM 2382 C C . TYR A 1 325 ? 0.079 -14.605 -3.904 1.00 90.31 325 TYR A C 1
ATOM 2384 O O . TYR A 1 325 ? 1.004 -15.002 -4.620 1.00 90.31 325 TYR A O 1
ATOM 2392 N N . ASP A 1 326 ? -0.266 -15.259 -2.797 1.00 88.38 326 ASP A N 1
ATOM 2393 C CA . ASP A 1 326 ? 0.475 -16.424 -2.333 1.00 88.38 326 ASP A CA 1
ATOM 2394 C C . ASP A 1 326 ? 0.369 -17.614 -3.304 1.00 88.38 326 ASP A C 1
ATOM 2396 O O . ASP A 1 326 ? -0.708 -18.031 -3.754 1.00 88.38 326 ASP A O 1
ATOM 2400 N N . GLY A 1 327 ? 1.534 -18.199 -3.596 1.00 93.50 327 GLY A N 1
ATOM 2401 C CA . GLY A 1 327 ? 1.688 -19.343 -4.494 1.00 93.50 327 GLY A CA 1
ATOM 2402 C C . GLY A 1 327 ? 1.713 -18.992 -5.983 1.00 93.50 327 GLY A C 1
ATOM 2403 O O . GLY A 1 327 ? 1.827 -19.909 -6.794 1.00 93.50 327 GLY A O 1
ATOM 2404 N N . VAL A 1 328 ? 1.635 -17.709 -6.359 1.00 95.56 328 VAL A N 1
ATOM 2405 C CA . VAL A 1 328 ? 1.620 -17.288 -7.771 1.00 95.56 328 VAL A CA 1
ATOM 2406 C C . VAL A 1 328 ? 2.895 -17.678 -8.518 1.00 95.56 328 VAL A C 1
ATOM 2408 O O . VAL A 1 328 ? 2.809 -18.142 -9.644 1.00 95.56 328 VAL A O 1
ATOM 2411 N N . GLN A 1 329 ? 4.071 -17.566 -7.887 1.00 96.50 329 GLN A N 1
ATOM 2412 C CA . GLN A 1 329 ? 5.353 -17.856 -8.542 1.00 96.50 329 GLN A CA 1
ATOM 2413 C C . GLN A 1 329 ? 5.465 -19.345 -8.881 1.00 96.50 329 GLN A C 1
ATOM 2415 O O . GLN A 1 329 ? 5.837 -19.693 -9.993 1.00 96.50 329 GLN A O 1
ATOM 2420 N N . ALA A 1 330 ? 5.057 -20.220 -7.956 1.00 96.69 330 ALA A N 1
ATOM 2421 C CA . ALA A 1 330 ? 5.023 -21.661 -8.193 1.00 96.69 330 ALA A CA 1
ATOM 2422 C C . ALA A 1 330 ? 3.987 -22.043 -9.264 1.00 96.69 330 ALA A C 1
ATOM 2424 O O . ALA A 1 330 ? 4.263 -22.878 -10.119 1.00 96.69 330 ALA A O 1
ATOM 2425 N N . ALA A 1 331 ? 2.808 -21.409 -9.247 1.00 97.38 331 ALA A N 1
ATOM 2426 C CA . ALA A 1 331 ? 1.779 -21.631 -10.262 1.00 97.38 331 ALA A CA 1
ATOM 2427 C C . ALA A 1 331 ? 2.241 -21.177 -11.660 1.00 97.38 331 ALA A C 1
ATOM 2429 O O . ALA A 1 331 ? 2.016 -21.871 -12.649 1.00 97.38 331 ALA A O 1
ATOM 2430 N N . LEU A 1 332 ? 2.928 -20.035 -11.726 1.00 98.12 332 LEU A N 1
ATOM 2431 C CA . LEU A 1 332 ? 3.522 -19.491 -12.941 1.00 98.12 332 LEU A CA 1
ATOM 2432 C C . LEU A 1 332 ? 4.655 -20.375 -13.475 1.00 98.12 332 LEU A C 1
ATOM 2434 O O . LEU A 1 332 ? 4.703 -20.627 -14.677 1.00 98.12 332 LEU A O 1
ATOM 2438 N N . ASP A 1 333 ? 5.539 -20.876 -12.606 1.00 97.38 333 ASP A N 1
ATOM 2439 C CA . ASP A 1 333 ? 6.579 -21.839 -12.992 1.00 97.38 333 ASP A CA 1
ATOM 2440 C C . ASP A 1 333 ? 5.951 -23.103 -13.591 1.00 97.38 333 ASP A C 1
ATOM 2442 O O . ASP A 1 333 ? 6.278 -23.480 -14.717 1.00 97.38 333 ASP A O 1
ATOM 2446 N N . GLY A 1 334 ? 4.970 -23.689 -12.896 1.00 96.62 334 GLY A N 1
ATOM 2447 C CA . GLY A 1 334 ? 4.249 -24.873 -13.362 1.00 96.62 334 GLY A CA 1
ATOM 2448 C C . GLY A 1 334 ? 3.609 -24.674 -14.737 1.00 96.62 334 GLY A C 1
ATOM 2449 O O . GLY A 1 334 ? 3.841 -25.473 -15.648 1.00 96.62 334 GLY A O 1
ATOM 2450 N N . LEU A 1 335 ? 2.861 -23.581 -14.931 1.00 98.12 335 LEU A N 1
ATOM 2451 C CA . LEU A 1 335 ? 2.243 -23.289 -16.224 1.00 98.12 335 LEU A CA 1
ATOM 2452 C C . LEU A 1 335 ? 3.295 -23.037 -17.312 1.00 98.12 335 LEU A C 1
ATOM 2454 O O . LEU A 1 335 ? 3.234 -23.667 -18.367 1.00 98.12 335 LEU A O 1
ATOM 2458 N N . SER A 1 336 ? 4.270 -22.155 -17.061 1.00 97.88 336 SER A N 1
ATOM 2459 C CA . SER A 1 336 ? 5.272 -21.760 -18.063 1.00 97.88 336 SER A CA 1
ATOM 2460 C C . SER A 1 336 ? 6.084 -22.949 -18.579 1.00 97.88 336 SER A C 1
ATOM 2462 O O . SER A 1 336 ? 6.328 -23.044 -19.782 1.00 97.88 336 SER A O 1
ATOM 2464 N N . ARG A 1 337 ? 6.425 -23.907 -17.709 1.00 96.75 337 ARG A N 1
ATOM 2465 C CA . ARG A 1 337 ? 7.123 -25.150 -18.075 1.00 96.75 337 ARG A CA 1
ATOM 2466 C C . ARG A 1 337 ? 6.233 -26.131 -18.826 1.00 96.75 337 ARG A C 1
ATOM 2468 O O . ARG A 1 337 ? 6.719 -26.834 -19.707 1.00 96.75 337 ARG A O 1
ATOM 2475 N N . THR A 1 338 ? 4.941 -26.159 -18.515 1.00 97.00 338 THR A N 1
ATOM 2476 C CA . THR A 1 338 ? 3.965 -27.015 -19.207 1.00 97.00 338 THR A CA 1
ATOM 2477 C C . THR A 1 338 ? 3.768 -26.582 -20.657 1.00 97.00 338 THR A C 1
ATOM 2479 O O . THR A 1 338 ? 3.618 -27.427 -21.538 1.00 97.00 338 THR A O 1
ATOM 2482 N N . ILE A 1 339 ? 3.804 -25.274 -20.921 1.00 97.06 339 ILE A N 1
ATOM 2483 C CA . ILE A 1 339 ? 3.567 -24.715 -22.260 1.00 97.06 339 ILE A CA 1
ATOM 2484 C C . ILE A 1 339 ? 4.846 -24.287 -22.992 1.00 97.06 339 ILE A C 1
ATOM 2486 O O . ILE A 1 339 ? 4.772 -23.941 -24.164 1.00 97.06 339 ILE A O 1
ATOM 2490 N N . GLY A 1 340 ? 6.011 -24.325 -22.337 1.00 96.75 340 GLY A N 1
ATOM 2491 C CA . GLY A 1 340 ? 7.285 -23.888 -22.924 1.00 96.75 340 GLY A CA 1
ATOM 2492 C C . GLY A 1 340 ? 7.370 -22.372 -23.141 1.00 96.75 340 GLY A C 1
ATOM 2493 O O . GLY A 1 340 ? 8.080 -21.924 -24.037 1.00 96.75 340 GLY A O 1
ATOM 2494 N N . ALA A 1 341 ? 6.638 -21.575 -22.357 1.00 98.12 341 ALA A N 1
ATOM 2495 C CA . ALA A 1 341 ? 6.577 -20.123 -22.526 1.00 98.12 341 ALA A CA 1
ATOM 2496 C C . ALA A 1 341 ? 7.724 -19.409 -21.793 1.00 98.12 341 ALA A C 1
ATOM 2498 O O . ALA A 1 341 ? 7.925 -19.677 -20.602 1.00 98.12 341 ALA A O 1
ATOM 2499 N N . PRO A 1 342 ? 8.411 -18.448 -22.439 1.00 98.06 342 PRO A N 1
ATOM 2500 C CA . PRO A 1 342 ? 9.167 -17.419 -21.740 1.00 98.06 342 PRO A CA 1
ATOM 2501 C C . PRO A 1 342 ? 8.241 -16.576 -20.854 1.00 98.06 342 PRO A C 1
ATOM 2503 O O . PRO A 1 342 ? 7.079 -16.330 -21.191 1.00 98.06 342 PRO A O 1
ATOM 2506 N N . VAL A 1 343 ? 8.774 -16.100 -19.731 1.00 98.31 343 VAL A N 1
ATOM 2507 C CA . VAL A 1 343 ? 8.071 -15.200 -18.808 1.00 98.31 343 VAL A CA 1
ATOM 2508 C C . VAL A 1 343 ? 8.834 -13.885 -18.714 1.00 98.31 343 VAL A C 1
ATOM 2510 O O . VAL A 1 343 ? 9.984 -13.879 -18.278 1.00 98.31 343 VAL A O 1
ATOM 2513 N N . LEU A 1 344 ? 8.193 -12.773 -19.067 1.00 97.19 344 LEU A N 1
ATOM 2514 C CA . LEU A 1 344 ? 8.731 -11.428 -18.872 1.00 97.19 344 LEU A CA 1
ATOM 2515 C C . LEU A 1 344 ? 7.907 -10.672 -17.836 1.00 97.19 344 LEU A C 1
ATOM 2517 O O . LEU A 1 344 ? 6.678 -10.701 -17.859 1.00 97.19 344 LEU A O 1
ATOM 2521 N N . GLN A 1 345 ? 8.585 -9.955 -16.946 1.00 94.50 345 GLN A N 1
ATOM 2522 C CA . GLN A 1 345 ? 7.927 -9.098 -15.965 1.00 94.50 345 GLN A CA 1
ATOM 2523 C C . GLN A 1 345 ? 7.871 -7.653 -16.470 1.00 94.50 345 GLN A C 1
ATOM 2525 O O . GLN A 1 345 ? 8.873 -7.126 -16.954 1.00 94.50 345 GLN A O 1
ATOM 2530 N N . LEU A 1 346 ? 6.720 -6.991 -16.359 1.00 91.75 346 LEU A N 1
ATOM 2531 C CA . LEU A 1 346 ? 6.592 -5.575 -16.703 1.00 91.75 346 LEU A CA 1
ATOM 2532 C C . LEU A 1 346 ? 7.526 -4.725 -15.835 1.00 91.75 346 LEU A C 1
ATOM 2534 O O . LEU A 1 346 ? 7.679 -4.967 -14.640 1.00 91.75 346 LEU A O 1
ATOM 2538 N N . ARG A 1 347 ? 8.148 -3.711 -16.446 1.00 86.00 347 ARG A N 1
ATOM 2539 C CA . ARG A 1 347 ? 9.026 -2.762 -15.755 1.00 86.00 347 ARG A CA 1
ATOM 2540 C C . ARG A 1 347 ? 8.547 -1.340 -15.968 1.00 86.00 347 ARG A C 1
ATOM 2542 O O . ARG A 1 347 ? 8.542 -0.844 -17.095 1.00 86.00 347 ARG A O 1
ATOM 2549 N N . TYR A 1 348 ? 8.224 -0.647 -14.883 1.00 82.19 348 TYR A N 1
ATOM 2550 C CA . TYR A 1 348 ? 7.991 0.790 -14.934 1.00 82.19 348 TYR A CA 1
ATOM 2551 C C . TYR A 1 348 ? 9.337 1.532 -14.882 1.00 82.19 348 TYR A C 1
ATOM 2553 O O . TYR A 1 348 ? 10.055 1.480 -13.892 1.00 82.19 348 TYR A O 1
ATOM 2561 N N . ARG A 1 349 ? 9.726 2.195 -15.981 1.00 77.44 349 ARG A N 1
ATOM 2562 C CA . ARG A 1 349 ? 11.024 2.905 -16.089 1.00 77.44 349 ARG A CA 1
ATOM 2563 C C . ARG A 1 349 ? 10.990 4.361 -15.602 1.00 77.44 349 ARG A C 1
ATOM 2565 O O . ARG A 1 349 ? 12.011 5.043 -15.608 1.00 77.44 349 ARG A O 1
ATOM 2572 N N . ARG A 1 350 ? 9.822 4.852 -15.177 1.00 76.38 350 ARG A N 1
ATOM 2573 C CA . ARG A 1 350 ? 9.653 6.157 -14.513 1.00 76.38 350 ARG A CA 1
ATOM 2574 C C . ARG A 1 350 ? 9.566 5.967 -12.986 1.00 76.38 350 ARG A C 1
ATOM 2576 O O . ARG A 1 350 ? 8.720 6.566 -12.343 1.00 76.38 350 ARG A O 1
ATOM 2583 N N . GLY A 1 351 ? 10.389 5.080 -12.427 1.00 72.81 351 GLY A N 1
ATOM 2584 C CA . GLY A 1 351 ? 10.422 4.756 -10.995 1.00 72.81 351 GLY A CA 1
ATOM 2585 C C . GLY A 1 351 ? 9.641 3.498 -10.591 1.00 72.81 351 GLY A C 1
ATOM 2586 O O . GLY A 1 351 ? 8.995 2.880 -11.430 1.00 72.81 351 GLY A O 1
ATOM 2587 N N . PRO A 1 352 ? 9.723 3.067 -9.324 1.00 65.06 352 PRO A N 1
ATOM 2588 C CA . PRO A 1 352 ? 8.889 1.994 -8.780 1.00 65.06 352 PRO A CA 1
ATOM 2589 C C . PRO A 1 352 ? 7.418 2.416 -8.691 1.00 65.06 352 PRO A C 1
ATOM 2591 O O . PRO A 1 352 ? 7.102 3.558 -8.369 1.00 65.06 352 PRO A O 1
ATOM 2594 N N . MET A 1 353 ? 6.508 1.469 -8.914 1.00 71.75 353 MET A N 1
ATOM 2595 C CA . MET A 1 353 ? 5.080 1.618 -8.607 1.00 71.75 353 MET A CA 1
ATOM 2596 C C . MET A 1 353 ? 4.718 0.696 -7.445 1.00 71.75 353 MET A C 1
ATOM 2598 O O . MET A 1 353 ? 4.485 1.127 -6.326 1.00 71.75 353 MET A O 1
ATOM 2602 N N . LEU A 1 354 ? 4.803 -0.598 -7.692 1.00 70.19 354 LEU A N 1
ATOM 2603 C CA . LEU A 1 354 ? 5.022 -1.632 -6.701 1.00 70.19 354 LEU A CA 1
ATOM 2604 C C . LEU A 1 354 ? 6.240 -2.396 -7.221 1.00 70.19 354 LEU A C 1
ATOM 2606 O O . LEU A 1 354 ? 6.515 -2.370 -8.415 1.00 70.19 354 LEU A O 1
ATOM 2610 N N . PHE A 1 355 ? 7.052 -2.989 -6.361 1.00 71.25 355 PHE A N 1
ATOM 2611 C CA . PHE A 1 355 ? 8.183 -3.758 -6.854 1.00 71.25 355 PHE A CA 1
ATOM 2612 C C . PHE A 1 355 ? 8.449 -4.955 -5.963 1.00 71.25 355 PHE A C 1
ATOM 2614 O O . PHE A 1 355 ? 9.048 -4.863 -4.888 1.00 71.25 355 PHE A O 1
ATOM 2621 N N . GLU A 1 356 ? 8.017 -6.097 -6.470 1.00 83.62 356 GLU A N 1
ATOM 2622 C CA . GLU A 1 356 ? 8.594 -7.393 -6.160 1.00 83.62 356 GLU A CA 1
ATOM 2623 C C . GLU A 1 356 ? 9.148 -7.935 -7.481 1.00 83.62 356 GLU A C 1
ATOM 2625 O O . GLU A 1 356 ? 8.605 -7.645 -8.546 1.00 83.62 356 GLU A O 1
ATOM 2630 N N . ARG A 1 357 ? 10.248 -8.687 -7.448 1.00 86.75 357 ARG A N 1
ATOM 2631 C CA . ARG A 1 357 ? 10.864 -9.241 -8.660 1.00 86.75 357 ARG A CA 1
ATOM 2632 C C . ARG A 1 357 ? 10.742 -10.766 -8.683 1.00 86.75 357 ARG A C 1
ATOM 2634 O O . ARG A 1 357 ? 11.043 -11.434 -7.692 1.00 86.75 357 ARG A O 1
ATOM 2641 N N . LEU A 1 358 ? 10.416 -11.314 -9.853 1.00 91.31 358 LEU A N 1
ATOM 2642 C CA . LEU A 1 358 ? 10.619 -12.727 -10.170 1.00 91.31 358 LEU A CA 1
ATOM 2643 C C . LEU A 1 358 ? 12.097 -13.102 -10.282 1.00 91.31 358 LEU A C 1
ATOM 2645 O O . LEU A 1 358 ? 12.929 -12.354 -10.781 1.00 91.31 358 LEU A O 1
ATOM 2649 N N . GLN A 1 359 ? 12.432 -14.314 -9.858 1.00 88.75 359 GLN A N 1
ATOM 2650 C CA . GLN A 1 359 ? 13.803 -14.809 -9.919 1.00 88.75 359 GLN A CA 1
ATOM 2651 C C . GLN A 1 359 ? 13.868 -16.074 -10.770 1.00 88.75 359 GLN A C 1
ATOM 2653 O O . GLN A 1 359 ? 12.984 -16.922 -10.622 1.00 88.75 359 GLN A O 1
ATOM 2658 N N . PRO A 1 360 ? 14.932 -16.265 -11.576 1.00 89.94 360 PRO A N 1
ATOM 2659 C CA . PRO A 1 360 ? 15.129 -17.504 -12.332 1.00 89.94 360 PRO A CA 1
ATOM 2660 C C . PRO A 1 360 ? 15.146 -18.762 -11.450 1.00 89.94 360 PRO A C 1
ATOM 2662 O O . PRO A 1 360 ? 14.783 -19.844 -11.891 1.00 89.94 360 PRO A O 1
ATOM 2665 N N . THR A 1 361 ? 15.530 -18.620 -10.177 1.00 91.44 361 THR A N 1
ATOM 2666 C CA . THR A 1 361 ? 15.525 -19.700 -9.177 1.00 91.44 361 THR A CA 1
ATOM 2667 C C . THR A 1 361 ? 14.126 -20.106 -8.709 1.00 91.44 361 THR A C 1
ATOM 2669 O O . THR A 1 361 ? 13.973 -21.176 -8.126 1.00 91.44 361 THR A O 1
ATOM 2672 N N . ARG A 1 362 ? 13.110 -19.260 -8.924 1.00 93.44 362 ARG A N 1
ATOM 2673 C CA . ARG A 1 362 ? 11.709 -19.505 -8.535 1.00 93.44 362 ARG A CA 1
ATOM 2674 C C . ARG A 1 362 ? 10.797 -19.761 -9.730 1.00 93.44 362 ARG A C 1
ATOM 2676 O O . ARG A 1 362 ? 9.790 -20.439 -9.572 1.00 93.44 362 ARG A O 1
ATOM 2683 N N . VAL A 1 363 ? 11.141 -19.199 -10.886 1.00 95.56 363 VAL A N 1
ATOM 2684 C CA . VAL A 1 363 ? 10.448 -19.383 -12.164 1.00 95.56 363 VAL A CA 1
ATOM 2685 C C . VAL A 1 363 ? 11.515 -19.642 -13.223 1.00 95.56 363 VAL A C 1
ATOM 2687 O O . VAL A 1 363 ? 12.202 -18.716 -13.653 1.00 95.56 363 VAL A O 1
ATOM 2690 N N . ALA A 1 364 ? 11.676 -20.900 -13.630 1.00 94.38 364 ALA A N 1
ATOM 2691 C CA . ALA A 1 364 ? 12.788 -21.351 -14.468 1.00 94.38 364 ALA A CA 1
ATOM 2692 C C . ALA A 1 364 ? 12.818 -20.640 -15.830 1.00 94.38 364 ALA A C 1
ATOM 2694 O O . ALA A 1 364 ? 13.877 -20.220 -16.302 1.00 94.38 364 ALA A O 1
ATOM 2695 N N . ASN A 1 365 ? 11.637 -20.434 -16.418 1.00 96.44 365 ASN A N 1
ATOM 2696 C CA . ASN A 1 365 ? 11.466 -19.786 -17.718 1.00 96.44 365 ASN A CA 1
ATOM 2697 C C . ASN A 1 365 ? 11.430 -18.247 -17.631 1.00 96.44 365 ASN A C 1
ATOM 2699 O O . ASN A 1 365 ? 11.028 -17.581 -18.586 1.00 96.44 365 ASN A O 1
ATOM 2703 N N . PHE A 1 366 ? 11.826 -17.657 -16.497 1.00 96.31 366 PHE A N 1
ATOM 2704 C CA . PHE A 1 366 ? 11.904 -16.207 -16.363 1.00 96.31 366 PHE A CA 1
ATOM 2705 C C . PHE A 1 366 ? 13.020 -15.631 -17.244 1.00 96.31 366 PHE A C 1
ATOM 2707 O O . PHE A 1 366 ? 14.203 -15.943 -17.065 1.00 96.31 366 PHE A O 1
ATOM 2714 N N . GLY A 1 367 ? 12.613 -14.790 -18.194 1.00 94.75 367 GLY A N 1
ATOM 2715 C CA . GLY A 1 367 ? 13.451 -14.100 -19.172 1.00 94.75 367 GLY A CA 1
ATOM 2716 C C . GLY A 1 367 ? 13.864 -12.691 -18.750 1.00 94.75 367 GLY A C 1
ATOM 2717 O O . GLY A 1 367 ? 14.582 -12.035 -19.486 1.00 94.75 367 GLY A O 1
ATOM 2718 N N . GLY A 1 368 ? 13.451 -12.216 -17.573 1.00 93.69 368 GLY A N 1
ATOM 2719 C CA . GLY A 1 368 ? 13.798 -10.882 -17.083 1.00 93.69 368 GLY A CA 1
ATOM 2720 C C . GLY A 1 368 ? 12.700 -9.842 -17.305 1.00 93.69 368 GLY A C 1
ATOM 2721 O O . GLY A 1 368 ? 11.511 -10.149 -17.409 1.00 93.69 368 GLY A O 1
ATOM 2722 N N . TRP A 1 369 ? 13.108 -8.576 -17.319 1.00 92.69 369 TRP A N 1
ATOM 2723 C CA . TRP A 1 369 ? 12.209 -7.437 -17.474 1.00 92.69 369 TRP A CA 1
ATOM 2724 C C . TRP A 1 369 ? 11.805 -7.231 -18.928 1.00 92.69 369 TRP A C 1
ATOM 2726 O O . TRP A 1 369 ? 12.664 -7.166 -19.804 1.00 92.69 369 TRP A O 1
ATOM 2736 N N . MET A 1 370 ? 10.515 -7.011 -19.176 1.00 93.19 370 MET A N 1
ATOM 2737 C CA . MET A 1 370 ? 10.033 -6.565 -20.474 1.00 93.19 370 MET A CA 1
ATOM 2738 C C . MET A 1 370 ? 10.714 -5.244 -20.849 1.00 93.19 370 MET A C 1
ATOM 2740 O O . MET A 1 370 ? 10.707 -4.269 -20.092 1.00 93.19 370 MET A O 1
ATOM 2744 N N . ASN A 1 371 ? 11.294 -5.215 -22.045 1.00 91.75 371 ASN A N 1
ATOM 2745 C CA . ASN A 1 371 ? 12.030 -4.070 -22.565 1.00 91.75 371 ASN A CA 1
ATOM 2746 C C . ASN A 1 371 ? 11.531 -3.720 -23.961 1.00 91.75 371 ASN A C 1
ATOM 2748 O O . ASN A 1 371 ? 11.974 -4.296 -24.947 1.00 91.75 371 ASN A O 1
ATOM 2752 N N . ARG A 1 372 ? 10.645 -2.730 -24.040 1.00 89.06 372 ARG A N 1
ATOM 2753 C CA . ARG A 1 372 ? 10.085 -2.251 -25.310 1.00 89.06 372 ARG A CA 1
ATOM 2754 C C . ARG A 1 372 ? 11.093 -1.575 -26.251 1.00 89.06 372 ARG A C 1
ATOM 2756 O O . ARG A 1 372 ? 10.717 -1.249 -27.369 1.00 89.06 372 ARG A O 1
ATOM 2763 N N . PHE A 1 373 ? 12.315 -1.304 -25.792 1.00 88.88 373 PHE A N 1
ATOM 2764 C CA . PHE A 1 373 ? 13.374 -0.687 -26.596 1.00 88.88 373 PHE A CA 1
ATOM 2765 C C . PHE A 1 373 ? 14.356 -1.708 -27.174 1.00 88.88 373 PHE A C 1
ATOM 2767 O O . PHE A 1 373 ? 15.222 -1.326 -27.953 1.00 88.88 373 PHE A O 1
ATOM 2774 N N . SER A 1 374 ? 14.237 -2.981 -26.792 1.00 92.50 374 SER A N 1
ATOM 2775 C CA . SER A 1 374 ? 15.097 -4.036 -27.313 1.00 92.50 374 SER A CA 1
ATOM 2776 C C . SER A 1 374 ? 14.513 -4.631 -28.589 1.00 92.50 374 SER A C 1
ATOM 2778 O O . SER A 1 374 ? 13.345 -5.027 -28.606 1.00 92.50 374 SER A O 1
ATOM 2780 N N . ALA A 1 375 ? 15.342 -4.748 -29.630 1.00 93.25 375 ALA A N 1
ATOM 2781 C CA . ALA A 1 375 ? 14.982 -5.461 -30.854 1.00 93.25 375 ALA A CA 1
ATOM 2782 C C . ALA A 1 375 ? 14.645 -6.931 -30.554 1.00 93.25 375 ALA A C 1
ATOM 2784 O O . ALA A 1 375 ? 13.609 -7.417 -30.988 1.00 93.25 375 ALA A O 1
ATOM 2785 N N . THR A 1 376 ? 15.427 -7.590 -29.694 1.00 95.50 376 THR A N 1
ATOM 2786 C CA . THR A 1 376 ? 15.199 -8.979 -29.268 1.00 95.50 376 THR A CA 1
ATOM 2787 C C . THR A 1 376 ? 13.819 -9.176 -28.642 1.00 95.50 376 THR A C 1
ATOM 2789 O O . THR A 1 376 ? 13.120 -10.140 -28.947 1.00 95.50 376 THR A O 1
ATOM 2792 N N . HIS A 1 377 ? 13.383 -8.261 -27.771 1.00 95.25 377 HIS A N 1
ATOM 2793 C CA . HIS A 1 377 ? 12.041 -8.341 -27.182 1.00 95.25 377 HIS A CA 1
ATOM 2794 C C . HIS A 1 377 ? 10.934 -7.952 -28.164 1.00 95.25 377 HIS A C 1
ATOM 2796 O O . HIS A 1 377 ? 9.832 -8.493 -28.069 1.00 95.25 377 HIS A O 1
ATOM 2802 N N . ALA A 1 378 ? 11.202 -7.040 -29.102 1.00 93.50 378 ALA A N 1
ATOM 2803 C CA . ALA A 1 378 ? 10.263 -6.721 -30.171 1.00 93.50 378 ALA A CA 1
ATOM 2804 C C . ALA A 1 378 ? 10.032 -7.934 -31.089 1.00 93.50 378 ALA A C 1
ATOM 2806 O O . ALA A 1 378 ? 8.880 -8.278 -31.351 1.00 93.50 378 ALA A O 1
ATOM 2807 N N . ASP A 1 379 ? 11.100 -8.627 -31.487 1.00 95.06 379 ASP A N 1
ATOM 2808 C CA . ASP A 1 379 ? 11.041 -9.848 -32.294 1.00 95.06 379 ASP A CA 1
ATOM 2809 C C . ASP A 1 379 ? 10.342 -10.982 -31.537 1.00 95.06 379 ASP A C 1
ATOM 2811 O O . ASP A 1 379 ? 9.496 -11.677 -32.100 1.00 95.06 379 ASP A O 1
ATOM 2815 N N . LEU A 1 380 ? 10.617 -11.124 -30.235 1.00 96.12 380 LEU A N 1
ATOM 2816 C CA . LEU A 1 380 ? 9.929 -12.086 -29.373 1.00 96.12 380 LEU A CA 1
ATOM 2817 C C . LEU A 1 380 ? 8.415 -11.834 -29.325 1.00 96.12 380 LEU A C 1
ATOM 2819 O O . LEU A 1 380 ? 7.630 -12.773 -29.463 1.00 96.12 380 LEU A O 1
ATOM 2823 N N . LEU A 1 381 ? 7.997 -10.576 -29.135 1.00 95.25 381 LEU A N 1
ATOM 2824 C CA . LEU A 1 381 ? 6.582 -10.205 -29.161 1.00 95.25 381 LEU A CA 1
ATOM 2825 C C . LEU A 1 381 ? 5.965 -10.456 -30.538 1.00 95.25 381 LEU A C 1
ATOM 2827 O O . LEU A 1 381 ? 4.861 -10.982 -30.603 1.00 95.25 381 LEU A O 1
ATOM 2831 N N . ALA A 1 382 ? 6.656 -10.102 -31.622 1.00 94.75 382 ALA A N 1
ATOM 2832 C CA . ALA A 1 382 ? 6.159 -10.284 -32.984 1.00 94.75 382 ALA A CA 1
ATOM 2833 C C . ALA A 1 382 ? 6.027 -11.764 -33.380 1.00 94.75 382 ALA A C 1
ATOM 2835 O O . ALA A 1 382 ? 5.115 -12.120 -34.123 1.00 94.75 382 ALA A O 1
ATOM 2836 N N . ALA A 1 383 ? 6.915 -12.628 -32.880 1.00 96.12 383 ALA A N 1
ATOM 2837 C CA . ALA A 1 383 ? 6.873 -14.066 -33.127 1.00 96.12 383 ALA A CA 1
ATOM 2838 C C . ALA A 1 383 ? 5.794 -14.788 -32.301 1.00 96.12 383 ALA A C 1
ATOM 2840 O O . ALA A 1 383 ? 5.369 -15.881 -32.683 1.00 96.12 383 ALA A O 1
ATOM 2841 N N . CYS A 1 384 ? 5.363 -14.204 -31.183 1.00 97.12 384 CYS A N 1
ATOM 2842 C CA . CYS A 1 384 ? 4.348 -14.764 -30.297 1.00 97.12 384 CYS A CA 1
ATOM 2843 C C . CYS A 1 384 ? 3.006 -14.984 -31.022 1.00 97.12 384 CYS A C 1
ATOM 2845 O O . CYS A 1 384 ? 2.504 -14.089 -31.702 1.00 97.12 384 CYS A O 1
ATOM 2847 N N . ASP A 1 385 ? 2.398 -16.161 -30.842 1.00 97.94 385 ASP A N 1
ATOM 2848 C CA . ASP A 1 385 ? 1.052 -16.477 -31.348 1.00 97.94 385 ASP A CA 1
ATOM 2849 C C . ASP A 1 385 ? -0.037 -16.449 -30.256 1.00 97.94 385 ASP A C 1
ATOM 2851 O O . ASP A 1 385 ? -1.231 -16.381 -30.570 1.00 97.94 385 ASP A O 1
ATOM 2855 N N . LEU A 1 386 ? 0.366 -16.430 -28.979 1.00 98.44 386 LEU A N 1
ATOM 2856 C CA . LEU A 1 386 ? -0.513 -16.331 -27.818 1.00 98.44 386 LEU A CA 1
ATOM 2857 C C . LEU A 1 386 ? 0.139 -15.543 -26.673 1.00 98.44 386 LEU A C 1
ATOM 2859 O O . LEU A 1 386 ? 1.080 -16.015 -26.032 1.00 98.44 386 LEU A O 1
ATOM 2863 N N . LEU A 1 387 ? -0.422 -14.379 -26.343 1.00 98.25 387 LEU A N 1
ATOM 2864 C CA . LEU A 1 387 ? 0.023 -13.562 -25.213 1.00 98.25 387 LEU A CA 1
ATOM 2865 C C . LEU A 1 387 ? -0.809 -13.847 -23.958 1.00 98.25 387 LEU A C 1
ATOM 2867 O O . LEU A 1 387 ? -2.030 -13.717 -23.979 1.00 98.25 387 LEU A O 1
ATOM 2871 N N . ILE A 1 388 ? -0.157 -14.171 -22.846 1.00 98.62 388 ILE A N 1
ATOM 2872 C CA . ILE A 1 388 ? -0.803 -14.394 -21.548 1.00 98.62 388 ILE A CA 1
ATOM 2873 C C . ILE A 1 388 ? -0.412 -13.250 -20.618 1.00 98.62 388 ILE A C 1
ATOM 2875 O O . ILE A 1 388 ? 0.767 -13.083 -20.316 1.00 98.62 388 ILE A O 1
ATOM 2879 N N . THR A 1 389 ? -1.378 -12.473 -20.145 1.00 98.00 389 THR A N 1
ATOM 2880 C CA . THR A 1 389 ? -1.150 -11.402 -19.170 1.00 98.00 389 THR A CA 1
ATOM 2881 C C . THR A 1 389 ? -1.628 -11.826 -17.781 1.00 98.00 389 THR A C 1
ATOM 2883 O O . THR A 1 389 ? -2.654 -12.495 -17.639 1.00 98.00 389 THR A O 1
ATOM 2886 N N . VAL A 1 390 ? -0.875 -11.464 -16.739 1.00 97.56 390 VAL A N 1
ATOM 2887 C CA . VAL A 1 390 ? -1.209 -11.792 -15.342 1.00 97.56 390 VAL A CA 1
ATOM 2888 C C . VAL A 1 390 ? -1.194 -10.529 -14.484 1.00 97.56 390 VAL A C 1
ATOM 2890 O O . VAL A 1 390 ? -0.151 -9.889 -14.343 1.00 97.56 390 VAL A O 1
ATOM 2893 N N . GLU A 1 391 ? -2.348 -10.209 -13.887 1.00 94.31 391 GLU A N 1
ATOM 2894 C CA . GLU A 1 391 ? -2.571 -9.082 -12.965 1.00 94.31 391 GLU A CA 1
ATOM 2895 C C . GLU A 1 391 ? -2.135 -7.711 -13.523 1.00 94.31 391 GLU A C 1
ATOM 2897 O O . GLU A 1 391 ? -1.713 -6.821 -12.789 1.00 94.31 391 GLU A O 1
ATOM 2902 N N . ASP A 1 392 ? -2.299 -7.517 -14.821 1.00 90.62 392 ASP A N 1
ATOM 2903 C CA . ASP A 1 392 ? -1.776 -6.444 -15.666 1.00 90.62 392 ASP A CA 1
ATOM 2904 C C . ASP A 1 392 ? -2.342 -5.022 -15.446 1.00 90.62 392 ASP A C 1
ATOM 2906 O O . ASP A 1 392 ? -2.961 -4.403 -16.316 1.00 90.62 392 ASP A O 1
ATOM 2910 N N . ARG A 1 393 ? -2.029 -4.407 -14.301 1.00 88.19 393 ARG A N 1
ATOM 2911 C CA . ARG A 1 393 ? -2.363 -2.992 -14.020 1.00 88.19 393 ARG A CA 1
ATOM 2912 C C . ARG A 1 393 ? -1.694 -2.034 -15.003 1.00 88.19 393 ARG A C 1
ATOM 2914 O O . ARG A 1 393 ? -2.215 -0.926 -15.200 1.00 88.19 393 ARG A O 1
ATOM 2921 N N . ASN A 1 394 ? -0.545 -2.427 -15.553 1.00 85.06 394 ASN A N 1
ATOM 2922 C CA . ASN A 1 394 ? 0.382 -1.554 -16.263 1.00 85.06 394 ASN A CA 1
ATOM 2923 C C . ASN A 1 394 ? 0.695 -1.988 -17.698 1.00 85.06 394 ASN A C 1
ATOM 2925 O O . ASN A 1 394 ? 1.644 -1.478 -18.284 1.00 85.06 394 ASN A O 1
ATOM 2929 N N . CYS A 1 395 ? -0.093 -2.878 -18.305 1.00 88.31 395 CYS A N 1
ATOM 2930 C CA . CYS A 1 395 ? 0.154 -3.358 -19.671 1.00 88.31 395 CYS A CA 1
ATOM 2931 C C . CYS A 1 395 ? -0.367 -2.406 -20.768 1.00 88.31 395 CYS A C 1
ATOM 2933 O O . CYS A 1 395 ? -0.819 -2.827 -21.827 1.00 88.31 395 CYS A O 1
ATOM 2935 N N . TYR A 1 396 ? -0.303 -1.095 -20.529 1.00 83.56 396 TYR A N 1
ATOM 2936 C CA . TYR A 1 396 ? -0.573 -0.083 -21.549 1.00 83.56 396 TYR A CA 1
ATOM 2937 C C . TYR A 1 396 ? 0.702 0.247 -22.339 1.00 83.56 396 TYR A C 1
ATOM 2939 O O . TYR A 1 396 ? 1.834 0.051 -21.881 1.00 83.56 396 TYR A O 1
ATOM 2947 N N . GLN A 1 397 ? 0.517 0.798 -23.538 1.00 83.75 397 GLN A N 1
ATOM 2948 C CA . GLN A 1 397 ? 1.547 0.877 -24.580 1.00 83.75 397 GLN A CA 1
ATOM 2949 C C . GLN A 1 397 ? 2.840 1.599 -24.166 1.00 83.75 397 GLN A C 1
ATOM 2951 O O . GLN A 1 397 ? 3.929 1.269 -24.635 1.00 83.75 397 GLN A O 1
ATOM 2956 N N . ARG A 1 398 ? 2.746 2.572 -23.253 1.00 80.31 398 ARG A N 1
ATOM 2957 C CA . ARG A 1 398 ? 3.908 3.296 -22.713 1.00 80.31 398 ARG A CA 1
ATOM 2958 C C . ARG A 1 398 ? 4.876 2.387 -21.942 1.00 80.31 398 ARG A C 1
ATOM 2960 O O . ARG A 1 398 ? 6.077 2.650 -21.958 1.00 80.31 398 ARG A O 1
ATOM 2967 N N . VAL A 1 399 ? 4.370 1.340 -21.291 1.00 85.56 399 VAL A N 1
ATOM 2968 C CA . VAL A 1 399 ? 5.153 0.411 -20.458 1.00 85.56 399 VAL A CA 1
ATOM 2969 C C . VAL A 1 399 ? 5.542 -0.827 -21.254 1.00 85.56 399 VAL A C 1
ATOM 2971 O O . VAL A 1 399 ? 6.728 -1.121 -21.380 1.00 85.56 399 VAL A O 1
ATOM 2974 N N . ALA A 1 400 ? 4.561 -1.519 -21.835 1.00 87.50 400 ALA A N 1
ATOM 2975 C CA . ALA A 1 400 ? 4.795 -2.789 -22.523 1.00 87.50 400 ALA A CA 1
ATOM 2976 C C . ALA A 1 400 ? 5.227 -2.630 -23.994 1.00 87.50 400 ALA A C 1
ATOM 2978 O O . ALA A 1 400 ? 5.716 -3.581 -24.593 1.00 87.50 400 ALA A O 1
ATOM 2979 N N . GLY A 1 401 ? 5.082 -1.440 -24.587 1.00 85.94 401 GLY A N 1
ATOM 2980 C CA . GLY A 1 401 ? 5.167 -1.268 -26.039 1.00 85.94 401 GLY A CA 1
ATOM 2981 C C . GLY A 1 401 ? 3.867 -1.672 -26.739 1.00 85.94 401 GLY A C 1
ATOM 2982 O O . GLY A 1 401 ? 2.850 -1.927 -26.095 1.00 85.94 401 GLY A O 1
ATOM 2983 N N . ARG A 1 402 ? 3.875 -1.688 -28.078 1.00 86.19 402 ARG A N 1
ATOM 2984 C CA . ARG A 1 402 ? 2.738 -2.206 -28.851 1.00 86.19 402 ARG A CA 1
ATOM 2985 C C . ARG A 1 402 ? 2.690 -3.720 -28.659 1.00 86.19 402 ARG A C 1
ATOM 2987 O O . ARG A 1 402 ? 3.625 -4.408 -29.053 1.00 86.19 402 ARG A O 1
ATOM 2994 N N . LEU A 1 403 ? 1.616 -4.212 -28.049 1.00 91.06 403 LEU A N 1
ATOM 2995 C CA . LEU A 1 403 ? 1.387 -5.646 -27.910 1.00 91.06 403 LEU A CA 1
ATOM 2996 C C . LEU A 1 403 ? 1.094 -6.276 -29.285 1.00 91.06 403 LEU A C 1
ATOM 2998 O O . LEU A 1 403 ? 0.553 -5.588 -30.158 1.00 91.06 403 LEU A O 1
ATOM 3002 N N . PRO A 1 404 ? 1.447 -7.557 -29.492 1.00 91.31 404 PRO A N 1
ATOM 3003 C CA . PRO A 1 404 ? 1.243 -8.236 -30.764 1.00 91.31 404 PRO A CA 1
ATOM 3004 C C . PRO A 1 404 ? -0.236 -8.390 -31.115 1.00 91.31 404 PRO A C 1
ATOM 3006 O O . PRO A 1 404 ? -1.103 -8.562 -30.249 1.00 91.31 404 PRO A O 1
ATOM 3009 N N . ASP A 1 405 ? -0.512 -8.374 -32.416 1.00 91.50 405 ASP A N 1
ATOM 3010 C CA . ASP A 1 405 ? -1.828 -8.689 -32.968 1.00 91.50 405 ASP A CA 1
ATOM 3011 C C . ASP A 1 405 ? -2.013 -10.211 -33.067 1.00 91.50 405 ASP A C 1
ATOM 3013 O O . ASP A 1 405 ? -2.083 -10.801 -34.140 1.00 91.50 405 ASP A O 1
ATOM 3017 N N . CYS A 1 406 ? -1.985 -10.864 -31.907 1.00 95.25 406 CYS A N 1
ATOM 3018 C CA . CYS A 1 406 ? -2.187 -12.298 -31.753 1.00 95.25 406 CYS A CA 1
ATOM 3019 C C . CYS A 1 406 ? -3.330 -12.575 -30.769 1.00 95.25 406 CYS A C 1
ATOM 3021 O O . CYS A 1 406 ? -3.884 -11.652 -30.158 1.00 95.25 406 CYS A O 1
ATOM 3023 N N . ARG A 1 407 ? -3.655 -13.860 -30.583 1.00 97.56 407 ARG A N 1
ATOM 3024 C CA . ARG A 1 407 ? -4.597 -14.312 -29.554 1.00 97.56 407 ARG A CA 1
ATOM 3025 C C . ARG A 1 407 ? -4.080 -13.927 -28.167 1.00 97.56 407 ARG A C 1
ATOM 3027 O O . ARG A 1 407 ? -2.868 -13.952 -27.940 1.00 97.56 407 ARG A O 1
ATOM 3034 N N . LYS A 1 408 ? -4.972 -13.593 -27.232 1.00 97.44 408 LYS A N 1
ATOM 3035 C CA . LYS A 1 408 ? -4.570 -13.191 -25.874 1.00 97.44 408 LYS A CA 1
ATOM 3036 C C . LYS A 1 408 ? -5.394 -13.901 -24.811 1.00 97.44 408 LYS A C 1
ATOM 3038 O O . LYS A 1 408 ? -6.536 -14.266 -25.060 1.00 97.44 408 LYS A O 1
ATOM 3043 N N . ILE A 1 409 ? -4.812 -14.096 -23.633 1.00 98.25 409 ILE A N 1
ATOM 3044 C CA . ILE A 1 409 ? -5.491 -14.533 -22.408 1.00 98.25 409 ILE A CA 1
ATOM 3045 C C . ILE A 1 409 ? -5.119 -13.540 -21.317 1.00 98.25 409 ILE A C 1
ATOM 3047 O O . ILE A 1 409 ? -3.933 -13.332 -21.070 1.00 98.25 409 ILE A O 1
ATOM 3051 N N . ALA A 1 410 ? -6.109 -12.979 -20.633 1.00 97.56 410 ALA A N 1
ATOM 3052 C CA . ALA A 1 410 ? -5.874 -12.161 -19.451 1.00 97.56 410 ALA A CA 1
ATOM 3053 C C . ALA A 1 410 ? -6.340 -12.883 -18.192 1.00 97.56 410 ALA A C 1
ATOM 3055 O O . ALA A 1 410 ? -7.483 -13.332 -18.116 1.00 97.56 410 ALA A O 1
ATOM 3056 N N . ILE A 1 411 ? -5.461 -12.972 -17.197 1.00 97.75 411 ILE A N 1
ATOM 3057 C CA . ILE A 1 411 ? -5.757 -13.504 -15.866 1.00 97.75 411 ILE A CA 1
ATOM 3058 C C . ILE A 1 411 ? -5.696 -12.334 -14.892 1.00 97.75 411 ILE A C 1
ATOM 3060 O O . ILE A 1 411 ? -4.622 -11.765 -14.677 1.00 97.75 411 ILE A O 1
ATOM 3064 N N . ASN A 1 412 ? -6.836 -11.951 -14.321 1.00 95.00 412 ASN A N 1
ATOM 3065 C CA . ASN A 1 412 ? -6.895 -10.786 -13.444 1.00 95.00 412 ASN A CA 1
ATOM 3066 C C . ASN A 1 412 ? -7.982 -10.919 -12.372 1.00 95.00 412 ASN A C 1
ATOM 3068 O O . ASN A 1 412 ? -9.063 -11.439 -12.620 1.00 95.00 412 ASN A O 1
ATOM 3072 N N . THR A 1 413 ? -7.722 -10.393 -11.187 1.00 92.81 413 THR A N 1
ATOM 3073 C CA . THR A 1 413 ? -8.685 -10.285 -10.090 1.00 92.81 413 THR A CA 1
ATOM 3074 C C . THR A 1 413 ? -9.786 -9.263 -10.346 1.00 92.81 413 THR A C 1
ATOM 3076 O O . THR A 1 413 ? -10.890 -9.430 -9.832 1.00 92.81 413 THR A O 1
ATOM 3079 N N . ASP A 1 414 ? -9.520 -8.233 -11.150 1.00 90.25 414 ASP A N 1
ATOM 3080 C CA . ASP A 1 414 ? -10.476 -7.170 -11.447 1.00 90.25 414 ASP A CA 1
ATOM 3081 C C . ASP A 1 414 ? -10.530 -6.881 -12.962 1.00 90.25 414 ASP A C 1
ATOM 3083 O O . ASP A 1 414 ? -9.549 -6.413 -13.555 1.00 90.25 414 ASP A O 1
ATOM 3087 N N . PRO A 1 415 ? -11.685 -7.115 -13.618 1.00 90.88 415 PRO A N 1
ATOM 3088 C CA . PRO A 1 415 ? -11.819 -6.913 -15.055 1.00 90.88 415 PRO A CA 1
ATOM 3089 C C . PRO A 1 415 ? -11.628 -5.451 -15.488 1.00 90.88 415 PRO A C 1
ATOM 3091 O O . PRO A 1 415 ? -11.216 -5.209 -16.625 1.00 90.88 415 PRO A O 1
ATOM 3094 N N . GLU A 1 416 ? -11.900 -4.461 -14.631 1.00 90.38 416 GLU A N 1
ATOM 3095 C CA . GLU A 1 416 ? -11.699 -3.045 -14.970 1.00 90.38 416 GLU A CA 1
ATOM 3096 C C . GLU A 1 416 ? -10.211 -2.704 -15.128 1.00 90.38 416 GLU A C 1
ATOM 3098 O O . GLU A 1 416 ? -9.857 -1.861 -15.957 1.00 90.38 416 GLU A O 1
ATOM 3103 N N . LYS A 1 417 ? -9.321 -3.395 -14.396 1.00 89.00 417 LYS A N 1
ATOM 3104 C CA . LYS A 1 417 ? -7.862 -3.197 -14.485 1.00 89.00 417 LYS A CA 1
ATOM 3105 C C . LYS A 1 417 ? -7.297 -3.621 -15.833 1.00 89.00 417 LYS A C 1
ATOM 3107 O O . LYS A 1 417 ? -6.318 -3.020 -16.270 1.00 89.00 417 LYS A O 1
ATOM 3112 N N . VAL A 1 418 ? -7.930 -4.604 -16.470 1.00 90.69 418 VAL A N 1
ATOM 3113 C CA . VAL A 1 418 ? -7.548 -5.119 -17.788 1.00 90.69 418 VAL A CA 1
ATOM 3114 C C . VAL A 1 418 ? -8.172 -4.287 -18.900 1.00 90.69 418 VAL A C 1
ATOM 3116 O O . VAL A 1 418 ? -7.481 -3.840 -19.812 1.00 90.69 418 VAL A O 1
ATOM 3119 N N . ARG A 1 419 ? -9.489 -4.043 -18.820 1.00 90.88 419 ARG A N 1
ATOM 3120 C CA . ARG A 1 419 ? -10.259 -3.397 -19.898 1.00 90.88 419 ARG A CA 1
ATOM 3121 C C . ARG A 1 419 ? -9.746 -2.005 -20.247 1.00 90.88 419 ARG A C 1
ATOM 3123 O O . ARG A 1 419 ? -9.705 -1.666 -21.423 1.00 90.88 419 ARG A O 1
ATOM 3130 N N . LYS A 1 420 ? -9.287 -1.235 -19.254 1.00 90.94 420 LYS A N 1
ATOM 3131 C CA . LYS A 1 420 ? -8.694 0.097 -19.469 1.00 90.94 420 LYS A CA 1
ATOM 3132 C C . LYS A 1 420 ? -7.440 0.099 -20.359 1.00 90.94 420 LYS A C 1
ATOM 3134 O O . LYS A 1 420 ? -7.008 1.166 -20.774 1.00 90.94 420 LYS A O 1
ATOM 3139 N N . ASN A 1 421 ? -6.807 -1.059 -20.567 1.00 89.50 421 ASN A N 1
ATOM 3140 C CA . ASN A 1 421 ? -5.606 -1.174 -21.391 1.00 89.50 421 ASN A CA 1
ATOM 3141 C C . ASN A 1 421 ? -5.947 -1.400 -22.878 1.00 89.50 421 ASN A C 1
ATOM 3143 O O . ASN A 1 421 ? -5.036 -1.369 -23.698 1.00 89.50 421 ASN A O 1
ATOM 3147 N N . GLU A 1 422 ? -7.224 -1.643 -23.215 1.00 90.75 422 GLU A N 1
ATOM 3148 C CA . GLU A 1 422 ? -7.772 -1.685 -24.586 1.00 90.75 422 GLU A CA 1
ATOM 3149 C C . GLU A 1 422 ? -7.070 -2.652 -25.563 1.00 90.75 422 GLU A C 1
ATOM 3151 O O . GLU A 1 422 ? -7.168 -2.497 -26.777 1.00 90.75 422 GLU A O 1
ATOM 3156 N N . TYR A 1 423 ? -6.370 -3.675 -25.059 1.00 91.69 423 TYR A N 1
ATOM 3157 C CA . TYR A 1 423 ? -5.644 -4.628 -25.910 1.00 91.69 423 TYR A CA 1
ATOM 3158 C C . TYR A 1 423 ? -6.392 -5.943 -26.176 1.00 91.69 423 TYR A C 1
ATOM 3160 O O . TYR A 1 423 ? -5.966 -6.713 -27.041 1.00 91.69 423 TYR A O 1
ATOM 3168 N N . LEU A 1 424 ? -7.446 -6.241 -25.406 1.00 93.31 424 LEU A N 1
ATOM 3169 C CA . LEU A 1 424 ? -8.224 -7.476 -25.536 1.00 93.31 424 LEU A CA 1
ATOM 3170 C C . LEU A 1 424 ? -9.257 -7.362 -26.659 1.00 93.31 424 LEU A C 1
ATOM 3172 O O . LEU A 1 424 ? -10.044 -6.415 -26.692 1.00 93.31 424 LEU A O 1
ATOM 3176 N N . GLY A 1 425 ? -9.291 -8.366 -27.535 1.00 91.75 425 GLY A N 1
ATOM 3177 C CA . GLY A 1 425 ? -10.367 -8.564 -28.502 1.00 91.75 425 GLY A CA 1
ATOM 3178 C C . GLY A 1 425 ? -11.620 -9.174 -27.865 1.00 91.75 425 GLY A C 1
ATOM 3179 O O . GLY A 1 425 ? -11.582 -9.688 -26.748 1.00 91.75 425 GLY A O 1
ATOM 3180 N N . SER A 1 426 ? -12.744 -9.160 -28.592 1.00 89.19 426 SER A N 1
ATOM 3181 C CA . SER A 1 426 ? -14.030 -9.691 -28.102 1.00 89.19 426 SER A CA 1
ATOM 3182 C C . SER A 1 426 ? -13.994 -11.182 -27.777 1.00 89.19 426 SER A C 1
ATOM 3184 O O . SER A 1 426 ? -14.724 -11.631 -26.898 1.00 89.19 426 SER A O 1
ATOM 3186 N N . ASP A 1 427 ? -13.151 -11.939 -28.478 1.00 91.44 427 ASP A N 1
ATOM 3187 C CA . ASP A 1 427 ? -13.069 -13.387 -28.317 1.00 91.44 427 ASP A CA 1
ATOM 3188 C C . ASP A 1 427 ? -11.975 -13.817 -27.331 1.00 91.44 427 ASP A C 1
ATOM 3190 O O . ASP A 1 427 ? -11.885 -15.008 -27.033 1.00 91.44 427 ASP A O 1
ATOM 3194 N N . ASP A 1 428 ? -11.108 -12.909 -26.872 1.00 96.81 428 ASP A N 1
ATOM 3195 C CA . ASP A 1 428 ? -9.975 -13.247 -26.004 1.00 96.81 428 ASP A CA 1
ATOM 3196 C C . ASP A 1 428 ? -10.460 -13.675 -24.603 1.00 96.81 428 ASP A C 1
ATOM 3198 O O . ASP A 1 428 ? -11.277 -12.977 -23.995 1.00 96.81 428 ASP A O 1
ATOM 3202 N N . PRO A 1 429 ? -9.982 -14.809 -24.046 1.00 96.94 429 PRO A N 1
ATOM 3203 C CA . PRO A 1 429 ? -10.395 -15.234 -22.716 1.00 96.94 429 PRO A CA 1
ATOM 3204 C C . PRO A 1 429 ? -9.945 -14.253 -21.628 1.00 96.94 429 PRO A C 1
ATOM 3206 O O . PRO A 1 429 ? -8.754 -13.985 -21.462 1.00 96.94 429 PRO A O 1
ATOM 3209 N N . LEU A 1 430 ? -10.910 -13.785 -20.836 1.00 96.69 430 LEU A N 1
ATOM 3210 C CA . LEU A 1 430 ? -10.686 -13.025 -19.611 1.00 96.69 430 LEU A CA 1
ATOM 3211 C C . LEU A 1 430 ? -11.039 -13.901 -18.404 1.00 96.69 430 LEU A C 1
ATOM 3213 O O . LEU A 1 430 ? -12.209 -14.114 -18.090 1.00 96.69 430 LEU A O 1
ATOM 3217 N N . VAL A 1 431 ? -10.012 -14.420 -17.739 1.00 96.88 431 VAL A N 1
ATOM 3218 C CA . VAL A 1 431 ? -10.123 -15.302 -16.577 1.00 96.88 431 VAL A CA 1
ATOM 3219 C C . VAL A 1 431 ? -10.108 -14.453 -15.309 1.00 96.88 431 VAL A C 1
ATOM 3221 O O . VAL A 1 431 ? -9.057 -13.950 -14.907 1.00 96.88 431 VAL A O 1
ATOM 3224 N N . ILE A 1 432 ? -11.277 -14.297 -14.679 1.00 94.94 432 ILE A N 1
ATOM 3225 C CA . ILE A 1 432 ? -11.420 -13.532 -13.435 1.00 94.94 432 ILE A CA 1
ATOM 3226 C C . ILE A 1 432 ? -11.336 -14.443 -12.217 1.00 94.94 432 ILE A C 1
ATOM 3228 O O . ILE A 1 432 ? -12.138 -15.365 -12.084 1.00 94.94 432 ILE A O 1
ATOM 3232 N N . GLY A 1 433 ? -10.377 -14.180 -11.332 1.00 93.12 433 GLY A N 1
ATOM 3233 C CA . GLY A 1 433 ? -10.173 -14.939 -10.099 1.00 93.12 433 GLY A CA 1
ATOM 3234 C C . GLY A 1 433 ? -8.777 -14.739 -9.512 1.00 93.12 433 GLY A C 1
ATOM 3235 O O . GLY A 1 433 ? -7.981 -13.955 -10.022 1.00 93.12 433 GLY A O 1
ATOM 3236 N N . ASP A 1 434 ? -8.467 -15.465 -8.439 1.00 93.94 434 ASP A N 1
ATOM 3237 C CA . ASP A 1 434 ? -7.125 -15.479 -7.857 1.00 93.94 434 ASP A CA 1
ATOM 3238 C C . ASP A 1 434 ? -6.108 -16.000 -8.893 1.00 93.94 434 ASP A C 1
ATOM 3240 O O . ASP A 1 434 ? -6.259 -17.127 -9.385 1.00 93.94 434 ASP A O 1
ATOM 3244 N N . PRO A 1 435 ? -5.049 -15.234 -9.212 1.00 95.38 435 PRO A N 1
ATOM 3245 C CA . PRO A 1 435 ? -4.147 -15.563 -10.309 1.00 95.38 435 PRO A CA 1
ATOM 3246 C C . PRO A 1 435 ? -3.392 -16.866 -10.061 1.00 95.38 435 PRO A C 1
ATOM 3248 O O . PRO A 1 435 ? -3.148 -17.624 -10.994 1.00 95.38 435 PRO A O 1
ATOM 3251 N N . ALA A 1 436 ? -3.053 -17.193 -8.813 1.00 95.81 436 ALA A N 1
ATOM 3252 C CA . ALA A 1 436 ? -2.349 -18.435 -8.532 1.00 95.81 436 ALA A CA 1
ATOM 3253 C C . ALA A 1 436 ? -3.273 -19.657 -8.645 1.00 95.81 436 ALA A C 1
ATOM 3255 O O . ALA A 1 436 ? -2.807 -20.722 -9.043 1.00 95.81 436 ALA A O 1
ATOM 3256 N N . LEU A 1 437 ? -4.562 -19.532 -8.300 1.00 95.69 437 LEU A N 1
ATOM 3257 C CA . LEU A 1 437 ? -5.543 -20.597 -8.547 1.00 95.69 437 LEU A CA 1
ATOM 3258 C C . LEU A 1 437 ? -5.820 -20.768 -10.042 1.00 95.69 437 LEU A C 1
ATOM 3260 O O . LEU A 1 437 ? -5.821 -21.899 -10.518 1.00 95.69 437 LEU A O 1
ATOM 3264 N N . ALA A 1 438 ? -5.993 -19.670 -10.779 1.00 96.75 438 ALA A N 1
ATOM 3265 C CA . ALA A 1 438 ? -6.207 -19.705 -12.223 1.00 96.75 438 ALA A CA 1
ATOM 3266 C C . ALA A 1 438 ? -5.022 -20.353 -12.958 1.00 96.75 438 ALA A C 1
ATOM 3268 O O . ALA A 1 438 ? -5.213 -21.299 -13.717 1.00 96.75 438 ALA A O 1
ATOM 3269 N N . LEU A 1 439 ? -3.789 -19.914 -12.676 1.00 97.75 439 LEU A N 1
ATOM 3270 C CA . LEU A 1 439 ? -2.572 -20.478 -13.272 1.00 97.75 439 LEU A CA 1
ATOM 3271 C C . LEU A 1 439 ? -2.409 -21.976 -12.961 1.00 97.75 439 LEU A C 1
ATOM 3273 O O . LEU A 1 439 ? -2.056 -22.741 -13.859 1.00 97.75 439 LEU A O 1
ATOM 3277 N N . ARG A 1 440 ? -2.703 -22.411 -11.723 1.00 95.94 440 ARG A N 1
ATOM 3278 C CA . ARG A 1 440 ? -2.700 -23.841 -11.358 1.00 95.94 440 ARG A CA 1
ATOM 3279 C C . ARG A 1 440 ? -3.743 -24.628 -12.142 1.00 95.94 440 ARG A C 1
ATOM 3281 O O . ARG A 1 440 ? -3.387 -25.622 -12.760 1.00 95.94 440 ARG A O 1
ATOM 3288 N N . GLY A 1 441 ? -4.986 -24.148 -12.183 1.00 95.75 441 GLY A N 1
ATOM 3289 C CA . GLY A 1 441 ? -6.062 -24.810 -12.921 1.00 95.75 441 GLY A CA 1
ATOM 3290 C C . GLY A 1 441 ? -5.754 -24.951 -14.416 1.00 95.75 441 GLY A C 1
ATOM 3291 O O . GLY A 1 441 ? -6.016 -25.998 -15.003 1.00 95.75 441 GLY A O 1
ATOM 3292 N N . LEU A 1 442 ? -5.124 -23.938 -15.026 1.00 97.19 442 LEU A N 1
ATOM 3293 C CA . LEU A 1 442 ? -4.643 -24.020 -16.409 1.00 97.19 442 LEU A CA 1
ATOM 3294 C C . LEU A 1 442 ? -3.553 -25.087 -16.575 1.00 97.19 442 LEU A C 1
ATOM 3296 O O . LEU A 1 442 ? -3.621 -25.885 -17.508 1.00 97.19 442 LEU A O 1
ATOM 3300 N N . ALA A 1 443 ? -2.560 -25.122 -15.683 1.00 95.69 443 ALA A N 1
ATOM 3301 C CA . ALA A 1 443 ? -1.479 -26.105 -15.735 1.00 95.69 443 ALA A CA 1
ATOM 3302 C C . ALA A 1 443 ? -2.003 -27.544 -15.544 1.00 95.69 443 ALA A C 1
ATOM 3304 O O . ALA A 1 443 ? -1.647 -28.443 -16.310 1.00 95.69 443 ALA A O 1
ATOM 3305 N N . GLU A 1 444 ? -2.901 -27.754 -14.580 1.00 94.44 444 GLU A N 1
ATOM 3306 C CA . GLU A 1 444 ? -3.562 -29.038 -14.310 1.00 94.44 444 GLU A CA 1
ATOM 3307 C C . GLU A 1 444 ? -4.356 -29.527 -15.531 1.00 94.44 444 GLU A C 1
ATOM 3309 O O . GLU A 1 444 ? -4.162 -30.656 -15.986 1.00 94.44 444 GLU A O 1
ATOM 3314 N N . ALA A 1 445 ? -5.171 -28.663 -16.146 1.00 94.94 445 ALA A N 1
ATOM 3315 C CA . ALA A 1 445 ? -5.951 -28.996 -17.344 1.00 94.94 445 ALA A CA 1
ATOM 3316 C C . ALA A 1 445 ? -5.089 -29.299 -18.591 1.00 94.94 445 ALA A C 1
ATOM 3318 O O . ALA A 1 445 ? -5.562 -29.906 -19.563 1.00 94.94 445 ALA A O 1
ATOM 3319 N N . LEU A 1 446 ? -3.822 -28.878 -18.578 1.00 94.56 446 LEU A N 1
ATOM 3320 C CA . LEU A 1 446 ? -2.820 -29.172 -19.603 1.00 94.56 446 LEU A CA 1
ATOM 3321 C C . LEU A 1 446 ? -1.950 -30.397 -19.266 1.00 94.56 446 LEU A C 1
ATOM 3323 O O . LEU A 1 446 ? -1.119 -30.782 -20.086 1.00 94.56 446 LEU A O 1
ATOM 3327 N N . GLY A 1 447 ? -2.164 -31.038 -18.112 1.00 88.69 447 GLY A N 1
ATOM 3328 C CA . GLY A 1 447 ? -1.481 -32.271 -17.717 1.00 88.69 447 GLY A CA 1
ATOM 3329 C C . GLY A 1 447 ? -0.110 -32.068 -17.066 1.00 88.69 447 GLY A C 1
ATOM 3330 O O . GLY A 1 447 ? 0.710 -32.986 -17.117 1.00 88.69 447 GLY A O 1
ATOM 3331 N N . ALA A 1 448 ? 0.142 -30.907 -16.447 1.00 84.12 448 ALA A N 1
ATOM 3332 C CA . ALA A 1 448 ? 1.431 -30.542 -15.843 1.00 84.12 448 ALA A CA 1
ATOM 3333 C C . ALA A 1 448 ? 2.019 -31.590 -14.876 1.00 84.12 448 ALA A C 1
ATOM 3335 O O . ALA A 1 448 ? 3.234 -31.732 -14.796 1.00 84.12 448 ALA A O 1
ATOM 3336 N N . GLU A 1 449 ? 1.179 -32.343 -14.157 1.00 76.56 449 GLU A N 1
ATOM 3337 C CA . GLU A 1 449 ? 1.633 -33.365 -13.196 1.00 76.56 449 GLU A CA 1
ATOM 3338 C C . GLU A 1 449 ? 2.181 -34.639 -13.857 1.00 76.56 449 GLU A C 1
ATOM 3340 O O . GLU A 1 449 ? 2.901 -35.409 -13.225 1.00 76.56 449 GLU A O 1
ATOM 3345 N N . THR A 1 450 ? 1.832 -34.879 -15.122 1.00 77.88 450 THR A N 1
ATOM 3346 C CA . THR A 1 450 ? 2.119 -36.145 -15.822 1.00 77.88 450 THR A CA 1
ATOM 3347 C C . THR A 1 450 ? 2.978 -35.967 -17.072 1.00 77.88 450 THR A C 1
ATOM 3349 O O . THR A 1 450 ? 3.595 -36.927 -17.533 1.00 77.88 450 THR A O 1
ATOM 3352 N N . GLY A 1 451 ? 3.037 -34.753 -17.624 1.00 76.69 451 GLY A N 1
ATOM 3353 C CA . GLY A 1 451 ? 3.833 -34.426 -18.803 1.00 76.69 451 GLY A CA 1
ATOM 3354 C C . GLY A 1 451 ? 5.250 -33.953 -18.456 1.00 76.69 451 GLY A C 1
ATOM 3355 O O . GLY A 1 451 ? 5.451 -33.305 -17.428 1.00 76.69 451 GLY A O 1
ATOM 3356 N N . PRO A 1 452 ? 6.256 -34.225 -19.309 1.00 83.69 452 PRO A N 1
ATOM 3357 C CA . PRO A 1 452 ? 7.568 -33.613 -19.149 1.00 83.69 452 PRO A CA 1
ATOM 3358 C C . PRO A 1 452 ? 7.490 -32.093 -19.398 1.00 83.69 452 PRO A C 1
ATOM 3360 O O . PRO A 1 452 ? 6.673 -31.649 -20.211 1.00 83.69 452 PRO A O 1
ATOM 3363 N N . PRO A 1 453 ? 8.366 -31.285 -18.769 1.00 87.94 453 PRO A N 1
ATOM 3364 C CA . PRO A 1 453 ? 8.515 -29.877 -19.117 1.00 87.94 453 PRO A CA 1
ATOM 3365 C C . PRO A 1 453 ? 8.812 -29.706 -20.609 1.00 87.94 453 PRO A C 1
ATOM 3367 O O . PRO A 1 453 ? 9.657 -30.413 -21.165 1.00 87.94 453 PRO A O 1
ATOM 3370 N N . ARG A 1 454 ? 8.155 -28.740 -21.251 1.00 92.56 454 ARG A N 1
ATOM 3371 C CA . ARG A 1 454 ? 8.471 -28.341 -22.623 1.00 92.56 454 ARG A CA 1
ATOM 3372 C C . ARG A 1 454 ? 9.689 -27.425 -22.627 1.00 92.56 454 ARG A C 1
ATOM 3374 O O . ARG A 1 454 ? 9.851 -26.588 -21.738 1.00 92.56 454 ARG A O 1
ATOM 3381 N N . ALA A 1 455 ? 10.534 -27.577 -23.644 1.00 92.94 455 ALA A N 1
ATOM 3382 C CA . ALA A 1 455 ? 11.609 -26.626 -23.894 1.00 92.94 455 ALA A CA 1
ATOM 3383 C C . ALA A 1 455 ? 11.019 -25.237 -24.175 1.00 92.94 455 ALA A C 1
ATOM 3385 O O . ALA A 1 455 ? 9.951 -25.124 -24.779 1.00 92.94 455 ALA A O 1
ATOM 3386 N N . VAL A 1 456 ? 11.717 -24.190 -23.736 1.00 95.62 456 VAL A N 1
ATOM 3387 C CA . VAL A 1 456 ? 11.347 -22.815 -24.083 1.00 95.62 456 VAL A CA 1
ATOM 3388 C C . VAL A 1 456 ? 11.518 -22.644 -25.591 1.00 95.62 456 VAL A C 1
ATOM 3390 O O . VAL A 1 456 ? 12.576 -22.974 -26.123 1.00 95.62 456 VAL A O 1
ATOM 3393 N N . TRP A 1 457 ? 10.491 -22.148 -26.285 1.00 96.06 457 TRP A N 1
ATOM 3394 C CA . TRP A 1 457 ? 10.510 -22.032 -27.753 1.00 96.06 457 TRP A CA 1
ATOM 3395 C C . TRP A 1 457 ? 11.451 -20.931 -28.279 1.00 96.06 457 TRP A C 1
ATOM 3397 O O . TRP A 1 457 ? 11.725 -20.878 -29.475 1.00 96.06 457 TRP A O 1
ATOM 3407 N N . ALA A 1 458 ? 11.950 -20.068 -27.390 1.00 94.81 458 ALA A N 1
ATOM 3408 C CA . ALA A 1 458 ? 12.822 -18.936 -27.686 1.00 94.81 458 ALA A CA 1
ATOM 3409 C C . ALA A 1 458 ? 14.132 -18.991 -26.864 1.00 94.81 458 ALA A C 1
ATOM 3411 O O . ALA A 1 458 ? 14.150 -19.580 -25.776 1.00 94.81 458 ALA A O 1
ATOM 3412 N N . PRO A 1 459 ? 15.230 -18.363 -27.334 1.00 94.06 459 PRO A N 1
ATOM 3413 C CA . PRO A 1 459 ? 16.530 -18.391 -26.659 1.00 94.06 459 PRO A CA 1
ATOM 3414 C C . PRO A 1 459 ? 16.523 -17.558 -25.365 1.00 94.06 459 PRO A C 1
ATOM 3416 O O . PRO A 1 459 ? 16.755 -16.351 -25.369 1.00 94.06 459 PRO A O 1
ATOM 3419 N N . ILE A 1 460 ? 16.269 -18.208 -24.225 1.00 93.25 460 ILE A N 1
ATOM 3420 C CA . ILE A 1 460 ? 16.036 -17.522 -22.941 1.00 93.25 460 ILE A CA 1
ATOM 3421 C C . ILE A 1 460 ? 17.210 -16.655 -22.462 1.00 93.25 460 ILE A C 1
ATOM 3423 O O . ILE A 1 460 ? 16.987 -15.623 -21.834 1.00 93.25 460 ILE A O 1
ATOM 3427 N N . GLU A 1 461 ? 18.454 -17.032 -22.766 1.00 92.56 461 GLU A N 1
ATOM 3428 C CA . GLU A 1 461 ? 19.628 -16.254 -22.349 1.00 92.56 461 GLU A CA 1
ATOM 3429 C C . GLU A 1 461 ? 19.782 -14.953 -23.152 1.00 92.56 461 GLU A C 1
ATOM 3431 O O . GLU A 1 461 ? 20.152 -13.924 -22.587 1.00 92.56 461 GLU A O 1
ATOM 3436 N N . GLU A 1 462 ? 19.423 -14.955 -24.440 1.00 94.75 462 GLU A N 1
ATOM 3437 C CA . GLU A 1 462 ? 19.400 -13.739 -25.268 1.00 94.75 462 GLU A CA 1
ATOM 3438 C C . GLU A 1 462 ? 18.300 -12.778 -24.799 1.00 94.75 462 GLU A C 1
ATOM 3440 O O . GLU A 1 462 ? 18.529 -11.575 -24.667 1.00 94.75 462 GLU A O 1
ATOM 3445 N N . ILE A 1 463 ? 17.130 -13.324 -24.449 1.00 94.75 463 ILE A N 1
ATOM 3446 C CA . ILE A 1 463 ? 16.018 -12.571 -23.850 1.00 94.75 463 ILE A CA 1
ATOM 3447 C C . ILE A 1 463 ? 16.467 -11.912 -22.531 1.00 94.75 463 ILE A C 1
ATOM 3449 O O . ILE A 1 463 ? 16.255 -10.721 -22.312 1.00 94.75 463 ILE A O 1
ATOM 3453 N N . ARG A 1 464 ? 17.172 -12.648 -21.663 1.00 93.06 464 ARG A N 1
ATOM 3454 C CA . ARG A 1 464 ? 17.693 -12.092 -20.400 1.00 93.06 464 ARG A CA 1
ATOM 3455 C C . ARG A 1 464 ? 18.680 -10.952 -20.614 1.00 93.06 464 ARG A C 1
ATOM 3457 O O . ARG A 1 464 ? 18.616 -9.959 -19.888 1.00 93.06 464 ARG A O 1
ATOM 3464 N N . ALA A 1 465 ? 19.574 -11.074 -21.593 1.00 92.25 465 ALA A N 1
ATOM 3465 C CA . ALA A 1 465 ? 20.535 -10.022 -21.915 1.00 92.25 465 ALA A CA 1
ATOM 3466 C C . ALA A 1 465 ? 19.836 -8.729 -22.391 1.00 92.25 465 ALA A C 1
ATOM 3468 O O . ALA A 1 465 ? 20.214 -7.630 -21.977 1.00 92.25 465 ALA A O 1
ATOM 3469 N N . ALA A 1 466 ? 18.762 -8.867 -23.172 1.00 93.31 466 ALA A N 1
ATOM 3470 C CA . ALA A 1 466 ? 17.983 -7.769 -23.744 1.00 93.31 466 ALA A CA 1
ATOM 3471 C C . ALA A 1 466 ? 17.211 -6.913 -22.715 1.00 93.31 466 ALA A C 1
ATOM 3473 O O . ALA A 1 466 ? 16.871 -5.753 -22.980 1.00 93.31 466 ALA A O 1
ATOM 3474 N N . ALA A 1 467 ? 16.950 -7.431 -21.509 1.00 90.38 467 ALA A N 1
ATOM 3475 C CA . ALA A 1 467 ? 16.177 -6.741 -20.470 1.00 90.38 467 ALA A CA 1
ATOM 3476 C C . ALA A 1 467 ? 16.769 -5.381 -20.030 1.00 90.38 467 ALA A C 1
ATOM 3478 O O . ALA A 1 467 ? 16.040 -4.514 -19.532 1.00 90.38 467 ALA A O 1
ATOM 3479 N N . TRP A 1 468 ? 18.075 -5.171 -20.223 1.00 86.00 468 TRP A N 1
ATOM 3480 C CA . TRP A 1 468 ? 18.817 -4.009 -19.711 1.00 86.00 468 TRP A CA 1
ATOM 3481 C C . TRP A 1 468 ? 19.258 -3.009 -20.782 1.00 86.00 468 TRP A C 1
ATOM 3483 O O . TRP A 1 468 ? 19.906 -2.014 -20.464 1.00 86.00 468 TRP A O 1
ATOM 3493 N N . GLU A 1 469 ? 18.874 -3.223 -22.038 1.00 86.94 469 GLU A N 1
ATOM 3494 C CA . GLU A 1 469 ? 19.141 -2.263 -23.107 1.00 86.94 469 GLU A CA 1
ATOM 3495 C C . GLU A 1 469 ? 18.373 -0.946 -22.865 1.00 86.94 469 GLU A C 1
ATOM 3497 O O . GLU A 1 469 ? 17.219 -0.929 -22.405 1.00 86.94 469 GLU A O 1
ATOM 3502 N N . THR A 1 470 ? 19.016 0.181 -23.171 1.00 86.88 470 THR A N 1
ATOM 3503 C CA . THR A 1 470 ? 18.424 1.521 -23.089 1.00 86.88 470 THR A CA 1
ATOM 3504 C C . THR A 1 470 ? 18.715 2.293 -24.378 1.00 86.88 470 THR A C 1
ATOM 3506 O O . THR A 1 470 ? 19.847 2.237 -24.861 1.00 86.88 470 THR A O 1
ATOM 3509 N N . PRO A 1 471 ? 17.730 3.014 -24.947 1.00 85.25 471 PRO A N 1
ATOM 3510 C CA . PRO A 1 471 ? 17.927 3.798 -26.169 1.00 85.25 471 PRO A CA 1
ATOM 3511 C C . PRO A 1 471 ? 18.788 5.051 -25.937 1.00 85.25 471 PRO A C 1
ATOM 3513 O O . PRO A 1 471 ? 19.304 5.637 -26.883 1.00 85.25 471 PRO A O 1
ATOM 3516 N N . GLU A 1 472 ? 18.956 5.470 -24.680 1.00 87.94 472 GLU A N 1
ATOM 3517 C CA . GLU A 1 472 ? 19.742 6.640 -24.283 1.00 87.94 472 GLU A CA 1
ATOM 3518 C C . GLU A 1 472 ? 20.800 6.226 -23.238 1.00 87.94 472 GLU A C 1
ATOM 3520 O O . GLU A 1 472 ? 20.652 6.550 -22.056 1.00 87.94 472 GLU A O 1
ATOM 3525 N N . PRO A 1 473 ? 21.851 5.473 -23.612 1.00 89.25 473 PRO A N 1
ATOM 3526 C CA . PRO A 1 473 ? 22.885 5.077 -22.663 1.00 89.25 473 PRO A CA 1
ATOM 3527 C C . PRO A 1 473 ? 23.665 6.298 -22.165 1.00 89.25 473 PRO A C 1
ATOM 3529 O O . PRO A 1 473 ? 23.955 7.225 -22.921 1.00 89.25 473 PRO A O 1
ATOM 3532 N N . ALA A 1 474 ? 24.006 6.288 -20.878 1.00 92.62 474 ALA A N 1
ATOM 3533 C CA . ALA A 1 474 ? 24.926 7.258 -20.295 1.00 92.62 474 ALA A CA 1
ATOM 3534 C C . ALA A 1 474 ? 26.387 6.861 -20.569 1.00 92.62 474 ALA A C 1
ATOM 3536 O O . ALA A 1 474 ? 26.664 5.711 -20.920 1.00 92.62 474 ALA A O 1
ATOM 3537 N N . SER A 1 475 ? 27.327 7.790 -20.367 1.00 94.88 475 SER A N 1
ATOM 3538 C CA . SER A 1 475 ? 28.757 7.471 -20.455 1.00 94.88 475 SER A CA 1
ATOM 3539 C C . SER A 1 475 ? 29.175 6.435 -19.393 1.00 94.88 475 SER A C 1
ATOM 3541 O O . SER A 1 475 ? 28.512 6.322 -18.350 1.00 94.88 475 SER A O 1
ATOM 3543 N N . PRO A 1 476 ? 30.273 5.683 -19.605 1.00 94.50 476 PRO A N 1
ATOM 3544 C CA . PRO A 1 476 ? 30.781 4.724 -18.622 1.00 94.50 476 PRO A CA 1
ATOM 3545 C C . PRO A 1 476 ? 31.037 5.333 -17.235 1.00 94.50 476 PRO A C 1
ATOM 3547 O O . PRO A 1 476 ? 30.752 4.699 -16.218 1.00 94.50 476 PRO A O 1
ATOM 3550 N N . GLU A 1 477 ? 31.520 6.574 -17.179 1.00 94.38 477 GLU A N 1
ATOM 3551 C CA . GLU A 1 477 ? 31.824 7.308 -15.945 1.00 94.38 477 GLU A CA 1
ATOM 3552 C C . GLU A 1 477 ? 30.547 7.610 -15.151 1.00 94.38 477 GLU A C 1
ATOM 3554 O O . GLU A 1 477 ? 30.474 7.356 -13.944 1.00 94.38 477 GLU A O 1
ATOM 3559 N N . ILE A 1 478 ? 29.501 8.083 -15.835 1.00 96.56 478 ILE A N 1
ATOM 3560 C CA . ILE A 1 478 ? 28.188 8.327 -15.228 1.00 96.56 478 ILE A CA 1
ATOM 3561 C C . ILE A 1 478 ? 27.568 7.004 -14.769 1.00 96.56 478 ILE A C 1
ATOM 3563 O O . ILE A 1 478 ? 27.090 6.902 -13.636 1.00 96.56 478 ILE A O 1
ATOM 3567 N N . ALA A 1 479 ? 27.607 5.970 -15.616 1.00 94.94 479 ALA A N 1
ATOM 3568 C CA . ALA A 1 479 ? 27.069 4.651 -15.295 1.00 94.94 479 ALA A CA 1
ATOM 3569 C C . ALA A 1 479 ? 27.742 4.040 -14.054 1.00 94.94 479 ALA A C 1
ATOM 3571 O O . ALA A 1 479 ? 27.060 3.447 -13.214 1.00 94.94 479 ALA A O 1
ATOM 3572 N N . ARG A 1 480 ? 29.058 4.229 -13.903 1.00 94.56 480 ARG A N 1
ATOM 3573 C CA . ARG A 1 480 ? 29.824 3.820 -12.720 1.00 94.56 480 ARG A CA 1
ATOM 3574 C C . ARG A 1 480 ? 29.351 4.536 -11.454 1.00 94.56 480 ARG A C 1
ATOM 3576 O O . ARG A 1 480 ? 29.098 3.871 -10.454 1.00 94.56 480 ARG A O 1
ATOM 3583 N N . GLY A 1 481 ? 29.183 5.859 -11.500 1.00 96.88 481 GLY A N 1
ATOM 3584 C CA . GLY A 1 481 ? 28.697 6.636 -10.355 1.00 96.88 481 GLY A CA 1
ATOM 3585 C C . GLY A 1 481 ? 27.277 6.243 -9.929 1.00 96.88 481 GLY A C 1
ATOM 3586 O O . GLY A 1 481 ? 27.040 5.975 -8.751 1.00 96.88 481 GLY A O 1
ATOM 3587 N N . ARG A 1 482 ? 26.344 6.126 -10.888 1.00 96.19 482 ARG A N 1
ATOM 3588 C CA . ARG A 1 482 ? 24.959 5.677 -10.624 1.00 96.19 482 ARG A CA 1
ATOM 3589 C C . ARG A 1 482 ? 24.926 4.283 -9.995 1.00 96.19 482 ARG A C 1
ATOM 3591 O O . ARG A 1 482 ? 24.214 4.062 -9.016 1.00 96.19 482 ARG A O 1
ATOM 3598 N N . ARG A 1 483 ? 25.738 3.365 -10.529 1.00 96.00 483 ARG A N 1
ATOM 3599 C CA . ARG A 1 483 ? 25.899 2.004 -10.005 1.00 96.00 483 ARG A CA 1
ATOM 3600 C C . ARG A 1 483 ? 26.400 2.004 -8.571 1.00 96.00 483 ARG A C 1
ATOM 3602 O O . ARG A 1 483 ? 25.787 1.340 -7.745 1.00 96.00 483 ARG A O 1
ATOM 3609 N N . GLY A 1 484 ? 27.459 2.757 -8.281 1.00 97.81 484 GLY A N 1
ATOM 3610 C CA . GLY A 1 484 ? 28.018 2.837 -6.935 1.00 97.81 484 GLY A CA 1
ATOM 3611 C C . GLY A 1 484 ? 26.994 3.333 -5.914 1.00 97.81 484 GLY A C 1
ATOM 3612 O O . GLY A 1 484 ? 26.875 2.764 -4.834 1.00 97.81 484 GLY A O 1
ATOM 3613 N N . VAL A 1 485 ? 26.181 4.334 -6.270 1.00 97.94 485 VAL A N 1
ATOM 3614 C CA . VAL A 1 485 ? 25.095 4.806 -5.395 1.00 97.94 485 VAL A CA 1
ATOM 3615 C C . VAL A 1 485 ? 24.069 3.697 -5.136 1.00 97.94 485 VAL A C 1
ATOM 3617 O O . VAL A 1 485 ? 23.712 3.451 -3.984 1.00 97.94 485 VAL A O 1
ATOM 3620 N N . ALA A 1 486 ? 23.618 2.994 -6.179 1.00 96.19 486 ALA A N 1
ATOM 3621 C CA . ALA A 1 486 ? 22.668 1.891 -6.026 1.00 96.19 486 ALA A CA 1
ATOM 3622 C C . ALA A 1 486 ? 23.236 0.729 -5.187 1.00 96.19 486 ALA A C 1
ATOM 3624 O O . ALA A 1 486 ? 22.509 0.139 -4.390 1.00 96.19 486 ALA A O 1
ATOM 3625 N N . GLU A 1 487 ? 24.527 0.421 -5.329 1.00 97.56 487 GLU A N 1
ATOM 3626 C CA . GLU A 1 487 ? 25.223 -0.610 -4.549 1.00 97.56 487 GLU A CA 1
ATOM 3627 C C . GLU A 1 487 ? 25.312 -0.262 -3.063 1.00 97.56 487 GLU A C 1
ATOM 3629 O O . GLU A 1 487 ? 25.067 -1.130 -2.229 1.00 97.56 487 GLU A O 1
ATOM 3634 N N . VAL A 1 488 ? 25.563 1.004 -2.717 1.00 98.31 488 VAL A N 1
ATOM 3635 C CA . VAL A 1 488 ? 25.558 1.444 -1.313 1.00 98.31 488 VAL A CA 1
ATOM 3636 C C . VAL A 1 488 ? 24.183 1.235 -0.670 1.00 98.31 488 VAL A C 1
ATOM 3638 O O . VAL A 1 488 ? 24.085 0.738 0.454 1.00 98.31 488 VAL A O 1
ATOM 3641 N N . LEU A 1 489 ? 23.101 1.577 -1.378 1.00 97.25 489 LEU A N 1
ATOM 3642 C CA . LEU A 1 489 ? 21.742 1.320 -0.888 1.00 97.25 489 LEU A CA 1
ATOM 3643 C C . LEU A 1 489 ? 21.478 -0.187 -0.761 1.00 97.25 489 LEU A C 1
ATOM 3645 O O . LEU A 1 489 ? 20.909 -0.626 0.241 1.00 97.25 489 LEU A O 1
ATOM 3649 N N . ALA A 1 490 ? 21.907 -0.974 -1.752 1.00 96.19 490 ALA A N 1
ATOM 3650 C CA . ALA A 1 490 ? 21.768 -2.426 -1.749 1.00 96.19 490 ALA A CA 1
ATOM 3651 C C . ALA A 1 490 ? 22.467 -3.075 -0.547 1.00 96.19 490 ALA A C 1
ATOM 3653 O O . ALA A 1 490 ? 21.887 -3.960 0.080 1.00 96.19 490 ALA A O 1
ATOM 3654 N N . GLU A 1 491 ? 23.672 -2.616 -0.199 1.00 96.94 491 GLU A N 1
ATOM 3655 C CA . GLU A 1 491 ? 24.438 -3.113 0.946 1.00 96.94 491 GLU A CA 1
ATOM 3656 C C . GLU A 1 491 ? 23.692 -2.869 2.264 1.00 96.94 491 GLU A C 1
ATOM 3658 O O . GLU A 1 491 ? 23.514 -3.792 3.062 1.00 96.94 491 GLU A O 1
ATOM 3663 N N . VAL A 1 492 ? 23.186 -1.650 2.485 1.00 97.19 492 VAL A N 1
ATOM 3664 C CA . VAL A 1 492 ? 22.422 -1.333 3.703 1.00 97.19 492 VAL A CA 1
ATOM 3665 C C . VAL A 1 492 ? 21.139 -2.159 3.783 1.00 97.19 492 VAL A C 1
ATOM 3667 O O . VAL A 1 492 ? 20.865 -2.758 4.824 1.00 97.19 492 VAL A O 1
ATOM 3670 N N . LEU A 1 493 ? 20.375 -2.237 2.690 1.00 95.69 493 LEU A N 1
ATOM 3671 C CA . LEU A 1 493 ? 19.137 -3.020 2.638 1.00 95.69 493 LEU A CA 1
ATOM 3672 C C . LEU A 1 493 ? 19.404 -4.520 2.835 1.00 95.69 493 LEU A C 1
ATOM 3674 O O . LEU A 1 493 ? 18.620 -5.193 3.500 1.00 95.69 493 LEU A O 1
ATOM 3678 N N . GLY A 1 494 ? 20.506 -5.043 2.291 1.00 94.38 494 GLY A N 1
ATOM 3679 C CA . GLY A 1 494 ? 20.892 -6.453 2.401 1.00 94.38 494 GLY A CA 1
ATOM 3680 C C . GLY A 1 494 ? 21.264 -6.880 3.821 1.00 94.38 494 GLY A C 1
ATOM 3681 O O . GLY A 1 494 ? 21.108 -8.047 4.168 1.00 94.38 494 GLY A O 1
ATOM 3682 N N . ASN A 1 495 ? 21.683 -5.930 4.659 1.00 93.44 495 ASN A N 1
ATOM 3683 C CA . ASN A 1 495 ? 21.991 -6.162 6.070 1.00 93.44 495 ASN A CA 1
ATOM 3684 C C . ASN A 1 495 ? 20.758 -6.096 6.984 1.00 93.44 495 ASN A C 1
ATOM 3686 O O . ASN A 1 495 ? 20.865 -6.336 8.190 1.00 93.44 495 ASN A O 1
ATOM 3690 N N . TRP A 1 496 ? 19.584 -5.739 6.458 1.00 92.44 496 TRP A N 1
ATOM 3691 C CA . TRP A 1 496 ? 18.371 -5.636 7.258 1.00 92.44 496 TRP A CA 1
ATOM 3692 C C . TRP A 1 496 ? 17.514 -6.897 7.184 1.00 92.44 496 TRP A C 1
ATOM 3694 O O . TRP A 1 496 ? 17.321 -7.468 6.112 1.00 92.44 496 TRP A O 1
ATOM 3704 N N . PRO A 1 497 ? 16.891 -7.296 8.304 1.00 83.62 497 PRO A N 1
ATOM 3705 C CA . PRO A 1 497 ? 15.825 -8.277 8.255 1.00 83.62 497 PRO A CA 1
ATOM 3706 C C . PRO A 1 497 ? 14.583 -7.641 7.619 1.00 83.62 497 PRO A C 1
ATOM 3708 O O . PRO A 1 497 ? 14.102 -6.610 8.090 1.00 83.62 497 PRO A O 1
ATOM 3711 N N . ARG A 1 498 ? 14.035 -8.286 6.581 1.00 84.31 498 ARG A N 1
ATOM 3712 C CA . ARG A 1 498 ? 12.787 -7.875 5.903 1.00 84.31 498 ARG A CA 1
ATOM 3713 C C . ARG A 1 498 ? 12.803 -6.391 5.486 1.00 84.31 498 ARG A C 1
ATOM 3715 O O . ARG A 1 498 ? 11.980 -5.613 5.982 1.00 84.31 498 ARG A O 1
ATOM 3722 N N . PRO A 1 499 ? 13.746 -5.987 4.619 1.00 91.50 499 PRO A N 1
ATOM 3723 C CA . PRO A 1 499 ? 13.858 -4.602 4.196 1.00 91.50 499 PRO A CA 1
ATOM 3724 C C . PRO A 1 499 ? 12.632 -4.190 3.377 1.00 91.50 499 PRO A C 1
ATOM 3726 O O . PRO A 1 499 ? 12.154 -4.934 2.517 1.00 91.50 499 PRO A O 1
ATOM 3729 N N . VAL A 1 500 ? 12.148 -2.979 3.632 1.00 93.56 500 VAL A N 1
ATOM 3730 C CA . VAL A 1 500 ? 11.133 -2.315 2.812 1.00 93.56 500 VAL A CA 1
ATOM 3731 C C . VAL A 1 500 ? 11.710 -1.003 2.305 1.00 93.56 500 VAL A C 1
ATOM 3733 O O . VAL A 1 500 ? 12.293 -0.243 3.077 1.00 93.56 500 VAL A O 1
ATOM 3736 N N . LEU A 1 501 ? 11.533 -0.733 1.017 1.00 94.38 501 LEU A N 1
ATOM 3737 C CA . LEU A 1 501 ? 11.839 0.558 0.415 1.00 94.38 501 LEU A CA 1
ATOM 3738 C C . LEU A 1 501 ? 10.524 1.267 0.079 1.00 94.38 501 LEU A C 1
ATOM 3740 O O . LEU A 1 501 ? 9.680 0.717 -0.621 1.00 94.38 501 LEU A O 1
ATOM 3744 N N . VAL A 1 502 ? 10.343 2.481 0.579 1.00 94.25 502 VAL A N 1
ATOM 3745 C CA . VAL A 1 502 ? 9.271 3.383 0.148 1.00 94.25 502 VAL A CA 1
ATOM 3746 C C . VAL A 1 502 ? 9.906 4.464 -0.714 1.00 94.25 502 VAL A C 1
ATOM 3748 O O . VAL A 1 502 ? 10.699 5.254 -0.212 1.00 94.25 502 VAL A O 1
ATOM 3751 N N . ASP A 1 503 ? 9.586 4.497 -2.001 1.00 92.69 503 ASP A N 1
ATOM 3752 C CA . ASP A 1 503 ? 10.135 5.479 -2.930 1.00 92.69 503 ASP A CA 1
ATOM 3753 C C . ASP A 1 503 ? 9.104 6.548 -3.295 1.00 92.69 503 ASP A C 1
ATOM 3755 O O . ASP A 1 503 ? 8.020 6.275 -3.805 1.00 92.69 503 ASP A O 1
ATOM 3759 N N . ASP A 1 504 ? 9.488 7.791 -3.058 1.00 91.62 504 ASP A N 1
ATOM 3760 C CA . ASP A 1 504 ? 8.762 8.999 -3.433 1.00 91.62 504 ASP A CA 1
ATOM 3761 C C . ASP A 1 504 ? 9.755 10.024 -4.003 1.00 91.62 504 ASP A C 1
ATOM 3763 O O . ASP A 1 504 ? 9.725 11.221 -3.722 1.00 91.62 504 ASP A O 1
ATOM 3767 N N . SER A 1 505 ? 10.722 9.519 -4.774 1.00 88.94 505 SER A N 1
ATOM 3768 C CA . SER A 1 505 ? 11.785 10.321 -5.381 1.00 88.94 505 SER A CA 1
ATOM 3769 C C . SER A 1 505 ? 11.635 10.542 -6.873 1.00 88.94 505 SER A C 1
ATOM 3771 O O . SER A 1 505 ? 12.263 11.449 -7.420 1.00 88.94 505 SER A O 1
ATOM 3773 N N . GLN A 1 506 ? 10.775 9.755 -7.526 1.00 84.31 506 GLN A N 1
ATOM 3774 C CA . GLN A 1 506 ? 10.488 9.824 -8.955 1.00 84.31 506 GLN A CA 1
ATOM 3775 C C . GLN A 1 506 ? 11.758 9.570 -9.800 1.00 84.31 506 GLN A C 1
ATOM 3777 O O . GLN A 1 506 ? 12.022 8.436 -10.205 1.00 84.31 506 GLN A O 1
ATOM 3782 N N . MET A 1 507 ? 12.587 10.597 -10.028 1.00 87.94 507 MET A N 1
ATOM 3783 C CA . MET A 1 507 ? 13.829 10.510 -10.809 1.00 87.94 507 MET A CA 1
ATOM 3784 C C . MET A 1 507 ? 14.823 9.503 -10.234 1.00 87.94 507 MET A C 1
ATOM 3786 O O . MET A 1 507 ? 15.338 8.657 -10.967 1.00 87.94 507 MET A O 1
ATOM 3790 N N . PHE A 1 508 ? 15.081 9.564 -8.927 1.00 91.19 508 PHE A N 1
ATOM 3791 C CA . PHE A 1 508 ? 16.018 8.640 -8.291 1.00 91.19 508 PHE A CA 1
ATOM 3792 C C . PHE A 1 508 ? 15.462 7.210 -8.243 1.00 91.19 508 PHE A C 1
ATOM 3794 O O . PHE A 1 508 ? 16.197 6.262 -8.509 1.00 91.19 508 PHE A O 1
ATOM 3801 N N . GLY A 1 509 ? 14.152 7.042 -8.062 1.00 89.69 509 GLY A N 1
ATOM 3802 C CA . GLY A 1 509 ? 13.469 5.763 -8.228 1.00 89.69 509 GLY A CA 1
ATOM 3803 C C . GLY A 1 509 ? 13.683 5.158 -9.618 1.00 89.69 509 GLY A C 1
ATOM 3804 O O . GLY A 1 509 ? 13.886 3.952 -9.744 1.00 89.69 509 GLY A O 1
ATOM 3805 N N . GLY A 1 510 ? 13.706 5.988 -10.668 1.00 88.38 510 GLY A N 1
ATOM 3806 C CA . GLY A 1 510 ? 14.064 5.562 -12.023 1.00 88.38 510 GLY A CA 1
ATOM 3807 C C . GLY A 1 510 ? 15.510 5.064 -12.133 1.00 88.38 510 GLY A C 1
ATOM 3808 O O . GLY A 1 510 ? 15.756 4.060 -12.795 1.00 88.38 510 GLY A O 1
ATOM 3809 N N . LEU A 1 511 ? 16.458 5.710 -11.445 1.00 90.69 511 LEU A N 1
ATOM 3810 C CA . LEU A 1 511 ? 17.843 5.229 -11.342 1.00 90.69 511 LEU A CA 1
ATOM 3811 C C . LEU A 1 511 ? 17.900 3.868 -10.641 1.00 90.69 511 LEU A C 1
ATOM 3813 O O . LEU A 1 511 ? 18.567 2.958 -11.134 1.00 90.69 511 LEU A O 1
ATOM 3817 N N . LEU A 1 512 ? 17.179 3.703 -9.528 1.00 89.56 512 LEU A N 1
ATOM 3818 C CA . LEU A 1 512 ? 17.103 2.417 -8.832 1.00 89.56 512 LEU A CA 1
ATOM 3819 C C . LEU A 1 512 ? 16.506 1.327 -9.725 1.00 89.56 512 LEU A C 1
ATOM 3821 O O . LEU A 1 512 ? 16.990 0.196 -9.692 1.00 89.56 512 LEU A O 1
ATOM 3825 N N . ALA A 1 513 ? 15.522 1.670 -10.562 1.00 86.25 513 ALA A N 1
ATOM 3826 C CA . ALA A 1 513 ? 14.880 0.729 -11.473 1.00 86.25 513 ALA A CA 1
ATOM 3827 C C . ALA A 1 513 ? 15.828 0.107 -12.507 1.00 86.25 513 ALA A C 1
ATOM 3829 O O . ALA A 1 513 ? 15.649 -1.049 -12.894 1.00 86.25 513 ALA A O 1
ATOM 3830 N N . GLU A 1 514 ? 16.884 0.823 -12.895 1.00 86.25 514 GLU A N 1
ATOM 3831 C CA . GLU A 1 514 ? 17.945 0.307 -13.773 1.00 86.25 514 GLU A CA 1
ATOM 3832 C C . GLU A 1 514 ? 18.956 -0.602 -13.043 1.00 86.25 514 GLU A C 1
ATOM 3834 O O . GLU A 1 514 ? 19.829 -1.217 -13.660 1.00 86.25 514 GLU A O 1
ATOM 3839 N N . HIS A 1 515 ? 18.856 -0.711 -11.717 1.00 88.44 515 HIS A N 1
ATOM 3840 C CA . HIS A 1 515 ? 19.783 -1.466 -10.875 1.00 88.44 515 HIS A CA 1
ATOM 3841 C C . HIS A 1 515 ? 19.094 -2.459 -9.942 1.00 88.44 515 HIS A C 1
ATOM 3843 O O . HIS A 1 515 ? 19.740 -3.011 -9.052 1.00 88.44 515 HIS A O 1
ATOM 3849 N N . TYR A 1 516 ? 17.812 -2.749 -10.157 1.00 84.62 516 TYR A N 1
ATOM 3850 C CA . TYR A 1 516 ? 17.055 -3.616 -9.264 1.00 84.62 516 TYR A CA 1
ATOM 3851 C C . TYR A 1 516 ? 17.681 -4.989 -9.052 1.00 84.62 516 TYR A C 1
ATOM 3853 O O . TYR A 1 516 ? 17.609 -5.513 -7.943 1.00 84.62 516 TYR A O 1
ATOM 3861 N N . ASP A 1 517 ? 18.324 -5.581 -10.059 1.00 85.25 517 ASP A N 1
ATOM 3862 C CA . ASP A 1 517 ? 19.003 -6.887 -9.942 1.00 85.25 517 ASP A CA 1
ATOM 3863 C C . ASP A 1 517 ? 20.159 -6.900 -8.942 1.00 85.25 517 ASP A C 1
ATOM 3865 O O . ASP A 1 517 ? 20.572 -7.969 -8.503 1.00 85.25 517 ASP A O 1
ATOM 3869 N N . ARG A 1 518 ? 20.605 -5.721 -8.502 1.00 86.25 518 ARG A N 1
ATOM 3870 C CA . ARG A 1 518 ? 21.592 -5.550 -7.433 1.00 86.25 518 ARG A CA 1
ATOM 3871 C C . ARG A 1 518 ? 20.962 -5.406 -6.050 1.00 86.25 518 ARG A C 1
ATOM 3873 O O . ARG A 1 518 ? 21.651 -5.621 -5.061 1.00 86.25 518 ARG A O 1
ATOM 3880 N N . LEU A 1 519 ? 19.682 -5.042 -5.965 1.00 89.31 519 LEU A N 1
ATOM 3881 C CA . LEU A 1 519 ? 18.976 -4.919 -4.692 1.00 89.31 519 LEU A CA 1
ATOM 3882 C C . LEU A 1 519 ? 18.654 -6.306 -4.103 1.00 89.31 519 LEU A C 1
ATOM 3884 O O . LEU A 1 519 ? 18.522 -7.278 -4.860 1.00 89.31 519 LEU A O 1
ATOM 3888 N N . PRO A 1 520 ? 18.488 -6.412 -2.768 1.00 89.69 520 PRO A N 1
ATOM 3889 C CA . PRO A 1 520 ? 18.214 -7.684 -2.110 1.00 89.69 520 PRO A CA 1
ATOM 3890 C C . PRO A 1 520 ? 17.012 -8.423 -2.700 1.00 89.69 520 PRO A C 1
ATOM 3892 O O . PRO A 1 520 ? 15.964 -7.842 -2.969 1.00 89.69 520 PRO A O 1
ATOM 3895 N N . ALA A 1 521 ? 17.154 -9.740 -2.831 1.00 82.88 521 ALA A N 1
ATOM 3896 C CA . ALA A 1 521 ? 16.158 -10.644 -3.399 1.00 82.88 521 ALA A CA 1
ATOM 3897 C C . ALA A 1 521 ? 14.773 -10.579 -2.723 1.00 82.88 521 ALA A C 1
ATOM 3899 O O . ALA A 1 521 ? 13.763 -10.834 -3.377 1.00 82.88 521 ALA A O 1
ATOM 3900 N N . GLU A 1 522 ? 14.729 -10.278 -1.424 1.00 81.88 522 GLU A N 1
ATOM 3901 C CA . GLU A 1 522 ? 13.496 -10.201 -0.627 1.00 81.88 522 GLU A CA 1
ATOM 3902 C C . GLU A 1 522 ? 12.986 -8.766 -0.429 1.00 81.88 522 GLU A C 1
ATOM 3904 O O . GLU A 1 522 ? 12.014 -8.558 0.299 1.00 81.88 522 GLU A O 1
ATOM 3909 N N . LEU A 1 523 ? 13.636 -7.774 -1.051 1.00 88.81 523 LEU A N 1
ATOM 3910 C CA . LEU A 1 523 ? 13.222 -6.381 -0.953 1.00 88.81 523 LEU A CA 1
ATOM 3911 C C . LEU A 1 523 ? 11.828 -6.200 -1.556 1.00 88.81 523 LEU A C 1
ATOM 3913 O O . LEU A 1 523 ? 11.567 -6.606 -2.688 1.00 88.81 523 LEU A O 1
ATOM 3917 N N . ARG A 1 524 ? 10.963 -5.518 -0.807 1.00 88.31 524 ARG A N 1
ATOM 3918 C CA . ARG A 1 524 ? 9.700 -4.984 -1.319 1.00 88.31 524 ARG A CA 1
ATOM 3919 C C . ARG A 1 524 ? 9.839 -3.485 -1.492 1.00 88.31 524 ARG A C 1
ATOM 3921 O O . ARG A 1 524 ? 10.220 -2.806 -0.535 1.00 88.31 524 ARG A O 1
ATOM 3928 N N . VAL A 1 525 ? 9.517 -2.980 -2.678 1.00 89.00 525 VAL A N 1
ATOM 3929 C CA . VAL A 1 525 ? 9.443 -1.536 -2.923 1.00 89.00 525 VAL A CA 1
ATOM 3930 C C . VAL A 1 525 ? 7.996 -1.120 -3.100 1.00 89.00 525 VAL A C 1
ATOM 3932 O O . VAL A 1 525 ? 7.238 -1.757 -3.830 1.00 89.00 525 VAL A O 1
ATOM 3935 N N . PHE A 1 526 ? 7.634 -0.023 -2.456 1.00 88.31 526 PHE A N 1
ATOM 3936 C CA . PHE A 1 526 ? 6.368 0.664 -2.643 1.00 88.31 526 PHE A CA 1
ATOM 3937 C C . PHE A 1 526 ? 6.671 2.046 -3.200 1.00 88.31 526 PHE A C 1
ATOM 3939 O O . PHE A 1 526 ? 7.397 2.809 -2.567 1.00 88.31 526 PHE A O 1
ATOM 3946 N N . GLY A 1 527 ? 6.152 2.346 -4.384 1.00 82.94 527 GLY A N 1
ATOM 3947 C CA . GLY A 1 527 ? 6.221 3.667 -4.995 1.00 82.94 527 GLY A CA 1
ATOM 3948 C C . GLY A 1 527 ? 4.835 4.295 -5.115 1.00 82.94 527 GLY A C 1
ATOM 3949 O O . GLY A 1 527 ? 3.813 3.630 -4.954 1.00 82.94 527 GLY A O 1
ATOM 3950 N N . GLY A 1 528 ? 4.776 5.595 -5.395 1.00 67.44 528 GLY A N 1
ATOM 3951 C CA . GLY A 1 528 ? 3.503 6.300 -5.567 1.00 67.44 528 GLY A CA 1
ATOM 3952 C C . GLY A 1 528 ? 2.819 5.968 -6.898 1.00 67.44 528 GLY A C 1
ATOM 3953 O O . GLY A 1 528 ? 3.096 6.610 -7.912 1.00 67.44 528 GLY A O 1
ATOM 3954 N N . HIS A 1 529 ? 1.873 5.021 -6.917 1.00 61.12 529 HIS A N 1
ATOM 3955 C CA . HIS A 1 529 ? 1.089 4.693 -8.119 1.00 61.12 529 HIS A CA 1
ATOM 3956 C C . HIS A 1 529 ? 0.083 5.803 -8.506 1.00 61.12 529 HIS A C 1
ATOM 3958 O O . HIS A 1 529 ? -0.358 5.862 -9.658 1.00 61.12 529 HIS A O 1
ATOM 3964 N N . GLY A 1 530 ? -0.284 6.685 -7.565 1.00 56.97 530 GLY A N 1
ATOM 3965 C CA . GLY A 1 530 ? -1.171 7.834 -7.781 1.00 56.97 530 GLY A CA 1
ATOM 3966 C C . GLY A 1 530 ? -0.469 9.127 -8.207 1.00 56.97 530 GLY A C 1
ATOM 3967 O O . GLY A 1 530 ? -1.150 10.124 -8.432 1.00 56.97 530 GLY A O 1
ATOM 3968 N N . GLY A 1 531 ? 0.866 9.135 -8.319 1.00 66.25 531 GLY A N 1
ATOM 3969 C CA . GLY A 1 531 ? 1.627 10.356 -8.616 1.00 66.25 531 GLY A CA 1
ATOM 3970 C C . GLY A 1 531 ? 1.581 11.396 -7.489 1.00 66.25 531 GLY A C 1
ATOM 3971 O O . GLY A 1 531 ? 1.801 12.581 -7.737 1.00 66.25 531 GLY A O 1
ATOM 3972 N N . PHE A 1 532 ? 1.267 10.972 -6.259 1.00 80.31 532 PHE A N 1
ATOM 3973 C CA . PHE A 1 532 ? 1.178 11.862 -5.108 1.00 80.31 532 PHE A CA 1
ATOM 3974 C C . PHE A 1 532 ? 2.566 12.122 -4.510 1.00 80.31 532 PHE A C 1
ATOM 3976 O O . PHE A 1 532 ? 3.068 11.335 -3.710 1.00 80.31 532 PHE A O 1
ATOM 3983 N N . VAL A 1 533 ? 3.172 13.249 -4.884 1.00 85.94 533 VAL A N 1
ATOM 3984 C CA . VAL A 1 533 ? 4.487 13.663 -4.376 1.00 85.94 533 VAL A CA 1
ATOM 3985 C C . VAL A 1 533 ? 4.373 14.161 -2.935 1.00 85.94 533 VAL A C 1
ATOM 3987 O O . VAL A 1 533 ? 3.658 15.126 -2.650 1.00 85.94 533 VAL A O 1
ATOM 3990 N N . GLY A 1 534 ? 5.116 13.528 -2.032 1.00 83.88 534 GLY A N 1
ATOM 3991 C CA . GLY A 1 534 ? 5.165 13.829 -0.602 1.00 83.88 534 GLY A CA 1
ATOM 3992 C C . GLY A 1 534 ? 4.517 12.762 0.280 1.00 83.88 534 GLY A C 1
ATOM 3993 O O . GLY A 1 534 ? 4.685 12.801 1.493 1.00 83.88 534 GLY A O 1
ATOM 3994 N N . GLY A 1 535 ? 3.805 11.777 -0.275 1.00 89.06 535 GLY A N 1
ATOM 3995 C CA . GLY A 1 535 ? 3.221 10.694 0.528 1.00 89.06 535 GLY A CA 1
ATOM 3996 C C . GLY A 1 535 ? 4.268 9.789 1.197 1.00 89.06 535 GLY A C 1
ATOM 3997 O O . GLY A 1 535 ? 3.986 9.183 2.235 1.00 89.06 535 GLY A O 1
ATOM 3998 N N . GLY A 1 536 ? 5.483 9.705 0.641 1.00 91.69 536 GLY A N 1
ATOM 3999 C CA . GLY A 1 536 ? 6.514 8.734 1.017 1.00 91.69 536 GLY A CA 1
ATOM 4000 C C . GLY A 1 536 ? 6.949 8.813 2.477 1.00 91.69 536 GLY A C 1
ATOM 4001 O O . GLY A 1 536 ? 7.067 7.777 3.134 1.00 91.69 536 GLY A O 1
ATOM 4002 N N . LEU A 1 537 ? 7.100 10.029 3.019 1.00 93.62 537 LEU A N 1
ATOM 4003 C CA . LEU A 1 537 ? 7.446 10.242 4.430 1.00 93.62 537 LEU A CA 1
ATOM 4004 C C . LEU A 1 537 ? 6.437 9.555 5.358 1.00 93.62 537 LEU A C 1
ATOM 4006 O O . LEU A 1 537 ? 6.819 8.817 6.268 1.00 93.62 537 LEU A O 1
ATOM 4010 N N . ALA A 1 538 ? 5.145 9.774 5.113 1.00 94.94 538 ALA A N 1
ATOM 4011 C CA . ALA A 1 538 ? 4.090 9.214 5.941 1.00 94.94 538 ALA A CA 1
ATOM 4012 C C . ALA A 1 538 ? 3.891 7.711 5.688 1.00 94.94 538 ALA A C 1
ATOM 4014 O O . ALA A 1 538 ? 3.779 6.942 6.642 1.00 94.94 538 ALA A O 1
ATOM 4015 N N . TYR A 1 539 ? 3.961 7.247 4.438 1.00 94.44 539 TYR A N 1
ATOM 4016 C CA . TYR A 1 539 ? 3.939 5.812 4.138 1.00 94.44 539 TYR A CA 1
ATOM 4017 C C . TYR A 1 539 ? 5.044 5.046 4.876 1.00 94.44 539 TYR A C 1
ATOM 4019 O O . TYR A 1 539 ? 4.774 4.013 5.493 1.00 94.44 539 TYR A O 1
ATOM 4027 N N . ALA A 1 540 ? 6.274 5.565 4.853 1.00 95.25 540 ALA A N 1
ATOM 4028 C CA . ALA A 1 540 ? 7.424 4.910 5.461 1.00 95.25 540 ALA A CA 1
ATOM 4029 C C . ALA A 1 540 ? 7.311 4.811 6.985 1.00 95.25 540 ALA A C 1
ATOM 4031 O O . ALA A 1 540 ? 7.573 3.755 7.567 1.00 95.25 540 ALA A O 1
ATOM 4032 N N . VAL A 1 541 ? 6.872 5.891 7.633 1.00 95.88 541 VAL A N 1
ATOM 4033 C CA . VAL A 1 541 ? 6.629 5.910 9.081 1.00 95.88 541 VAL A CA 1
ATOM 4034 C C . VAL A 1 541 ? 5.487 4.970 9.448 1.00 95.88 541 VAL A C 1
ATOM 4036 O O . VAL A 1 541 ? 5.638 4.167 10.365 1.00 95.88 541 VAL A O 1
ATOM 4039 N N . GLY A 1 542 ? 4.380 5.002 8.703 1.00 95.62 542 GLY A N 1
ATOM 4040 C CA . GLY A 1 542 ? 3.262 4.082 8.892 1.00 95.62 542 GLY A CA 1
ATOM 4041 C C . GLY A 1 542 ? 3.701 2.620 8.821 1.00 95.62 542 GLY A C 1
ATOM 4042 O O . GLY A 1 542 ? 3.420 1.839 9.730 1.00 95.62 542 GLY A O 1
ATOM 4043 N N . ALA A 1 543 ? 4.465 2.263 7.784 1.00 94.25 543 ALA A N 1
ATOM 4044 C CA . ALA A 1 543 ? 5.013 0.921 7.612 1.00 94.25 543 ALA A CA 1
ATOM 4045 C C . ALA A 1 543 ? 5.908 0.514 8.796 1.00 94.25 543 ALA A C 1
ATOM 4047 O O . ALA A 1 543 ? 5.735 -0.569 9.361 1.00 94.25 543 ALA A O 1
ATOM 4048 N N . ALA A 1 544 ? 6.815 1.392 9.237 1.00 93.31 544 ALA A N 1
ATOM 4049 C CA . ALA A 1 544 ? 7.681 1.127 10.388 1.00 93.31 544 ALA A CA 1
ATOM 4050 C C . ALA A 1 544 ? 6.896 0.924 11.700 1.00 93.31 544 ALA A C 1
ATOM 4052 O O . ALA A 1 544 ? 7.342 0.181 12.577 1.00 93.31 544 ALA A O 1
ATOM 4053 N N . LEU A 1 545 ? 5.714 1.535 11.824 1.00 91.88 545 LEU A N 1
ATOM 4054 C CA . LEU A 1 545 ? 4.829 1.421 12.986 1.00 91.88 545 LEU A CA 1
ATOM 4055 C C . LEU A 1 545 ? 3.823 0.255 12.894 1.00 91.88 545 LEU A C 1
ATOM 4057 O O . LEU A 1 545 ? 3.105 -0.001 13.858 1.00 91.88 545 LEU A O 1
ATOM 4061 N N . ALA A 1 546 ? 3.814 -0.524 11.806 1.00 84.38 546 ALA A N 1
ATOM 4062 C CA . ALA A 1 546 ? 2.881 -1.641 11.584 1.00 84.38 546 ALA A CA 1
ATOM 4063 C C . ALA A 1 546 ? 3.083 -2.872 12.501 1.00 84.38 546 ALA A C 1
ATOM 4065 O O . ALA A 1 546 ? 2.385 -3.876 12.359 1.00 84.38 546 ALA A O 1
ATOM 4066 N N . GLY A 1 547 ? 4.074 -2.855 13.402 1.00 70.06 547 GLY A N 1
ATOM 4067 C CA . GLY A 1 547 ? 4.321 -3.949 14.354 1.00 70.06 547 GLY A CA 1
ATOM 4068 C C . GLY A 1 547 ? 4.961 -5.206 13.740 1.00 70.06 547 GLY A C 1
ATOM 4069 O O . GLY A 1 547 ? 4.817 -6.306 14.266 1.00 70.06 547 GLY A O 1
ATOM 4070 N N . HIS A 1 548 ? 5.647 -5.103 12.592 1.00 67.88 548 HIS A N 1
ATOM 4071 C CA . HIS A 1 548 ? 6.189 -6.273 11.867 1.00 67.88 548 HIS A CA 1
ATOM 4072 C C . HIS A 1 548 ? 7.686 -6.534 12.062 1.00 67.88 548 HIS A C 1
ATOM 4074 O O . HIS A 1 548 ? 8.199 -7.533 11.542 1.00 67.88 548 HIS A O 1
ATOM 4080 N N . GLY A 1 549 ? 8.372 -5.669 12.814 1.00 76.31 549 GLY A N 1
ATOM 4081 C CA . GLY A 1 549 ? 9.828 -5.707 12.957 1.00 76.31 549 GLY A CA 1
ATOM 4082 C C . GLY A 1 549 ? 10.565 -5.423 11.644 1.00 76.31 549 GLY A C 1
ATOM 4083 O O . GLY A 1 549 ? 11.708 -5.840 11.496 1.00 76.31 549 GLY A O 1
ATOM 4084 N N . ILE A 1 550 ? 9.898 -4.768 10.687 1.00 85.00 550 ILE A N 1
ATOM 4085 C CA . ILE A 1 550 ? 10.503 -4.350 9.420 1.00 85.00 550 ILE A CA 1
ATOM 4086 C C . ILE A 1 550 ? 11.355 -3.099 9.628 1.00 85.00 550 ILE A C 1
ATOM 4088 O O . ILE A 1 550 ? 11.088 -2.296 10.527 1.00 85.00 550 ILE A O 1
ATOM 4092 N N . ARG A 1 551 ? 12.369 -2.929 8.781 1.00 89.69 551 ARG A N 1
ATOM 4093 C CA . ARG A 1 551 ? 13.124 -1.677 8.669 1.00 89.69 551 ARG A CA 1
ATOM 4094 C C . ARG A 1 551 ? 12.821 -1.042 7.327 1.00 89.69 551 ARG A C 1
ATOM 4096 O O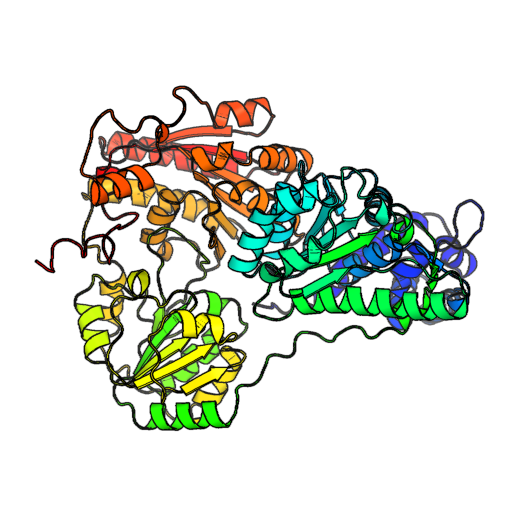 . ARG A 1 551 ? 12.757 -1.740 6.313 1.00 89.69 551 ARG A O 1
ATOM 4103 N N . VAL A 1 552 ? 12.606 0.267 7.352 1.00 95.81 552 VAL A N 1
ATOM 4104 C CA . VAL A 1 552 ? 12.141 1.005 6.184 1.00 95.81 552 VAL A CA 1
ATOM 4105 C C . VAL A 1 552 ? 13.219 1.983 5.745 1.00 95.81 552 VAL A C 1
ATOM 4107 O O . VAL A 1 552 ? 13.706 2.784 6.540 1.00 95.81 552 VAL A O 1
ATOM 4110 N N . MET A 1 553 ? 13.587 1.920 4.473 1.00 97.38 553 MET A N 1
ATOM 4111 C CA . MET A 1 553 ? 14.315 2.984 3.796 1.00 97.38 553 MET A CA 1
ATOM 4112 C C . MET A 1 553 ? 13.291 3.797 3.014 1.00 97.38 553 MET A C 1
ATOM 4114 O O . MET A 1 553 ? 12.406 3.220 2.385 1.00 97.38 553 MET A O 1
ATOM 4118 N N . CYS A 1 554 ? 13.385 5.118 3.061 1.00 96.44 554 CYS A N 1
ATOM 4119 C CA . CYS A 1 554 ? 12.508 6.000 2.310 1.00 96.44 554 CYS A CA 1
ATOM 4120 C C . CYS A 1 554 ? 13.333 6.914 1.412 1.00 96.44 554 CYS A C 1
ATOM 4122 O O . CYS A 1 554 ? 14.015 7.803 1.917 1.00 96.44 554 CYS A O 1
ATOM 4124 N N . THR A 1 555 ? 13.295 6.691 0.101 1.00 95.44 555 THR A N 1
ATOM 4125 C CA . THR A 1 555 ? 13.954 7.560 -0.881 1.00 95.44 555 THR A CA 1
ATOM 4126 C C . THR A 1 555 ? 12.992 8.662 -1.289 1.00 95.44 555 THR A C 1
ATOM 4128 O O . THR A 1 555 ? 11.891 8.398 -1.761 1.00 95.44 555 THR A O 1
ATOM 4131 N N . LEU A 1 556 ? 13.394 9.909 -1.081 1.00 93.38 556 LEU A N 1
ATOM 4132 C CA . LEU A 1 556 ? 12.561 11.092 -1.268 1.00 93.38 556 LEU A CA 1
ATOM 4133 C C . LEU A 1 556 ? 13.203 12.002 -2.295 1.00 93.38 556 LEU A C 1
ATOM 4135 O O . LEU A 1 556 ? 14.411 12.221 -2.263 1.00 93.38 556 LEU A O 1
ATOM 4139 N N . GLY A 1 557 ? 12.390 12.589 -3.160 1.00 91.31 557 GLY A N 1
ATOM 4140 C CA . GLY A 1 557 ? 12.811 13.770 -3.894 1.00 91.31 557 GLY A CA 1
ATOM 4141 C C . GLY A 1 557 ? 12.964 14.913 -2.899 1.00 91.31 557 GLY A C 1
ATOM 4142 O O . GLY A 1 557 ? 12.248 14.984 -1.897 1.00 91.31 557 GLY A O 1
ATOM 4143 N N . ASP A 1 558 ? 13.868 15.828 -3.184 1.00 89.38 558 ASP A N 1
ATOM 4144 C CA . ASP A 1 558 ? 13.953 17.114 -2.494 1.00 89.38 558 ASP A CA 1
ATOM 4145 C C . ASP A 1 558 ? 12.589 17.836 -2.402 1.00 89.38 558 ASP A C 1
ATOM 4147 O O . ASP A 1 558 ? 12.189 18.263 -1.319 1.00 89.38 558 ASP A O 1
ATOM 4151 N N . GLN A 1 559 ? 11.796 17.865 -3.476 1.00 87.50 559 GLN A N 1
ATOM 4152 C CA . GLN A 1 559 ? 10.433 18.427 -3.438 1.00 87.50 559 GLN A CA 1
ATOM 4153 C C . GLN A 1 559 ? 9.418 17.562 -2.674 1.00 87.50 559 GLN A C 1
ATOM 4155 O O . GLN A 1 559 ? 8.468 18.077 -2.087 1.00 87.50 559 GLN A O 1
ATOM 4160 N N . ALA A 1 560 ? 9.605 16.240 -2.644 1.00 88.94 560 ALA A N 1
ATOM 4161 C CA . ALA A 1 560 ? 8.734 15.354 -1.870 1.00 88.94 560 ALA A CA 1
ATOM 4162 C C . ALA A 1 560 ? 8.891 15.596 -0.364 1.00 88.94 560 ALA A C 1
ATOM 4164 O O . ALA A 1 560 ? 7.912 15.557 0.384 1.00 88.94 560 ALA A O 1
ATOM 4165 N N . PHE A 1 561 ? 10.111 15.912 0.079 1.00 91.06 561 PHE A N 1
ATOM 4166 C CA . PHE A 1 561 ? 10.403 16.218 1.475 1.00 91.06 561 PHE A CA 1
ATOM 4167 C C . PHE A 1 561 ? 9.555 17.381 2.012 1.00 91.06 561 PHE A C 1
ATOM 4169 O O . PHE A 1 561 ? 9.013 17.299 3.117 1.00 91.06 561 PHE A O 1
ATOM 4176 N N . THR A 1 562 ? 9.414 18.463 1.243 1.00 86.31 562 THR A N 1
ATOM 4177 C CA . THR A 1 562 ? 8.716 19.677 1.696 1.00 86.31 562 THR A CA 1
ATOM 4178 C C . THR A 1 562 ? 7.194 19.507 1.745 1.00 86.31 562 THR A C 1
ATOM 4180 O O . THR A 1 562 ? 6.539 20.143 2.569 1.00 86.31 562 THR A O 1
ATOM 4183 N N . ASN A 1 563 ? 6.626 18.594 0.951 1.00 85.31 563 ASN A N 1
ATOM 4184 C CA . ASN A 1 563 ? 5.177 18.363 0.859 1.00 85.31 563 ASN A CA 1
ATOM 4185 C C . ASN A 1 563 ? 4.563 17.571 2.031 1.00 85.31 563 ASN A C 1
ATOM 4187 O O . ASN A 1 563 ? 3.331 17.503 2.150 1.00 85.31 563 ASN A O 1
ATOM 4191 N N . SER A 1 564 ? 5.375 16.941 2.885 1.00 79.62 564 SER A N 1
ATOM 4192 C CA . SER A 1 564 ? 4.865 16.131 4.004 1.00 79.62 564 SER A CA 1
ATOM 4193 C C . SER A 1 564 ? 5.824 16.036 5.190 1.00 79.62 564 SER A C 1
ATOM 4195 O O . SER A 1 564 ? 5.920 14.996 5.852 1.00 79.62 564 SER A O 1
ATOM 4197 N N . PHE A 1 565 ? 6.517 17.134 5.487 1.00 86.81 565 PHE A N 1
ATOM 4198 C CA . PHE A 1 565 ? 7.453 17.263 6.606 1.00 86.81 565 PHE A CA 1
ATOM 4199 C C . PHE A 1 565 ? 6.900 16.764 7.959 1.00 86.81 565 PHE A C 1
ATOM 4201 O O . PHE A 1 565 ? 7.645 16.235 8.784 1.00 86.81 565 PHE A O 1
ATOM 4208 N N . GLN A 1 566 ? 5.586 16.857 8.181 1.00 90.81 566 GLN A N 1
ATOM 4209 C CA . GLN A 1 566 ? 4.874 16.295 9.335 1.00 90.81 566 GLN A CA 1
ATOM 4210 C C . GLN A 1 566 ? 5.209 14.812 9.599 1.00 90.81 566 GLN A C 1
ATOM 4212 O O . GLN A 1 566 ? 5.202 14.375 10.752 1.00 90.81 566 GLN A O 1
ATOM 4217 N N . GLY A 1 567 ? 5.557 14.053 8.554 1.00 92.81 567 GLY A N 1
ATOM 4218 C CA . GLY A 1 567 ? 6.054 12.682 8.656 1.00 92.81 567 GLY A CA 1
ATOM 4219 C C . GLY A 1 567 ? 7.307 12.555 9.525 1.00 92.81 567 GLY A C 1
ATOM 4220 O O . GLY A 1 567 ? 7.385 11.644 10.344 1.00 92.81 567 GLY A O 1
ATOM 4221 N N . LEU A 1 568 ? 8.248 13.500 9.438 1.00 93.88 568 LEU A N 1
ATOM 4222 C CA . LEU A 1 568 ? 9.459 13.511 10.270 1.00 93.88 568 LEU A CA 1
ATOM 4223 C C . LEU A 1 568 ? 9.145 13.794 11.738 1.00 93.88 568 LEU A C 1
ATOM 4225 O O . LEU A 1 568 ? 9.746 13.192 12.626 1.00 93.88 568 LEU A O 1
ATOM 4229 N N . VAL A 1 569 ? 8.175 14.675 11.997 1.00 94.50 569 VAL A N 1
ATOM 4230 C CA . VAL A 1 569 ? 7.723 14.983 13.362 1.00 94.50 569 VAL A CA 1
ATOM 4231 C C . VAL A 1 569 ? 7.162 13.721 14.018 1.00 94.50 569 VAL A C 1
ATOM 4233 O O . VAL A 1 569 ? 7.515 13.404 15.155 1.00 94.50 569 VAL A O 1
ATOM 4236 N N . ALA A 1 570 ? 6.321 12.979 13.291 1.00 94.19 570 ALA A N 1
ATOM 4237 C CA . ALA A 1 570 ? 5.797 11.700 13.757 1.00 94.19 570 ALA A CA 1
ATOM 4238 C C . ALA A 1 570 ? 6.914 10.657 13.918 1.00 94.19 570 ALA A C 1
ATOM 4240 O O . ALA A 1 570 ? 6.983 9.999 14.951 1.00 94.19 570 ALA A O 1
ATOM 4241 N N . ALA A 1 571 ? 7.835 10.546 12.956 1.00 95.06 571 ALA A N 1
ATOM 4242 C CA . ALA A 1 571 ? 8.955 9.609 13.035 1.00 95.06 571 ALA A CA 1
ATOM 4243 C C . ALA A 1 571 ? 9.797 9.816 14.302 1.00 95.06 571 ALA A C 1
ATOM 4245 O O . ALA A 1 571 ? 10.156 8.848 14.972 1.00 95.06 571 ALA A O 1
ATOM 4246 N N . LEU A 1 572 ? 10.081 11.076 14.646 1.00 95.81 572 LEU A N 1
ATOM 4247 C CA . LEU A 1 572 ? 10.819 11.443 15.849 1.00 95.81 572 LEU A CA 1
ATOM 4248 C C . LEU A 1 572 ? 10.041 11.095 17.120 1.00 95.81 572 LEU A C 1
ATOM 4250 O O . LEU A 1 572 ? 10.588 10.438 18.003 1.00 95.81 572 LEU A O 1
ATOM 4254 N N . GLN A 1 573 ? 8.776 11.510 17.222 1.00 95.12 573 GLN A N 1
ATOM 4255 C CA . GLN A 1 573 ? 7.963 11.237 18.410 1.00 95.12 573 GLN A CA 1
ATOM 4256 C C . GLN A 1 573 ? 7.806 9.732 18.650 1.00 95.12 573 GLN A C 1
ATOM 4258 O O . GLN A 1 573 ? 7.933 9.262 19.778 1.00 95.12 573 GLN A O 1
ATOM 4263 N N . GLU A 1 574 ? 7.540 8.983 17.584 1.00 93.81 574 GLU A N 1
ATOM 4264 C CA . GLU A 1 574 ? 7.235 7.558 17.654 1.00 93.81 574 GLU A CA 1
ATOM 4265 C C . GLU A 1 574 ? 8.490 6.675 17.619 1.00 93.81 574 GLU A C 1
ATOM 4267 O O . GLU A 1 574 ? 8.375 5.450 17.692 1.00 93.81 574 GLU A O 1
ATOM 4272 N N . GLN A 1 575 ? 9.679 7.284 17.496 1.00 93.94 575 GLN A N 1
ATOM 4273 C CA . GLN A 1 575 ? 10.964 6.605 17.298 1.00 93.94 575 GLN A CA 1
ATOM 4274 C C . GLN A 1 575 ? 10.900 5.576 16.154 1.00 93.94 575 GLN A C 1
ATOM 4276 O O . GLN A 1 575 ? 11.415 4.459 16.251 1.00 93.94 575 GLN A O 1
ATOM 4281 N N . ALA A 1 576 ? 10.234 5.950 15.058 1.00 93.75 576 ALA A N 1
ATOM 4282 C CA . ALA A 1 576 ? 10.032 5.078 13.911 1.00 93.75 576 ALA A CA 1
ATOM 4283 C C . ALA A 1 576 ? 11.376 4.753 13.245 1.00 93.75 576 ALA A C 1
ATOM 4285 O O . ALA A 1 576 ? 12.161 5.644 12.925 1.00 93.75 576 ALA A O 1
ATOM 4286 N N . ARG A 1 577 ? 11.634 3.463 13.007 1.00 93.38 577 ARG A N 1
ATOM 4287 C CA . ARG A 1 577 ? 12.881 2.957 12.407 1.00 93.38 577 ARG A CA 1
ATOM 4288 C C . ARG A 1 577 ? 12.896 3.158 10.895 1.00 93.38 577 ARG A C 1
ATOM 4290 O O . ARG A 1 577 ? 12.767 2.195 10.134 1.00 93.38 577 ARG A O 1
ATOM 4297 N N . VAL A 1 578 ? 13.037 4.415 10.492 1.00 96.75 578 VAL A N 1
ATOM 4298 C CA . VAL A 1 578 ? 13.079 4.829 9.091 1.00 96.75 578 VAL A CA 1
ATOM 4299 C C . VAL A 1 578 ? 14.399 5.530 8.789 1.00 96.75 578 VAL A C 1
ATOM 4301 O O . VAL A 1 578 ? 14.752 6.504 9.451 1.00 96.75 578 VAL A O 1
ATOM 4304 N N . LEU A 1 579 ? 15.099 5.047 7.764 1.00 98.00 579 LEU A N 1
ATOM 4305 C CA . LEU A 1 579 ? 16.209 5.756 7.133 1.00 98.00 579 LEU A CA 1
ATOM 4306 C C . LEU A 1 579 ? 15.661 6.567 5.960 1.00 98.00 579 LEU A C 1
ATOM 4308 O O . LEU A 1 579 ? 15.302 5.999 4.927 1.00 98.00 579 LEU A O 1
ATOM 4312 N N . PHE A 1 580 ? 15.600 7.882 6.110 1.00 97.88 580 PHE A N 1
ATOM 4313 C CA . PHE A 1 580 ? 15.221 8.787 5.033 1.00 97.88 580 PHE A CA 1
ATOM 4314 C C . PHE A 1 580 ? 16.445 9.120 4.177 1.00 97.88 580 PHE A C 1
ATOM 4316 O O . PHE A 1 580 ? 17.491 9.492 4.699 1.00 97.88 580 PHE A O 1
ATOM 4323 N N . VAL A 1 581 ? 16.315 9.015 2.861 1.00 98.00 581 VAL A N 1
ATOM 4324 C CA . VAL A 1 581 ? 17.344 9.390 1.891 1.00 98.00 581 VAL A CA 1
ATOM 4325 C C . VAL A 1 581 ? 16.751 10.474 1.006 1.00 98.00 581 VAL A C 1
ATOM 4327 O O . VAL A 1 581 ? 15.938 10.185 0.132 1.00 98.00 581 VAL A O 1
ATOM 4330 N N . VAL A 1 582 ? 17.119 11.728 1.254 1.00 96.62 582 VAL A N 1
ATOM 4331 C CA . VAL A 1 582 ? 16.682 12.852 0.419 1.00 96.62 582 VAL A CA 1
ATOM 4332 C C . VAL A 1 582 ? 17.626 12.953 -0.765 1.00 96.62 582 VAL A C 1
ATOM 4334 O O . VAL A 1 582 ? 18.783 13.338 -0.615 1.00 96.62 582 VAL A O 1
ATOM 4337 N N . CYS A 1 583 ? 17.129 12.582 -1.935 1.00 95.06 583 CYS A N 1
ATOM 4338 C CA . CYS A 1 583 ? 17.821 12.628 -3.211 1.00 95.06 583 CYS A CA 1
ATOM 4339 C C . CYS A 1 583 ? 17.722 14.051 -3.772 1.00 95.06 583 CYS A C 1
ATOM 4341 O O . CYS A 1 583 ? 16.837 14.359 -4.569 1.00 95.06 583 CYS A O 1
ATOM 4343 N N . ASN A 1 584 ? 18.617 14.917 -3.305 1.00 94.44 584 ASN A N 1
ATOM 4344 C CA . ASN A 1 584 ? 18.676 16.325 -3.668 1.00 94.44 584 ASN A CA 1
ATOM 4345 C C . ASN A 1 584 ? 19.443 16.488 -4.984 1.00 94.44 584 ASN A C 1
ATOM 4347 O O . ASN A 1 584 ? 20.672 16.413 -4.998 1.00 94.44 584 ASN A O 1
ATOM 4351 N N . ASN A 1 585 ? 18.724 16.698 -6.084 1.00 91.75 585 ASN A N 1
ATOM 4352 C CA . ASN A 1 585 ? 19.314 17.035 -7.382 1.00 91.75 585 ASN A CA 1
ATOM 4353 C C . ASN A 1 585 ? 19.057 18.499 -7.772 1.00 91.75 585 ASN A C 1
ATOM 4355 O O . ASN A 1 585 ? 19.375 18.895 -8.889 1.0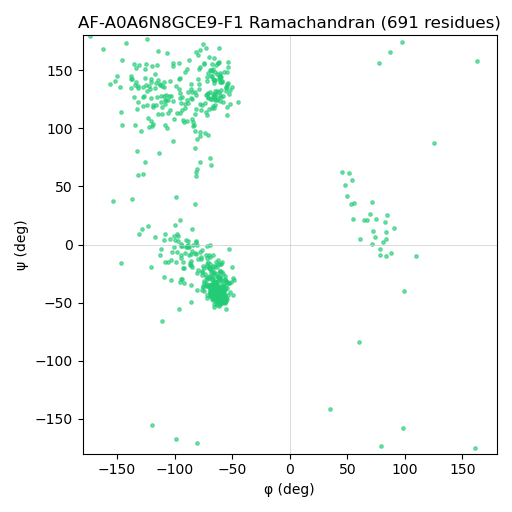0 91.75 585 ASN A O 1
ATOM 4359 N N . GLY A 1 586 ? 18.517 19.304 -6.851 1.00 89.56 586 GLY A N 1
ATOM 4360 C CA . GLY A 1 586 ? 18.455 20.762 -6.942 1.00 89.56 586 GLY A CA 1
ATOM 4361 C C . GLY A 1 586 ? 17.290 21.323 -7.760 1.00 89.56 586 GLY A C 1
ATOM 4362 O O . GLY A 1 586 ? 17.053 22.529 -7.701 1.00 89.56 586 GLY A O 1
ATOM 4363 N N . ALA A 1 587 ? 16.542 20.489 -8.484 1.00 88.62 587 ALA A N 1
ATOM 4364 C CA . ALA A 1 587 ? 15.390 20.910 -9.280 1.00 88.62 587 ALA A CA 1
ATOM 4365 C C . ALA A 1 587 ? 14.490 19.719 -9.641 1.00 88.62 587 ALA A C 1
ATOM 4367 O O . ALA A 1 587 ? 14.894 18.561 -9.588 1.00 88.62 587 ALA A O 1
ATOM 4368 N N . SER A 1 588 ? 13.289 19.988 -10.149 1.00 88.69 588 SER A N 1
ATOM 4369 C CA . SER A 1 588 ? 12.446 18.979 -10.800 1.00 88.69 588 SER A CA 1
ATOM 4370 C C . SER A 1 588 ? 13.031 18.518 -12.146 1.00 88.69 588 SER A C 1
ATOM 4372 O O . SER A 1 588 ? 12.528 18.865 -13.217 1.00 88.69 588 SER A O 1
ATOM 4374 N N . VAL A 1 589 ? 14.090 17.701 -12.115 1.00 89.25 589 VAL A N 1
ATOM 4375 C CA . VAL A 1 589 ? 14.769 17.188 -13.323 1.00 89.25 589 VAL A CA 1
ATOM 4376 C C . VAL A 1 589 ? 13.804 16.419 -14.240 1.00 89.25 589 VAL A C 1
ATOM 4378 O O . VAL A 1 589 ? 13.872 16.576 -15.458 1.00 89.25 589 VAL A O 1
ATOM 4381 N N . SER A 1 590 ? 12.858 15.647 -13.689 1.00 87.00 590 SER A N 1
ATOM 4382 C CA . SER A 1 590 ? 11.835 14.928 -14.475 1.00 87.00 590 SER A CA 1
ATOM 4383 C C . SER A 1 590 ? 10.944 15.876 -15.274 1.00 87.00 590 SER A C 1
ATOM 4385 O O . SER A 1 590 ? 10.701 15.642 -16.459 1.00 87.00 590 SER A O 1
ATOM 4387 N N . LEU A 1 591 ? 10.462 16.945 -14.636 1.00 87.94 591 LEU A N 1
ATOM 4388 C CA . LEU A 1 591 ? 9.576 17.919 -15.268 1.00 87.94 591 LEU A CA 1
ATOM 4389 C C . LEU A 1 591 ? 10.332 18.791 -16.264 1.00 87.94 591 LEU A C 1
ATOM 4391 O O . LEU A 1 591 ? 9.783 19.082 -17.320 1.00 87.94 591 LEU A O 1
ATOM 4395 N N . ASN A 1 592 ? 11.590 19.141 -15.986 1.00 87.88 592 ASN A N 1
ATOM 4396 C CA . ASN A 1 592 ? 12.445 19.806 -16.968 1.00 87.88 592 ASN A CA 1
ATOM 4397 C C . ASN A 1 592 ? 12.661 18.918 -18.198 1.00 87.88 592 ASN A C 1
ATOM 4399 O O . ASN A 1 592 ? 12.383 19.361 -19.307 1.00 87.88 592 ASN A O 1
ATOM 4403 N N . LYS A 1 593 ? 13.004 17.635 -18.018 1.00 86.06 593 LYS A N 1
ATOM 4404 C CA . LYS A 1 593 ? 13.146 16.678 -19.128 1.00 86.06 593 LYS A CA 1
ATOM 4405 C C . LYS A 1 593 ? 11.853 16.533 -19.940 1.00 86.06 593 LYS A C 1
ATOM 4407 O O . LYS A 1 593 ? 11.894 16.504 -21.168 1.00 86.06 593 LYS A O 1
ATOM 4412 N N . GLN A 1 594 ? 10.699 16.459 -19.274 1.00 85.50 594 GLN A N 1
ATOM 4413 C CA . GLN A 1 594 ? 9.403 16.377 -19.952 1.00 85.50 594 GLN A CA 1
ATOM 4414 C C . GLN A 1 594 ? 9.052 17.675 -20.689 1.00 85.50 594 GLN A C 1
ATOM 4416 O O . GLN A 1 594 ? 8.583 17.632 -21.827 1.00 85.50 594 GLN A O 1
ATOM 4421 N N . ALA A 1 595 ? 9.294 18.825 -20.068 1.00 86.50 595 ALA A N 1
ATOM 4422 C CA . ALA A 1 595 ? 9.010 20.122 -20.656 1.00 86.50 595 ALA A CA 1
ATOM 4423 C C . ALA A 1 595 ? 9.961 20.446 -21.819 1.00 86.50 595 ALA A C 1
ATOM 4425 O O . ALA A 1 595 ? 9.518 21.020 -22.808 1.00 86.50 595 ALA A O 1
ATOM 4426 N N . ASP A 1 596 ? 11.226 20.031 -21.755 1.00 86.56 596 ASP A N 1
ATOM 4427 C CA . ASP A 1 596 ? 12.178 20.154 -22.862 1.00 86.56 596 ASP A CA 1
ATOM 4428 C C . ASP A 1 596 ? 11.776 19.271 -24.042 1.00 86.56 596 ASP A C 1
ATOM 4430 O O . ASP A 1 596 ? 11.778 19.730 -25.182 1.00 86.56 596 ASP A O 1
ATOM 4434 N N . ALA A 1 597 ? 11.349 18.035 -23.769 1.00 82.81 597 ALA A N 1
ATOM 4435 C CA . ALA A 1 597 ? 10.852 17.128 -24.799 1.00 82.81 597 ALA A CA 1
ATOM 4436 C C . ALA A 1 597 ? 9.541 17.609 -25.450 1.00 82.81 597 ALA A C 1
ATOM 4438 O O . ALA A 1 597 ? 9.314 17.313 -26.618 1.00 82.81 597 ALA A O 1
ATOM 4439 N N . SER A 1 598 ? 8.685 18.322 -24.709 1.00 83.81 598 SER A N 1
ATOM 4440 C CA . SER A 1 598 ? 7.353 18.744 -25.183 1.00 83.81 598 SER A CA 1
ATOM 4441 C C . SER A 1 598 ? 7.327 20.157 -25.770 1.00 83.81 598 SER A C 1
ATOM 4443 O O . SER A 1 598 ? 6.523 20.452 -26.648 1.00 83.81 598 SER A O 1
ATOM 4445 N N . PHE A 1 599 ? 8.168 21.057 -25.257 1.00 85.12 599 PHE A N 1
ATOM 4446 C CA . PHE A 1 599 ? 8.108 22.498 -25.534 1.00 85.12 599 PHE A CA 1
ATOM 4447 C C . PHE A 1 599 ? 9.468 23.093 -25.930 1.00 85.12 599 PHE A C 1
ATOM 4449 O O . PHE A 1 599 ? 9.611 24.319 -25.998 1.00 85.12 599 PHE A O 1
ATOM 4456 N N . GLY A 1 600 ? 10.470 22.241 -26.152 1.00 84.06 600 GLY A N 1
ATOM 4457 C CA . GLY A 1 600 ? 11.844 22.634 -26.429 1.00 84.06 600 GLY A CA 1
ATOM 4458 C C . GLY A 1 600 ? 12.613 23.074 -25.181 1.00 84.06 600 GLY A C 1
ATOM 4459 O O . GLY A 1 600 ? 12.041 23.527 -24.180 1.00 84.06 600 GLY A O 1
ATOM 4460 N N . ALA A 1 601 ? 13.939 22.956 -25.267 1.00 83.94 601 ALA A N 1
ATOM 4461 C CA . ALA A 1 601 ? 14.859 23.413 -24.234 1.00 83.94 601 ALA A CA 1
ATOM 4462 C C . ALA A 1 601 ? 14.831 24.943 -24.116 1.00 83.94 601 ALA A C 1
ATOM 4464 O O . ALA A 1 601 ? 15.013 25.659 -25.102 1.00 83.94 601 ALA A O 1
ATOM 4465 N N . GLN A 1 602 ? 14.616 25.453 -22.901 1.00 81.62 602 GLN A N 1
ATOM 4466 C CA . GLN A 1 602 ? 14.602 26.894 -22.619 1.00 81.62 602 GLN A CA 1
ATOM 4467 C C . GLN A 1 602 ? 15.447 27.210 -21.373 1.00 81.62 602 GLN A C 1
ATOM 4469 O O . GLN A 1 602 ? 14.887 27.383 -20.287 1.00 81.62 602 GLN A O 1
ATOM 4474 N N . PRO A 1 603 ? 16.788 27.290 -21.507 1.00 75.62 603 PRO A N 1
ATOM 4475 C CA . PRO A 1 603 ? 17.688 27.561 -20.386 1.00 75.62 603 PRO A CA 1
ATOM 4476 C C . PRO A 1 603 ? 17.317 28.851 -19.642 1.00 75.62 603 PRO A C 1
ATOM 4478 O O . PRO A 1 603 ? 17.041 29.877 -20.264 1.00 75.62 603 PRO A O 1
ATOM 4481 N N . GLY A 1 604 ? 17.302 28.807 -18.308 1.00 74.50 604 GLY A N 1
ATOM 4482 C CA . GLY A 1 604 ? 16.988 29.968 -17.463 1.00 74.50 604 GLY A CA 1
ATOM 4483 C C . GLY A 1 604 ? 15.507 30.372 -17.427 1.00 74.50 604 GLY A C 1
ATOM 4484 O O . GLY A 1 604 ? 15.167 31.398 -16.838 1.00 74.50 604 GLY A O 1
ATOM 4485 N N . ARG A 1 605 ? 14.608 29.589 -18.038 1.00 79.56 605 ARG A N 1
ATOM 4486 C CA . ARG A 1 605 ? 13.153 29.696 -17.843 1.00 79.56 605 ARG A CA 1
ATOM 4487 C C . ARG A 1 605 ? 12.673 28.520 -16.985 1.00 79.56 605 ARG A C 1
ATOM 4489 O O . ARG A 1 605 ? 13.375 27.532 -16.847 1.00 79.56 605 ARG A O 1
ATOM 4496 N N . ARG A 1 606 ? 11.452 28.620 -16.443 1.00 86.88 606 ARG A N 1
ATOM 4497 C CA . ARG A 1 606 ? 10.820 27.619 -15.551 1.00 86.88 606 ARG A CA 1
ATOM 4498 C C . ARG A 1 606 ? 11.414 27.528 -14.138 1.00 86.88 606 ARG A C 1
ATOM 4500 O O . ARG A 1 606 ? 11.389 26.463 -13.538 1.00 86.88 606 ARG A O 1
ATOM 4507 N N . SER A 1 607 ? 11.813 28.657 -13.553 1.00 87.50 607 SER A N 1
ATOM 4508 C CA . SER A 1 607 ? 12.321 28.710 -12.170 1.00 87.50 607 SER A CA 1
ATOM 4509 C C . SER A 1 607 ? 11.352 28.201 -11.092 1.00 87.50 607 SER A C 1
ATOM 4511 O O . SER A 1 607 ? 11.765 27.905 -9.981 1.00 87.50 607 SER A O 1
ATOM 4513 N N . TYR A 1 608 ? 10.061 28.045 -11.406 1.00 87.19 608 TYR A N 1
ATOM 4514 C CA . TYR A 1 608 ? 9.091 27.373 -10.532 1.00 87.19 608 TYR A CA 1
ATOM 4515 C C . TYR A 1 608 ? 9.329 25.854 -10.398 1.00 87.19 608 TYR A C 1
ATOM 4517 O O . TYR A 1 608 ? 8.675 25.210 -9.582 1.00 87.19 608 TYR A O 1
ATOM 4525 N N . LEU A 1 609 ? 10.212 25.278 -11.223 1.00 88.75 609 LEU A N 1
ATOM 4526 C CA . LEU A 1 609 ? 10.682 23.894 -11.135 1.00 88.75 609 LEU A CA 1
ATOM 4527 C C . LEU A 1 609 ? 11.993 23.768 -10.354 1.00 88.75 609 LEU A C 1
ATOM 4529 O O . LEU A 1 609 ? 12.378 22.646 -10.023 1.00 88.75 609 LEU A O 1
ATOM 4533 N N . ASP A 1 610 ? 12.667 24.879 -10.067 1.00 86.81 610 ASP A N 1
ATOM 4534 C CA . ASP A 1 610 ? 13.887 24.881 -9.273 1.00 86.81 610 ASP A CA 1
ATOM 4535 C C . ASP A 1 610 ? 13.543 24.757 -7.792 1.00 86.81 610 ASP A C 1
ATOM 4537 O O . ASP A 1 610 ? 12.487 25.200 -7.328 1.00 86.81 610 ASP A O 1
ATOM 4541 N N . ASN A 1 611 ? 14.453 24.158 -7.032 1.00 85.06 611 ASN A N 1
ATOM 4542 C CA . ASN A 1 611 ? 14.317 24.169 -5.587 1.00 85.06 611 ASN A CA 1
ATOM 4543 C C . ASN A 1 611 ? 14.789 25.497 -5.005 1.00 85.06 611 ASN A C 1
ATOM 4545 O O . ASN A 1 611 ? 15.513 26.272 -5.629 1.00 85.06 611 ASN A O 1
ATOM 4549 N N . VAL A 1 612 ? 14.391 25.739 -3.759 1.00 85.19 612 VAL A N 1
ATOM 4550 C CA . VAL A 1 612 ? 14.850 26.904 -3.007 1.00 85.19 612 VAL A CA 1
ATOM 4551 C C . VAL A 1 612 ? 16.348 26.770 -2.747 1.00 85.19 612 VAL A C 1
ATOM 4553 O O . VAL A 1 612 ? 16.784 25.848 -2.052 1.00 85.19 612 VAL A O 1
ATOM 4556 N N . ASP A 1 613 ? 17.127 27.703 -3.290 1.00 84.56 613 ASP A N 1
ATOM 4557 C CA . ASP A 1 613 ? 18.570 27.749 -3.068 1.00 84.56 613 ASP A CA 1
ATOM 4558 C C . ASP A 1 613 ? 18.897 27.882 -1.570 1.00 84.56 613 ASP A C 1
ATOM 4560 O O . ASP A 1 613 ? 18.208 28.569 -0.810 1.00 84.56 613 ASP A O 1
ATOM 4564 N N . GLY A 1 614 ? 19.936 27.175 -1.130 1.00 84.38 614 GLY A N 1
ATOM 4565 C CA . GLY A 1 614 ? 20.360 27.129 0.271 1.00 84.38 614 GLY A CA 1
ATOM 4566 C C . GLY A 1 614 ? 19.440 26.360 1.232 1.00 84.38 614 GLY A C 1
ATOM 4567 O O . GLY A 1 614 ? 19.767 26.273 2.419 1.00 84.38 614 GLY A O 1
ATOM 4568 N N . PHE A 1 615 ? 18.323 25.773 0.779 1.00 91.25 615 PHE A N 1
ATOM 4569 C CA . PHE A 1 615 ? 17.486 24.944 1.652 1.00 91.25 615 PHE A CA 1
ATOM 4570 C C . PHE A 1 615 ? 18.249 23.691 2.107 1.00 91.25 615 PHE A C 1
ATOM 4572 O O . PHE A 1 615 ? 18.747 22.910 1.297 1.00 91.25 615 PHE A O 1
ATOM 4579 N N . SER A 1 616 ? 18.340 23.499 3.423 1.00 93.38 616 SER A N 1
ATOM 4580 C CA . SER A 1 616 ? 19.134 22.432 4.035 1.00 93.38 616 SER A CA 1
ATOM 4581 C C . SER A 1 616 ? 18.237 21.327 4.592 1.00 93.38 616 SER A C 1
ATOM 4583 O O . SER A 1 616 ? 17.697 21.450 5.693 1.00 93.38 616 SER A O 1
ATOM 4585 N N . TYR A 1 617 ? 18.097 20.225 3.852 1.00 94.56 617 TYR A N 1
ATOM 4586 C CA . TYR A 1 617 ? 17.253 19.085 4.235 1.00 94.56 617 TYR A CA 1
ATOM 4587 C C . TYR A 1 617 ? 17.800 18.367 5.474 1.00 94.56 617 TYR A C 1
ATOM 4589 O O . TYR A 1 617 ? 17.071 18.138 6.444 1.00 94.56 617 TYR A O 1
ATOM 4597 N N . HIS A 1 618 ? 19.105 18.072 5.482 1.00 96.06 618 HIS A N 1
ATOM 4598 C CA . HIS A 1 618 ? 19.771 17.513 6.661 1.00 96.06 618 HIS A CA 1
ATOM 4599 C C . HIS A 1 618 ? 19.757 18.482 7.852 1.00 96.06 618 HIS A C 1
ATOM 4601 O O . HIS A 1 618 ? 19.571 18.042 8.984 1.00 96.06 618 HIS A O 1
ATOM 4607 N N . GLY A 1 619 ? 19.913 19.791 7.621 1.00 96.94 619 GLY A N 1
ATOM 4608 C CA . GLY A 1 619 ? 19.913 20.803 8.681 1.00 96.94 619 GLY A CA 1
ATOM 4609 C C . GLY A 1 619 ? 18.557 20.933 9.373 1.00 96.94 619 GLY A C 1
ATOM 4610 O O . GLY A 1 619 ? 18.495 21.065 10.597 1.00 96.94 619 GLY A O 1
ATOM 4611 N N . VAL A 1 620 ? 17.471 20.830 8.602 1.00 95.12 620 VAL A N 1
ATOM 4612 C CA . VAL A 1 620 ? 16.101 20.756 9.123 1.00 95.12 620 VAL A CA 1
ATOM 4613 C C . VAL A 1 620 ? 15.936 19.526 10.020 1.00 95.12 620 VAL A C 1
ATOM 4615 O O . VAL A 1 620 ? 15.525 19.668 11.170 1.00 95.12 620 VAL A O 1
ATOM 4618 N N . ALA A 1 621 ? 16.317 18.336 9.544 1.00 96.06 621 ALA A N 1
ATOM 4619 C CA . ALA A 1 621 ? 16.228 17.110 10.339 1.00 96.06 621 ALA A CA 1
ATOM 4620 C C . ALA A 1 621 ? 17.084 17.176 11.619 1.00 96.06 621 ALA A C 1
ATOM 4622 O O . ALA A 1 621 ? 16.595 16.867 12.708 1.00 96.06 621 ALA A O 1
ATOM 4623 N N . ALA A 1 622 ? 18.322 17.667 11.514 1.00 96.75 622 ALA A N 1
ATOM 4624 C CA . ALA A 1 622 ? 19.222 17.839 12.652 1.00 96.75 622 ALA A CA 1
ATOM 4625 C C . ALA A 1 622 ? 18.650 18.801 13.702 1.00 96.75 622 ALA A C 1
ATOM 4627 O O . ALA A 1 622 ? 18.732 18.531 14.899 1.00 96.75 622 ALA A O 1
ATOM 4628 N N . SER A 1 623 ? 18.004 19.883 13.262 1.00 96.62 623 SER A N 1
ATOM 4629 C CA . SER A 1 623 ? 17.379 20.877 14.141 1.00 96.62 623 SER A CA 1
ATOM 4630 C C . SER A 1 623 ? 16.156 20.327 14.890 1.00 96.62 623 SER A C 1
ATOM 4632 O O . SER A 1 623 ? 15.831 20.814 15.969 1.00 96.62 623 SER A O 1
ATOM 4634 N N . MET A 1 624 ? 15.504 19.282 14.368 1.00 94.44 624 MET A N 1
ATOM 4635 C CA . MET A 1 624 ? 14.474 18.523 15.091 1.00 94.44 624 MET A CA 1
ATOM 4636 C C . MET A 1 624 ? 15.057 17.507 16.084 1.00 94.44 624 MET A C 1
ATOM 4638 O O . MET A 1 624 ? 14.312 16.961 16.892 1.00 94.44 624 MET A O 1
ATOM 4642 N N . GLY A 1 625 ? 16.360 17.218 16.019 1.00 95.56 625 GLY A N 1
ATOM 4643 C CA . GLY A 1 625 ? 17.000 16.146 16.784 1.00 95.56 625 GLY A CA 1
ATOM 4644 C C . GLY A 1 625 ? 17.034 14.790 16.070 1.00 95.56 625 GLY A C 1
ATOM 4645 O O . GLY A 1 625 ? 17.320 13.780 16.711 1.00 95.56 625 GLY A O 1
ATOM 4646 N N . ILE A 1 626 ? 16.767 14.738 14.760 1.00 97.44 626 ILE A N 1
ATOM 4647 C CA . ILE A 1 626 ? 16.964 13.526 13.953 1.00 97.44 626 ILE A CA 1
ATOM 4648 C C . ILE A 1 626 ? 18.433 13.482 13.498 1.00 97.44 626 ILE A C 1
ATOM 4650 O O . ILE A 1 626 ? 18.891 14.442 12.874 1.00 97.44 626 ILE A O 1
ATOM 4654 N N . PRO A 1 627 ? 19.186 12.394 13.761 1.00 97.88 627 PRO A N 1
ATOM 4655 C CA . PRO A 1 627 ? 20.533 12.225 13.228 1.00 97.88 627 PRO A CA 1
ATOM 4656 C C . PRO A 1 627 ? 20.531 12.355 11.706 1.00 97.88 627 PRO A C 1
ATOM 4658 O O . PRO A 1 627 ? 19.878 11.570 11.016 1.00 97.88 627 PRO A O 1
ATOM 4661 N N . ALA A 1 628 ? 21.257 13.346 11.196 1.00 98.12 628 ALA A N 1
ATOM 4662 C CA . ALA A 1 628 ? 21.266 13.664 9.780 1.00 98.12 628 ALA A CA 1
ATOM 4663 C C . ALA A 1 628 ? 22.678 13.951 9.266 1.00 98.12 628 ALA A C 1
ATOM 4665 O O . ALA A 1 628 ? 23.487 14.570 9.959 1.00 98.12 628 ALA A O 1
ATOM 4666 N N . GLU A 1 629 ? 22.968 13.511 8.045 1.00 98.25 629 GLU A N 1
ATOM 4667 C CA . GLU A 1 629 ? 24.258 13.721 7.387 1.00 98.25 629 GLU A CA 1
ATOM 4668 C C . GLU A 1 629 ? 24.050 14.096 5.917 1.00 98.25 629 GLU A C 1
ATOM 4670 O O . GLU A 1 629 ? 23.143 13.585 5.261 1.00 98.25 629 GLU A O 1
ATOM 4675 N N . ARG A 1 630 ? 24.877 15.004 5.393 1.00 98.25 630 ARG A N 1
ATOM 4676 C CA . ARG A 1 630 ? 24.843 15.415 3.985 1.00 98.25 630 ARG A CA 1
ATOM 4677 C C . ARG A 1 630 ? 26.046 14.847 3.254 1.00 98.25 630 ARG A C 1
ATOM 4679 O O . ARG A 1 630 ? 27.180 15.079 3.667 1.00 98.25 630 ARG A O 1
ATOM 4686 N N . VAL A 1 631 ? 25.805 14.179 2.131 1.00 98.56 631 VAL A N 1
ATOM 4687 C CA . VAL A 1 631 ? 26.855 13.606 1.287 1.00 98.56 631 VAL A CA 1
ATOM 4688 C C . VAL A 1 631 ? 26.614 13.994 -0.165 1.00 98.56 631 VAL A C 1
ATOM 4690 O O . VAL A 1 631 ? 25.569 13.690 -0.729 1.00 98.56 631 VAL A O 1
ATOM 4693 N N . ALA A 1 632 ? 27.595 14.650 -0.784 1.00 98.00 632 ALA A N 1
ATOM 4694 C CA . ALA A 1 632 ? 27.576 14.946 -2.212 1.00 98.00 632 ALA A CA 1
ATOM 4695 C C . ALA A 1 632 ? 28.346 13.880 -2.995 1.00 98.00 632 ALA A C 1
ATOM 4697 O O . ALA A 1 632 ? 29.491 13.575 -2.647 1.00 98.00 632 ALA A O 1
ATOM 4698 N N . VAL A 1 633 ? 27.726 13.355 -4.055 1.00 98.44 633 VAL A N 1
ATOM 4699 C CA . VAL A 1 633 ? 28.334 12.398 -4.988 1.00 98.44 633 VAL A CA 1
ATOM 4700 C C . VAL A 1 633 ? 28.361 13.028 -6.384 1.00 98.44 633 VAL A C 1
ATOM 4702 O O . VAL A 1 633 ? 27.317 13.094 -7.036 1.00 98.44 633 VAL A O 1
ATOM 4705 N N . PRO A 1 634 ? 29.525 13.504 -6.865 1.00 97.19 634 PRO A N 1
ATOM 4706 C CA . PRO A 1 634 ? 29.634 14.240 -8.124 1.00 97.19 634 PRO A CA 1
ATOM 4707 C C . PRO A 1 634 ? 29.650 13.286 -9.332 1.00 97.19 634 PRO A C 1
ATOM 4709 O O . PRO A 1 634 ? 30.661 13.161 -10.017 1.00 97.19 634 PRO A O 1
ATOM 4712 N N . ILE A 1 635 ? 28.550 12.564 -9.579 1.00 97.00 635 ILE A N 1
ATOM 4713 C CA . ILE A 1 635 ? 28.434 11.622 -10.709 1.00 97.00 635 ILE A CA 1
ATOM 4714 C C . ILE A 1 635 ? 28.800 12.332 -12.023 1.00 97.00 635 ILE A C 1
ATOM 4716 O O . ILE A 1 635 ? 28.275 13.400 -12.313 1.00 97.00 635 ILE A O 1
ATOM 4720 N N . GLY A 1 636 ? 29.688 11.729 -12.819 1.00 94.00 636 GLY A N 1
ATOM 4721 C CA . GLY A 1 636 ? 30.211 12.325 -14.056 1.00 94.00 636 GLY A CA 1
ATOM 4722 C C . GLY A 1 636 ? 31.459 13.203 -13.872 1.00 94.00 636 GLY A C 1
ATOM 4723 O O . GLY A 1 636 ? 32.059 13.602 -14.865 1.00 94.00 636 GLY A O 1
ATOM 4724 N N . GLY A 1 637 ? 31.878 13.473 -12.631 1.00 95.00 637 GLY A N 1
ATOM 4725 C CA . GLY A 1 637 ? 33.157 14.115 -12.310 1.00 95.00 637 GLY A CA 1
ATOM 4726 C C . GLY A 1 637 ? 34.360 13.153 -12.336 1.00 95.00 637 GLY A C 1
ATOM 4727 O O . GLY A 1 637 ? 34.226 11.999 -12.757 1.00 95.00 637 GLY A O 1
ATOM 4728 N N . PRO A 1 638 ? 35.543 13.603 -11.867 1.00 96.31 638 PRO A N 1
ATOM 4729 C CA . PRO A 1 638 ? 36.748 12.775 -11.789 1.00 96.31 638 PRO A CA 1
ATOM 4730 C C . PRO A 1 638 ? 36.518 11.473 -11.010 1.00 96.31 638 PRO A C 1
ATOM 4732 O O . PRO A 1 638 ? 35.876 11.461 -9.959 1.00 96.31 638 PRO A O 1
ATOM 4735 N N . ALA A 1 639 ? 37.057 10.360 -11.516 1.00 95.69 639 ALA A N 1
ATOM 4736 C CA . ALA A 1 639 ? 36.794 9.027 -10.968 1.00 95.69 639 ALA A CA 1
ATOM 4737 C C . ALA A 1 639 ? 37.183 8.891 -9.484 1.00 95.69 639 ALA A C 1
ATOM 4739 O O . ALA A 1 639 ? 36.438 8.285 -8.716 1.00 95.69 639 ALA A O 1
ATOM 4740 N N . GLU A 1 640 ? 38.310 9.488 -9.091 1.00 96.94 640 GLU A N 1
ATOM 4741 C CA . GLU A 1 640 ? 38.809 9.509 -7.712 1.00 96.94 640 GLU A CA 1
ATOM 4742 C C . GLU A 1 640 ? 37.873 10.260 -6.753 1.00 96.94 640 GLU A C 1
ATOM 4744 O O . GLU A 1 640 ? 37.612 9.786 -5.644 1.00 96.94 640 GLU A O 1
ATOM 4749 N N . ASP A 1 641 ? 37.286 11.372 -7.205 1.00 97.81 641 ASP A N 1
ATOM 4750 C CA . ASP A 1 641 ? 36.336 12.162 -6.421 1.00 97.81 641 ASP A CA 1
ATOM 4751 C C . ASP A 1 641 ? 35.021 11.410 -6.220 1.00 97.81 641 ASP A C 1
ATOM 4753 O O . ASP A 1 641 ? 34.461 11.403 -5.117 1.00 97.81 641 ASP A O 1
ATOM 4757 N N . VAL A 1 642 ? 34.535 10.750 -7.279 1.00 97.94 642 VAL A N 1
ATOM 4758 C CA . VAL A 1 642 ? 33.340 9.899 -7.224 1.00 97.94 642 VAL A CA 1
ATOM 4759 C C . VAL A 1 642 ? 33.564 8.733 -6.265 1.00 97.94 642 VAL A C 1
ATOM 4761 O O . VAL A 1 642 ? 32.722 8.499 -5.402 1.00 97.94 642 VAL A O 1
ATOM 4764 N N . ASP A 1 643 ? 34.699 8.040 -6.350 1.00 97.94 643 ASP A N 1
ATOM 4765 C CA . ASP A 1 643 ? 35.009 6.913 -5.461 1.00 97.94 643 ASP A CA 1
ATOM 4766 C C . ASP A 1 643 ? 35.116 7.336 -4.002 1.00 97.94 643 ASP A C 1
ATOM 4768 O O . ASP A 1 643 ? 34.499 6.727 -3.125 1.00 97.94 643 ASP A O 1
ATOM 4772 N N . ALA A 1 644 ? 35.843 8.421 -3.734 1.00 98.38 644 ALA A N 1
ATOM 4773 C CA . ALA A 1 644 ? 35.944 8.969 -2.391 1.00 98.38 644 ALA A CA 1
ATOM 4774 C C . ALA A 1 644 ? 34.564 9.381 -1.848 1.00 98.38 644 ALA A C 1
ATOM 4776 O O . ALA A 1 644 ? 34.277 9.185 -0.664 1.00 98.38 644 ALA A O 1
ATOM 4777 N N . ALA A 1 645 ? 33.689 9.931 -2.696 1.00 98.62 645 ALA A N 1
ATOM 4778 C CA . ALA A 1 645 ? 32.321 10.271 -2.322 1.00 98.62 645 ALA A CA 1
ATOM 4779 C C . ALA A 1 645 ? 31.450 9.041 -2.039 1.00 98.62 645 ALA A C 1
ATOM 4781 O O . ALA A 1 645 ? 30.693 9.059 -1.069 1.00 98.62 645 ALA A O 1
ATOM 4782 N N . LEU A 1 646 ? 31.584 7.971 -2.823 1.00 98.69 646 LEU A N 1
ATOM 4783 C CA . LEU A 1 646 ? 30.878 6.708 -2.599 1.00 98.69 646 LEU A CA 1
ATOM 4784 C C . LEU A 1 646 ? 31.296 6.049 -1.281 1.00 98.69 646 LEU A C 1
ATOM 4786 O O . LEU A 1 646 ? 30.434 5.571 -0.549 1.00 98.69 646 LEU A O 1
ATOM 4790 N N . VAL A 1 647 ? 32.583 6.101 -0.919 1.00 98.69 647 VAL A N 1
ATOM 4791 C CA . VAL A 1 647 ? 33.065 5.622 0.390 1.00 98.69 647 VAL A CA 1
ATOM 4792 C C . VAL A 1 647 ? 32.442 6.424 1.537 1.00 98.69 647 VAL A C 1
ATOM 4794 O O . VAL A 1 647 ? 31.977 5.842 2.520 1.00 98.69 647 VAL A O 1
ATOM 4797 N N . ARG A 1 648 ? 32.374 7.758 1.413 1.00 98.69 648 ARG A N 1
ATOM 4798 C CA . ARG A 1 648 ? 31.688 8.602 2.408 1.00 98.69 648 ARG A CA 1
ATOM 4799 C C . ARG A 1 648 ? 30.196 8.285 2.486 1.00 98.69 648 ARG A C 1
ATOM 4801 O O . ARG A 1 648 ? 29.667 8.166 3.588 1.00 98.69 648 ARG A O 1
ATOM 4808 N N . LEU A 1 649 ? 29.534 8.105 1.339 1.00 98.81 649 LEU A N 1
ATOM 4809 C CA . LEU A 1 649 ? 28.120 7.735 1.281 1.00 98.81 649 LEU A CA 1
ATOM 4810 C C . LEU A 1 649 ? 27.879 6.392 1.973 1.00 98.81 649 LEU A C 1
ATOM 4812 O O . LEU A 1 649 ? 26.961 6.299 2.780 1.00 98.81 649 LEU A O 1
ATOM 4816 N N . ALA A 1 650 ? 28.718 5.387 1.716 1.00 98.69 650 ALA A N 1
ATOM 4817 C CA . ALA A 1 650 ? 28.638 4.082 2.366 1.00 98.69 650 ALA A CA 1
ATOM 4818 C C . ALA A 1 650 ? 28.741 4.200 3.893 1.00 98.69 650 ALA A C 1
ATOM 4820 O O . ALA A 1 650 ? 27.910 3.645 4.614 1.00 98.69 650 ALA A O 1
ATOM 4821 N N . GLY A 1 651 ? 29.701 4.986 4.394 1.00 98.56 651 GLY A N 1
ATOM 4822 C CA . GLY A 1 651 ? 29.850 5.254 5.827 1.00 98.56 651 GLY A CA 1
ATOM 4823 C C . GLY A 1 651 ? 28.619 5.926 6.446 1.00 98.56 651 GLY A C 1
ATOM 4824 O O . GLY A 1 651 ? 28.100 5.446 7.458 1.00 98.56 651 GLY A O 1
ATOM 4825 N N . ALA A 1 652 ? 28.118 6.993 5.816 1.00 98.62 652 ALA A N 1
ATOM 4826 C CA . ALA A 1 652 ? 26.937 7.726 6.276 1.00 98.62 652 ALA A CA 1
ATOM 4827 C C . ALA A 1 652 ? 25.676 6.847 6.263 1.00 98.62 652 ALA A C 1
ATOM 4829 O O . ALA A 1 652 ? 24.951 6.777 7.256 1.00 98.62 652 ALA A O 1
ATOM 4830 N N . MET A 1 653 ? 25.445 6.125 5.164 1.00 98.50 653 MET A N 1
ATOM 4831 C CA . MET A 1 653 ? 24.295 5.240 4.975 1.00 98.50 653 MET A CA 1
ATOM 4832 C C . MET A 1 653 ? 24.316 4.055 5.940 1.00 98.50 653 MET A C 1
ATOM 4834 O O . MET A 1 653 ? 23.272 3.714 6.494 1.00 98.50 653 MET A O 1
ATOM 4838 N N . LYS A 1 654 ? 25.486 3.462 6.206 1.00 98.12 654 LYS A N 1
ATOM 4839 C CA . LYS A 1 654 ? 25.635 2.397 7.206 1.00 98.12 654 LYS A CA 1
ATOM 4840 C C . LYS A 1 654 ? 25.306 2.902 8.609 1.00 98.12 654 LYS A C 1
ATOM 4842 O O . LYS A 1 654 ? 24.445 2.333 9.273 1.00 98.12 654 LYS A O 1
ATOM 4847 N N . LYS A 1 655 ? 25.928 4.007 9.033 1.00 97.88 655 LYS A N 1
ATOM 4848 C CA . LYS A 1 655 ? 25.675 4.639 10.338 1.00 97.88 655 LYS A CA 1
ATOM 4849 C C . LYS A 1 655 ? 24.197 4.993 10.513 1.00 97.88 655 LYS A C 1
ATOM 4851 O O . LYS A 1 655 ? 23.599 4.682 11.539 1.00 97.88 655 LYS A O 1
ATOM 4856 N N . ALA A 1 656 ? 23.597 5.621 9.504 1.00 97.69 656 ALA A N 1
ATOM 4857 C CA . ALA A 1 656 ? 22.189 5.991 9.527 1.00 97.69 656 ALA A CA 1
ATOM 4858 C C . ALA A 1 656 ? 21.286 4.745 9.524 1.00 97.69 656 ALA A C 1
ATOM 4860 O O . ALA A 1 656 ? 20.301 4.690 10.262 1.00 97.69 656 ALA A O 1
ATOM 4861 N N . GLY A 1 657 ? 21.661 3.712 8.771 1.00 96.06 657 GLY A N 1
ATOM 4862 C CA . GLY A 1 657 ? 20.969 2.433 8.731 1.00 96.06 657 GLY A CA 1
ATOM 4863 C C . GLY A 1 657 ? 21.118 1.593 9.998 1.00 96.06 657 GLY A C 1
ATOM 4864 O O . GLY A 1 657 ? 20.333 0.675 10.194 1.00 96.06 657 GLY A O 1
ATOM 4865 N N . GLU A 1 658 ? 22.054 1.888 10.895 1.00 95.12 658 GLU A N 1
ATOM 4866 C CA . GLU A 1 658 ? 22.193 1.246 12.212 1.00 95.12 658 GLU A CA 1
ATOM 4867 C C . GLU A 1 658 ? 21.418 1.988 13.318 1.00 95.12 658 GLU A C 1
ATOM 4869 O O . GLU A 1 658 ? 21.259 1.458 14.418 1.00 95.12 658 GLU A O 1
ATOM 4874 N N . ALA A 1 659 ? 20.854 3.165 13.025 1.00 94.38 659 ALA A N 1
ATOM 4875 C CA . ALA A 1 659 ? 20.121 3.969 13.999 1.00 94.38 659 ALA A CA 1
ATOM 4876 C C . ALA A 1 659 ? 18.910 3.227 14.604 1.00 94.38 659 ALA A C 1
ATOM 4878 O O . ALA A 1 659 ? 18.165 2.511 13.924 1.00 94.38 659 ALA A O 1
ATOM 4879 N N . ALA A 1 660 ? 18.710 3.418 15.912 1.00 91.12 660 ALA A N 1
ATOM 4880 C CA . ALA A 1 660 ? 17.614 2.801 16.660 1.00 91.12 660 ALA A CA 1
ATOM 4881 C C . ALA A 1 660 ? 16.248 3.470 16.412 1.00 91.12 660 ALA A C 1
ATOM 4883 O O . ALA A 1 660 ? 15.222 2.801 16.559 1.00 91.12 660 ALA A O 1
ATOM 4884 N N . GLY A 1 661 ? 16.257 4.756 16.049 1.00 93.56 661 GLY A N 1
ATOM 4885 C CA . GLY A 1 661 ? 15.101 5.568 15.660 1.00 93.56 661 GLY A CA 1
ATOM 4886 C C . GLY A 1 661 ? 15.257 6.106 14.229 1.00 93.56 661 GLY A C 1
ATOM 4887 O O . GLY A 1 661 ? 15.984 5.493 13.441 1.00 93.56 661 GLY A O 1
ATOM 4888 N N . PRO A 1 662 ? 14.602 7.224 13.872 1.00 97.25 662 PRO A N 1
ATOM 4889 C CA . PRO A 1 662 ? 14.716 7.783 12.532 1.00 97.25 662 PRO A CA 1
ATOM 4890 C C . PRO A 1 662 ? 16.108 8.367 12.289 1.00 97.25 662 PRO A C 1
ATOM 4892 O O . PRO A 1 662 ? 16.753 8.876 13.207 1.00 97.25 662 PRO A O 1
ATOM 4895 N N . SER A 1 663 ? 16.550 8.340 11.039 1.00 98.31 663 SER A N 1
ATOM 4896 C CA . SER A 1 663 ? 17.790 8.970 10.585 1.00 98.31 663 SER A CA 1
ATOM 4897 C C . SER A 1 663 ? 17.618 9.501 9.167 1.00 98.31 663 SER A C 1
ATOM 4899 O O . SER A 1 663 ? 16.714 9.074 8.445 1.00 98.31 663 SER A O 1
ATOM 4901 N N . LEU A 1 664 ? 18.456 10.456 8.766 1.00 98.31 664 LEU A N 1
ATOM 4902 C CA . LEU A 1 664 ? 18.375 11.064 7.442 1.00 98.31 664 LEU A CA 1
ATOM 4903 C C . LEU A 1 664 ? 19.745 11.188 6.771 1.00 98.31 664 LEU A C 1
ATOM 4905 O O . LEU A 1 664 ? 20.721 11.617 7.379 1.00 98.31 664 LEU A O 1
ATOM 4909 N N . VAL A 1 665 ? 19.803 10.871 5.483 1.00 98.69 665 VAL A N 1
ATOM 4910 C CA . VAL A 1 665 ? 20.935 11.184 4.614 1.00 98.69 665 VAL A CA 1
ATOM 4911 C C . VAL A 1 665 ? 20.443 12.096 3.497 1.00 98.69 665 VAL A C 1
ATOM 4913 O O . VAL A 1 665 ? 19.580 11.718 2.710 1.00 98.69 665 VAL A O 1
ATOM 4916 N N . GLU A 1 666 ? 20.981 13.310 3.423 1.00 97.94 666 GLU A N 1
ATOM 4917 C CA . GLU A 1 666 ? 20.815 14.171 2.253 1.00 97.94 666 GLU A CA 1
ATOM 4918 C C . GLU A 1 666 ? 21.875 13.777 1.221 1.00 97.94 666 GLU A C 1
ATOM 4920 O O . GLU A 1 666 ? 23.053 14.117 1.356 1.00 97.94 666 GLU A O 1
ATOM 4925 N N . LEU A 1 667 ? 21.448 13.027 0.207 1.00 98.25 667 LEU A N 1
ATOM 4926 C CA . LEU A 1 667 ? 22.264 12.608 -0.922 1.00 98.25 667 LEU A CA 1
ATOM 4927 C C . LEU A 1 667 ? 22.177 13.669 -2.019 1.00 98.25 667 LEU A C 1
ATOM 4929 O O . LEU A 1 667 ? 21.165 13.775 -2.711 1.00 98.25 667 LEU A O 1
ATOM 4933 N N . VAL A 1 668 ? 23.250 14.435 -2.187 1.00 97.06 668 VAL A N 1
ATOM 4934 C CA . VAL A 1 668 ? 23.329 15.496 -3.193 1.00 97.06 668 VAL A CA 1
ATOM 4935 C C . VAL A 1 668 ? 23.898 14.940 -4.488 1.00 97.06 668 VAL A C 1
ATOM 4937 O O . VAL A 1 668 ? 25.021 14.426 -4.517 1.00 97.06 668 VAL A O 1
ATOM 4940 N N . LEU A 1 669 ? 23.109 15.061 -5.549 1.00 95.94 669 LEU A N 1
ATOM 4941 C CA . LEU A 1 669 ? 23.391 14.573 -6.891 1.00 95.94 669 LEU A CA 1
ATOM 4942 C C . LEU A 1 669 ? 23.413 15.746 -7.883 1.00 95.94 669 LEU A C 1
ATOM 4944 O O . LEU A 1 669 ? 22.755 16.759 -7.647 1.00 95.94 669 LEU A O 1
ATOM 4948 N N . PRO A 1 670 ? 24.140 15.632 -9.005 1.00 93.94 670 PRO A N 1
ATOM 4949 C CA . PRO A 1 670 ? 24.115 16.655 -10.043 1.00 93.94 670 PRO A CA 1
ATOM 4950 C C . PRO A 1 670 ? 22.715 16.837 -10.649 1.00 93.94 670 PRO A C 1
ATOM 4952 O O . PRO A 1 670 ? 22.001 15.861 -10.897 1.00 93.94 670 PRO A O 1
ATOM 4955 N N . SER A 1 671 ? 22.358 18.085 -10.956 1.00 89.50 671 SER A N 1
ATOM 4956 C CA . SER A 1 671 ? 21.178 18.433 -11.762 1.00 89.50 671 SER A CA 1
ATOM 4957 C C . SER A 1 671 ? 21.391 18.207 -13.265 1.00 89.50 671 SER A C 1
ATOM 4959 O O . SER A 1 671 ? 20.430 18.261 -14.029 1.00 89.50 671 SER A O 1
ATOM 4961 N N . ASP A 1 672 ? 22.638 17.958 -13.684 1.00 89.31 672 ASP A N 1
ATOM 4962 C CA . ASP A 1 672 ? 23.043 17.792 -15.081 1.00 89.31 672 ASP A CA 1
ATOM 4963 C C . ASP A 1 672 ? 22.171 16.740 -15.799 1.00 89.31 672 ASP A C 1
ATOM 4965 O O . ASP A 1 672 ? 22.155 15.574 -15.385 1.00 89.31 672 ASP A O 1
ATOM 4969 N N . PRO A 1 673 ? 21.460 17.106 -16.883 1.00 85.69 673 PRO A N 1
ATOM 4970 C CA . PRO A 1 673 ? 20.651 16.174 -17.662 1.00 85.69 673 PRO A CA 1
ATOM 4971 C C . PRO A 1 673 ? 21.402 14.923 -18.136 1.00 85.69 673 PRO A C 1
ATOM 4973 O O . PRO A 1 673 ? 20.800 13.845 -18.174 1.00 85.69 673 PRO A O 1
ATOM 4976 N N . GLU A 1 674 ? 22.703 15.005 -18.434 1.00 90.06 674 GLU A N 1
ATOM 4977 C CA . GLU A 1 674 ? 23.490 13.832 -18.844 1.00 90.06 674 GLU A CA 1
ATOM 4978 C C . GLU A 1 674 ? 23.623 12.818 -17.697 1.00 90.06 674 GLU A C 1
ATOM 4980 O O . GLU A 1 674 ? 23.528 11.602 -17.909 1.00 90.06 674 GLU A O 1
ATOM 4985 N N . VAL A 1 675 ? 23.698 13.290 -16.446 1.00 93.12 675 VAL A N 1
ATOM 4986 C CA . VAL A 1 675 ? 23.674 12.435 -15.245 1.00 93.12 675 VAL A CA 1
ATOM 4987 C C . VAL A 1 675 ? 22.346 11.701 -15.090 1.00 93.12 675 VAL A C 1
ATOM 4989 O O . VAL A 1 675 ? 22.319 10.667 -14.427 1.00 93.12 675 VAL A O 1
ATOM 4992 N N . TRP A 1 676 ? 21.293 12.099 -15.806 1.00 91.56 676 TRP A N 1
ATOM 4993 C CA . TRP A 1 676 ? 19.982 11.439 -15.818 1.00 91.56 676 TRP A CA 1
ATOM 4994 C C . TRP A 1 676 ? 19.577 10.868 -17.187 1.00 91.56 676 TRP A C 1
ATOM 4996 O O . TRP A 1 676 ? 18.469 10.351 -17.355 1.00 91.56 676 TRP A O 1
ATOM 5006 N N . ARG A 1 677 ? 20.476 10.893 -18.176 1.00 89.94 677 ARG A N 1
ATOM 5007 C CA . ARG A 1 677 ? 20.266 10.284 -19.496 1.00 89.94 677 ARG A CA 1
ATOM 5008 C C . ARG A 1 677 ? 19.909 8.799 -19.389 1.00 89.94 677 ARG A C 1
ATOM 5010 O O . ARG A 1 677 ? 20.545 8.069 -18.623 1.00 89.94 677 ARG A O 1
ATOM 5017 N N . GLY A 1 678 ? 18.866 8.364 -20.096 1.00 87.56 678 GLY A N 1
ATOM 5018 C CA . GLY A 1 678 ? 18.341 6.996 -19.992 1.00 87.56 678 GLY A CA 1
ATOM 5019 C C . GLY A 1 678 ? 17.471 6.709 -18.764 1.00 87.56 678 GLY A C 1
ATOM 5020 O O . GLY A 1 678 ? 16.830 5.663 -18.721 1.00 87.56 678 GLY A O 1
ATOM 5021 N N . ILE A 1 679 ? 17.394 7.628 -17.796 1.00 88.31 679 ILE A N 1
ATOM 5022 C CA . ILE A 1 679 ? 16.462 7.564 -16.663 1.00 88.31 679 ILE A CA 1
ATOM 5023 C C . ILE A 1 679 ? 15.219 8.379 -17.003 1.00 88.31 679 ILE A C 1
ATOM 5025 O O . ILE A 1 679 ? 15.315 9.417 -17.664 1.00 88.31 679 ILE A O 1
ATOM 5029 N N . TRP A 1 680 ? 14.046 7.915 -16.565 1.00 81.94 680 TRP A N 1
ATOM 5030 C CA . TRP A 1 680 ? 12.781 8.612 -16.809 1.00 81.94 680 TRP A CA 1
ATOM 5031 C C . TRP A 1 680 ? 12.561 8.896 -18.305 1.00 81.94 680 TRP A C 1
ATOM 5033 O O . TRP A 1 680 ? 12.415 10.041 -18.737 1.00 81.94 680 TRP A O 1
ATOM 5043 N N . LEU A 1 681 ? 12.615 7.845 -19.128 1.00 80.00 681 LEU A N 1
ATOM 5044 C CA . LEU A 1 681 ? 12.424 7.970 -20.574 1.00 80.00 681 LEU A CA 1
ATOM 5045 C C . LEU A 1 681 ? 11.048 8.594 -20.869 1.00 80.00 681 LEU A C 1
ATOM 5047 O O . LEU A 1 681 ? 9.997 8.104 -20.435 1.00 80.00 681 LEU A O 1
ATOM 5051 N N . THR A 1 682 ? 11.069 9.713 -21.590 1.00 69.94 682 THR A N 1
ATOM 5052 C CA . THR A 1 682 ? 9.875 10.449 -22.029 1.00 69.94 682 THR A CA 1
ATOM 5053 C C . THR A 1 682 ? 9.334 9.913 -23.355 1.00 69.94 682 THR A C 1
ATOM 5055 O O . THR A 1 682 ? 8.170 10.130 -23.669 1.00 69.94 682 THR A O 1
ATOM 5058 N N . GLN A 1 683 ? 10.141 9.137 -24.084 1.00 64.81 683 GLN A N 1
ATOM 5059 C CA . GLN A 1 683 ? 9.792 8.543 -25.372 1.00 64.81 683 GLN A CA 1
ATOM 5060 C C . GLN A 1 683 ? 8.583 7.591 -25.272 1.00 64.81 683 GLN A C 1
ATOM 5062 O O . GLN A 1 683 ? 8.561 6.646 -24.475 1.00 64.81 683 GLN A O 1
ATOM 5067 N N . GLY A 1 684 ? 7.590 7.807 -26.140 1.00 55.84 684 GLY A N 1
ATOM 5068 C CA . GLY A 1 684 ? 6.463 6.896 -26.354 1.00 55.84 684 GLY A CA 1
ATOM 5069 C C . GLY A 1 684 ? 5.087 7.540 -26.198 1.00 55.84 684 GLY A C 1
ATOM 5070 O O . GLY A 1 684 ? 4.481 7.392 -25.148 1.00 55.84 684 GLY A O 1
ATOM 5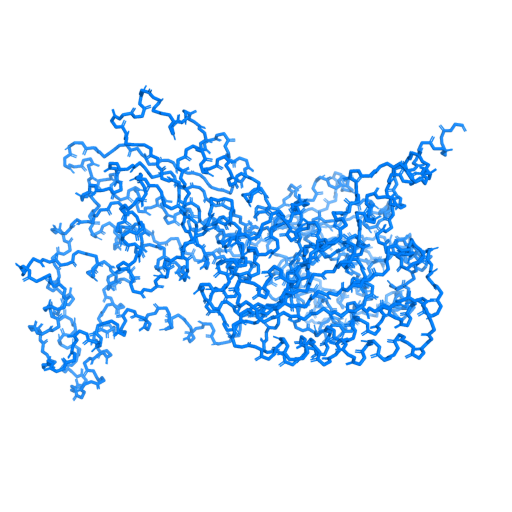071 N N . PHE A 1 685 ? 4.576 8.113 -27.293 1.00 49.78 685 PHE A N 1
ATOM 5072 C CA . PHE A 1 685 ? 3.233 8.690 -27.531 1.00 49.78 685 PHE A CA 1
ATOM 5073 C C . PHE A 1 685 ? 3.101 10.213 -27.417 1.00 49.78 685 PHE A C 1
ATOM 5075 O O . PHE A 1 685 ? 2.481 10.806 -28.291 1.00 49.78 685 PHE A O 1
ATOM 5082 N N . GLU A 1 686 ? 3.744 10.875 -26.455 1.00 51.81 686 GLU A N 1
ATOM 5083 C CA . GLU A 1 686 ? 3.671 12.351 -26.327 1.00 51.81 686 GLU A CA 1
ATOM 5084 C C . GLU A 1 686 ? 4.356 13.089 -27.504 1.00 51.81 686 GLU A C 1
ATOM 5086 O O . GLU A 1 686 ? 4.048 14.239 -27.788 1.00 51.81 686 GLU A O 1
ATOM 5091 N N . GLN A 1 687 ? 5.227 12.393 -28.243 1.00 50.16 687 GLN A N 1
ATOM 5092 C CA . GLN A 1 687 ? 5.954 12.894 -29.419 1.00 50.16 687 GLN A CA 1
ATOM 5093 C C . GLN A 1 687 ? 5.292 12.526 -30.762 1.00 50.16 687 GLN A C 1
ATOM 5095 O O . GLN A 1 687 ? 5.869 12.764 -31.819 1.00 50.16 687 GLN A O 1
ATOM 5100 N N . ILE A 1 688 ? 4.084 11.943 -30.767 1.00 45.50 688 ILE A N 1
ATOM 5101 C CA . ILE A 1 688 ? 3.411 11.530 -32.021 1.00 45.50 688 ILE A CA 1
ATOM 5102 C C . ILE A 1 688 ? 2.900 12.720 -32.852 1.00 45.50 688 ILE A C 1
ATOM 5104 O O . ILE A 1 688 ? 2.438 12.537 -33.972 1.00 45.50 688 ILE A O 1
ATOM 5108 N N . ALA A 1 689 ? 3.068 13.956 -32.383 1.00 39.81 689 ALA A N 1
ATOM 5109 C CA . ALA A 1 689 ? 2.689 15.131 -33.160 1.00 39.81 689 ALA A CA 1
ATOM 5110 C C . ALA A 1 689 ? 3.579 15.414 -34.393 1.00 39.81 689 ALA A C 1
ATOM 5112 O O . ALA A 1 689 ? 3.189 16.250 -35.199 1.00 39.81 689 ALA A O 1
ATOM 5113 N N . GLU A 1 690 ? 4.718 14.735 -34.594 1.00 38.34 690 GLU A N 1
ATOM 5114 C CA . GLU A 1 690 ? 5.608 15.036 -35.738 1.00 38.34 690 GLU A CA 1
ATOM 5115 C C . GLU A 1 690 ? 5.716 13.937 -36.808 1.00 38.34 690 GLU A C 1
ATOM 5117 O O . GLU A 1 690 ? 6.243 14.197 -37.883 1.00 38.34 690 GLU A O 1
ATOM 5122 N N . ALA A 1 691 ? 5.183 12.731 -36.583 1.00 36.09 691 ALA A N 1
ATOM 5123 C CA . ALA A 1 691 ? 5.264 11.639 -37.569 1.00 36.09 691 ALA A CA 1
ATOM 5124 C C . ALA A 1 691 ? 3.979 11.438 -38.401 1.00 36.09 691 ALA A C 1
ATOM 5126 O O . ALA A 1 691 ? 3.876 10.470 -39.153 1.00 36.09 691 ALA A O 1
ATOM 5127 N N . ALA A 1 692 ? 2.999 12.334 -38.261 1.00 35.97 692 ALA A N 1
ATOM 5128 C CA . ALA A 1 692 ? 1.759 12.339 -39.033 1.00 35.97 692 ALA A CA 1
ATOM 5129 C C . ALA A 1 692 ? 1.466 13.747 -39.584 1.00 35.97 692 ALA A C 1
ATOM 5131 O O . ALA A 1 692 ? 0.444 14.347 -39.253 1.00 35.97 692 ALA A O 1
ATOM 5132 N N . VAL A 1 693 ? 2.384 14.270 -40.403 1.00 32.84 693 VAL A N 1
ATOM 5133 C CA . VAL A 1 693 ? 2.141 15.362 -41.364 1.00 32.84 693 VAL A CA 1
ATOM 5134 C C . VAL A 1 693 ? 2.769 14.980 -42.694 1.00 32.84 693 VAL A C 1
ATOM 5136 O O . VAL A 1 693 ? 3.942 14.544 -42.672 1.00 32.84 693 VAL A O 1
#